Protein AF-A0A5B8XVF5-F1 (afdb_monomer_lite)

Organism: NCBI:txid2600177

Sequence (538 aa):
MNGKVHSLTLLSVFLFGLTVSCSNIEFEFGPYSIQEMDIVYSEQEDVTFLTWRLREDADLDRVRFEVKEGDVWENLDLKEAIFPSAPFKCGASWCFQYQWDGYRSWTGPPLRSVHEDEGYFASREARTREVGTTISIQPIALGKNDSIDPVLEDGVALLQPPTRRNFDWELRTGAFPCEGTALFGGELSPFAAVSDPTWVEVDACLVVWAKRRDERRLEVFSPVKPAAQTFWVEARYTPEVEEAPIAYNILFDLEIPSPERCREVQDTISDLFRESFGARGELAELGTYYPVDPSTGESFDGCAQSSTQDYPTSSMIRDADVFARRYDPSPIKVVWIYVNNIDVPPNSRLEAHFNAISEEEFNRSTFVWGLGANGLLQSGLDWGEAMGWRPIEDRTLSRDIRARARAILPFKTMLHDDSTRVKIDPPEVEVEKFKLCASNPRSIEKIGLGRQPPTIYRTDIIGWVPWTDEFEIFYFLEGLEEQRAVPNNEYIRHEIVTVYEFCTRFCANPFRTQGGLDVESWTDPQFEPGMQVCQWEG

Secondary structure (DSSP, 8-state):
---------------------------PPPTTS-EEEEEEEETTTTEEEEEEEEETT--GGGEEEEEEETTEEEEE-TTSSSS----EE-SSEEEEEEEEES----SS--EEEEETTTEEEEPPPPEEEEES-SEEE--EEETTTTEEE--EEEHHHHT-------EEEEEEESSTT--S-EEEEEE--SSEE---GGGGGS-EEEEEEE--TT-----EEEEEPPPPEEEEEEEEE----EEPPEEEEEEE----S-HHHHHHHHHHHHHHHHHHHTTSSSEEEEEEE--B-TTT-PBP-SSS--TT-B--HHHHHHHHHHHHTTTTTS--EEEEEEE--SSSPPPHHHHHHHHHHHHHTTTSEEEEEEEE-HHHHTSS---SEEEE---TT-HHHHHHHHHHHHHHPSPEEE---TT-EEEEPPPSS--SEEEEEEEESS---EEEESSSSPEEEETTT-S-EE--TT-S-EEEE--PPPEEEE-TTT---PPEEEEEEEEEE-TTS-EE-TTS-EES-TT---S-TT--------

Foldseek 3Di:
DDDDDDDDDDDDDDPPDDPPPPDPPDDDDDQQAWAAWAWEQEQLQQKIKTKTWGALPDDPVFKWKWFDDPNDTHTDDLCPAQARDDFDDDPRITMGMGMDGHDDDDDFFGMWMQGNPPGIHTYHDYHYYYDHDAWDFDWFQADQSQWIQRNIDGRVCVVVGPDDWWKKKFKAFDDPVRPHDTQDIDTDDSIGGDPDPCSQVTWIWMWMFIDTPVPDTDIDIDTYHGDFRKDKDKDKDFFDKDFAAEEEEEEQQEAAPDPVVVVVVVVLVVVLLCVLQVVDDHYHYLYYWYWAQPVPRHGDPSHRHDLRTATPLVSVLVSVVVVVVVPPPAEHEYEYEYEYEDLAADHVNVVVSVVVSCVVPVNYDYAYEYAEAPNPVVYPDPHNYYHHHDPSPPPVVSVVSSVVSVQFPRFMWGPAAQADWDWDDDDPAAFFKKFWDDKPPDDFQWKWWADPPTDIDGNLVFLMDTDDPRTPTITTGDGDDTRGRGGNNPDDTDMMMTMMMTGRDPQQAWHAAPVRDIDRGLRDSPDHRPPSRDNDDD

pLDDT: mean 83.37, std 13.86, range [31.52, 97.69]

Structure (mmCIF, N/CA/C/O backbone):
data_AF-A0A5B8XVF5-F1
#
_entry.id   AF-A0A5B8XVF5-F1
#
loop_
_atom_site.group_PDB
_atom_site.id
_atom_site.type_symbol
_atom_site.label_atom_id
_atom_site.label_alt_id
_atom_site.label_comp_id
_atom_site.label_asym_id
_atom_site.label_entity_id
_atom_site.label_seq_id
_atom_site.pdbx_PDB_ins_code
_atom_site.Cartn_x
_atom_site.Cartn_y
_atom_site.Cartn_z
_atom_site.occupancy
_atom_site.B_iso_or_equiv
_atom_site.auth_seq_id
_atom_site.auth_comp_id
_atom_site.auth_asym_id
_atom_site.auth_atom_id
_atom_site.pdbx_PDB_model_num
ATOM 1 N N . MET A 1 1 ? -52.951 43.798 -31.745 1.00 35.94 1 MET A N 1
ATOM 2 C CA . MET A 1 1 ? -52.886 45.233 -32.087 1.00 35.94 1 MET A CA 1
ATOM 3 C C . MET A 1 1 ? -51.864 45.409 -33.198 1.00 35.94 1 MET A C 1
ATOM 5 O O . MET A 1 1 ? -50.750 44.953 -33.015 1.00 35.94 1 MET A O 1
ATOM 9 N N . ASN A 1 2 ? -52.322 45.977 -34.321 1.00 33.22 2 ASN A N 1
ATOM 10 C CA . ASN A 1 2 ? -51.630 46.797 -35.337 1.00 33.22 2 ASN A CA 1
ATOM 11 C C . ASN A 1 2 ? -50.186 46.417 -35.737 1.00 33.22 2 ASN A C 1
ATOM 13 O O . ASN A 1 2 ? -49.296 46.463 -34.909 1.00 33.22 2 ASN A O 1
ATOM 17 N N . GLY A 1 3 ? -49.829 46.162 -36.996 1.00 31.52 3 GLY A N 1
ATOM 18 C CA . GLY A 1 3 ? -50.543 46.280 -38.264 1.00 31.52 3 GLY A CA 1
ATOM 19 C C . GLY A 1 3 ? -49.540 46.358 -39.433 1.00 31.52 3 GLY A C 1
ATOM 20 O O . GLY A 1 3 ? -48.481 46.947 -39.281 1.00 31.52 3 GLY A O 1
ATOM 21 N N . LYS A 1 4 ? -49.928 45.748 -40.565 1.00 36.09 4 LYS A N 1
ATOM 22 C CA . LYS A 1 4 ? -49.711 46.118 -41.988 1.00 36.09 4 LYS A CA 1
ATOM 23 C C . LYS A 1 4 ? -48.306 46.571 -42.448 1.00 36.09 4 LYS A C 1
ATOM 25 O O . LYS A 1 4 ? -47.814 47.608 -42.041 1.00 36.09 4 LYS A O 1
ATOM 30 N N . VAL A 1 5 ? -47.635 45.776 -43.293 1.00 40.72 5 VAL A N 1
ATOM 31 C CA . VAL A 1 5 ? -47.666 45.792 -44.784 1.00 40.72 5 VAL A CA 1
ATOM 32 C C . VAL A 1 5 ? -47.003 47.027 -45.404 1.00 40.72 5 VAL A C 1
ATOM 34 O O . VAL A 1 5 ? -47.587 48.100 -45.368 1.00 40.72 5 VAL A O 1
ATOM 37 N N . HIS A 1 6 ? -45.896 46.803 -46.125 1.00 38.62 6 HIS A N 1
ATOM 38 C CA . HIS A 1 6 ? -45.702 47.313 -47.487 1.00 38.62 6 HIS A CA 1
ATOM 39 C C . HIS A 1 6 ? -44.828 46.357 -48.313 1.00 38.62 6 HIS A C 1
ATOM 41 O O . HIS A 1 6 ? -43.661 46.126 -48.013 1.00 38.62 6 HIS A O 1
ATOM 47 N N . SER A 1 7 ? -45.433 45.807 -49.367 1.00 43.28 7 SER A N 1
ATOM 48 C CA . SER A 1 7 ? -44.749 45.302 -50.555 1.00 43.28 7 SER A CA 1
ATOM 49 C C . SER A 1 7 ? -44.174 46.469 -51.358 1.00 43.28 7 SER A C 1
ATOM 51 O O . SER A 1 7 ? -44.864 47.473 -51.515 1.00 43.28 7 SER A O 1
ATOM 53 N N . LEU A 1 8 ? -43.014 46.283 -51.990 1.00 36.78 8 LEU A N 1
ATOM 54 C CA . LEU A 1 8 ? -42.852 46.677 -53.389 1.00 36.78 8 LEU A CA 1
ATOM 55 C C . LEU A 1 8 ? -41.762 45.832 -54.059 1.00 36.78 8 LEU A C 1
ATOM 57 O O . LEU A 1 8 ? -40.595 45.856 -53.685 1.00 36.78 8 LEU A O 1
ATOM 61 N N . THR A 1 9 ? -42.196 45.071 -55.052 1.00 43.59 9 THR A N 1
ATOM 62 C CA . THR A 1 9 ? -41.394 44.344 -56.029 1.00 43.59 9 THR A CA 1
ATOM 63 C C . THR A 1 9 ? -40.672 45.338 -56.940 1.00 43.59 9 THR A C 1
ATOM 65 O O . THR A 1 9 ? -41.326 46.231 -57.479 1.00 43.59 9 THR A O 1
ATOM 68 N N . LEU A 1 10 ? -39.379 45.145 -57.215 1.00 38.00 10 LEU A N 1
ATOM 69 C CA . LEU A 1 10 ? -38.829 45.567 -58.502 1.00 38.00 10 LEU A CA 1
ATOM 70 C C . LEU A 1 10 ? -37.724 44.630 -58.997 1.00 38.00 10 LEU A C 1
ATOM 72 O O . LEU A 1 10 ? -36.857 44.170 -58.264 1.00 38.00 10 LEU A O 1
ATOM 76 N N . LEU A 1 11 ? -37.894 44.329 -60.275 1.00 40.59 11 LEU A N 1
ATOM 77 C CA . LEU A 1 11 ? -37.238 43.381 -61.155 1.00 40.59 11 LEU A CA 1
ATOM 78 C C . LEU A 1 11 ? -35.832 43.856 -61.572 1.00 40.59 11 LEU A C 1
ATOM 80 O O . LEU A 1 11 ? -35.593 45.063 -61.600 1.00 40.59 11 LEU A O 1
ATOM 84 N N . SER A 1 12 ? -35.035 42.923 -62.115 1.00 38.59 12 SER A N 1
ATOM 85 C CA . SER A 1 12 ? -33.806 43.107 -62.934 1.00 38.59 12 SER A CA 1
ATOM 86 C C . SER A 1 12 ? -32.507 42.961 -62.120 1.00 38.59 12 SER A C 1
ATOM 88 O O . SER A 1 12 ? -32.391 43.535 -61.052 1.00 38.59 12 SER A O 1
ATOM 90 N N . VAL A 1 13 ? -31.475 42.205 -62.501 1.00 42.66 13 VAL A N 1
ATOM 91 C CA . VAL A 1 13 ? -31.022 41.658 -63.789 1.00 42.66 13 VAL A CA 1
ATOM 92 C C . VAL A 1 13 ? -30.316 40.321 -63.509 1.00 42.66 13 VAL A C 1
ATOM 94 O O . VAL A 1 13 ? -29.568 40.201 -62.543 1.00 42.66 13 VAL A O 1
ATOM 97 N N . PHE A 1 14 ? -30.526 39.331 -64.378 1.00 45.72 14 PHE A N 1
ATOM 98 C CA . PHE A 1 14 ? -29.699 38.128 -64.494 1.00 45.72 14 PHE A CA 1
ATOM 99 C C . PHE A 1 14 ? -28.234 38.530 -64.771 1.00 45.72 14 PHE A C 1
ATOM 101 O O . PHE A 1 14 ? -27.888 38.851 -65.906 1.00 45.72 14 PHE A O 1
ATOM 108 N N . LEU A 1 15 ? -27.369 38.509 -63.753 1.00 43.50 15 LEU A N 1
ATOM 109 C CA . LEU A 1 15 ? -25.915 38.449 -63.930 1.00 43.50 15 LEU A CA 1
ATOM 110 C C . LEU A 1 15 ? -25.462 37.009 -63.657 1.00 43.50 15 LEU A C 1
ATOM 112 O O . LEU A 1 15 ? -25.006 36.661 -62.572 1.00 43.50 15 LEU A O 1
ATOM 116 N N . PHE A 1 16 ? -25.623 36.151 -64.663 1.00 48.88 16 PHE A N 1
ATOM 117 C CA . PHE A 1 16 ? -24.794 34.957 -64.791 1.00 48.88 16 PHE A CA 1
ATOM 118 C C . PHE A 1 16 ? -23.450 35.416 -65.362 1.00 48.88 16 PHE A C 1
ATOM 120 O O . PHE A 1 16 ? -23.389 35.881 -66.497 1.00 48.88 16 PHE A O 1
ATOM 127 N N . GLY A 1 17 ? -22.386 35.327 -64.566 1.00 45.66 17 GLY A N 1
ATOM 128 C CA . GLY A 1 17 ? -21.065 35.785 -64.982 1.00 45.66 17 GLY A CA 1
ATOM 129 C C . GLY A 1 17 ? -19.967 35.441 -63.985 1.00 45.66 17 GLY A C 1
ATOM 130 O O . GLY A 1 17 ? -19.418 36.333 -63.357 1.00 45.66 17 GLY A O 1
ATOM 131 N N . LEU A 1 18 ? -19.659 34.144 -63.886 1.00 46.78 18 LEU A N 1
ATOM 132 C CA . LEU A 1 18 ? -18.342 33.598 -63.530 1.00 46.78 18 LEU A CA 1
ATOM 133 C C . LEU A 1 18 ? -17.758 34.040 -62.175 1.00 46.78 18 LEU A C 1
ATOM 135 O O . LEU A 1 18 ? -16.778 34.779 -62.111 1.00 46.78 18 LEU A O 1
ATOM 139 N N . THR A 1 19 ? -18.255 33.457 -61.083 1.00 44.84 19 THR A N 1
ATOM 140 C CA . THR A 1 19 ? -17.356 33.156 -59.966 1.00 44.84 19 THR A CA 1
ATOM 141 C C . THR A 1 19 ? -16.438 32.028 -60.425 1.00 44.84 19 THR A C 1
ATOM 143 O O . THR A 1 19 ? -16.848 30.875 -60.556 1.00 44.84 19 THR A O 1
ATOM 146 N N . VAL A 1 20 ? -15.191 32.375 -60.740 1.00 48.88 20 VAL A N 1
ATOM 147 C CA . VAL A 1 20 ? -14.108 31.406 -60.906 1.00 48.88 20 VAL A CA 1
ATOM 148 C C . VAL A 1 20 ? -13.951 30.706 -59.558 1.00 48.88 20 VAL A C 1
ATOM 150 O O . VAL A 1 20 ? -13.325 31.223 -58.638 1.00 48.88 20 VAL A O 1
ATOM 153 N N . SER A 1 21 ? -14.600 29.553 -59.407 1.00 44.06 21 SER A N 1
ATOM 154 C CA . SER A 1 21 ? -14.235 28.586 -58.385 1.00 44.06 21 SER A CA 1
ATOM 155 C C . SER A 1 21 ? -12.854 28.081 -58.784 1.00 44.06 21 SER A C 1
ATOM 157 O O . SER A 1 21 ? -12.722 27.244 -59.673 1.00 44.06 21 SER A O 1
ATOM 159 N N . CYS A 1 22 ? -11.810 28.652 -58.185 1.00 57.84 22 CYS A N 1
ATOM 160 C CA . CYS A 1 22 ? -10.527 27.976 -58.117 1.00 57.84 22 CYS A CA 1
ATOM 161 C C . CYS A 1 22 ? -10.773 26.718 -57.281 1.00 57.84 22 CYS A C 1
ATOM 163 O O . CYS A 1 22 ? -10.771 26.774 -56.053 1.00 57.84 22 CYS A O 1
ATOM 165 N N . SER A 1 23 ? -11.083 25.601 -57.938 1.00 49.50 23 SER A N 1
ATOM 166 C CA . SER A 1 23 ? -10.980 24.293 -57.307 1.00 49.50 23 SER A CA 1
ATOM 167 C C . SER A 1 23 ? -9.548 24.178 -56.798 1.00 49.50 23 SER A C 1
ATOM 169 O O . SER A 1 23 ? -8.617 24.281 -57.601 1.00 49.50 23 SER A O 1
ATOM 171 N N . ASN A 1 24 ? -9.362 24.011 -55.489 1.00 45.94 24 ASN A N 1
ATOM 172 C CA . ASN A 1 24 ? -8.077 23.592 -54.947 1.00 45.94 24 ASN A CA 1
ATOM 173 C C . ASN A 1 24 ? -7.779 22.214 -55.544 1.00 45.94 24 ASN A C 1
ATOM 175 O O . ASN A 1 24 ? -8.303 21.204 -55.085 1.00 45.94 24 ASN A O 1
ATOM 179 N N . ILE A 1 25 ? -7.009 22.193 -56.631 1.00 49.97 25 ILE A N 1
ATOM 180 C CA . ILE A 1 25 ? -6.380 20.979 -57.134 1.00 49.97 25 ILE A CA 1
ATOM 181 C C . ILE A 1 25 ? -5.221 20.737 -56.179 1.00 49.97 25 ILE A C 1
ATOM 183 O O . ILE A 1 25 ? -4.154 21.338 -56.307 1.00 49.97 25 ILE A O 1
ATOM 187 N N . GLU A 1 26 ? -5.475 19.927 -55.162 1.00 51.62 26 GLU A N 1
ATOM 188 C CA . GLU A 1 26 ? -4.426 19.415 -54.301 1.00 51.62 26 GLU A CA 1
ATOM 189 C C . GLU A 1 26 ? -3.776 18.250 -55.046 1.00 51.62 26 GLU A C 1
ATOM 191 O O . GLU A 1 26 ? -4.399 17.221 -55.303 1.00 51.62 26 GLU A O 1
ATOM 196 N N . PHE A 1 27 ? -2.545 18.460 -55.509 1.00 65.88 27 PHE A N 1
ATOM 197 C CA . PHE A 1 27 ? -1.766 17.391 -56.116 1.00 65.88 27 PHE A CA 1
ATOM 198 C C . PHE A 1 27 ? -1.344 16.437 -55.001 1.00 65.88 27 PHE A C 1
ATOM 200 O O . PHE A 1 27 ? -0.483 16.770 -54.185 1.00 65.88 27 PHE A O 1
ATOM 207 N N . GLU A 1 28 ? -1.968 15.263 -54.954 1.00 65.44 28 GLU A N 1
ATOM 208 C CA . GLU A 1 28 ? -1.530 14.198 -54.063 1.00 65.44 28 GLU A CA 1
ATOM 209 C C . GLU A 1 28 ? -0.156 13.681 -54.490 1.00 65.44 28 GLU A C 1
ATOM 211 O O . GLU A 1 28 ? 0.143 13.521 -55.677 1.00 65.44 28 GLU A O 1
ATOM 216 N N . PHE A 1 29 ? 0.688 13.394 -53.502 1.00 74.19 29 PHE A N 1
ATOM 217 C CA . PHE A 1 29 ? 1.963 12.737 -53.745 1.00 74.19 29 PHE A CA 1
ATOM 218 C C . PHE A 1 29 ? 1.723 11.344 -54.318 1.00 74.19 29 PHE A C 1
ATOM 220 O O . PHE A 1 29 ? 0.959 10.553 -53.751 1.00 74.19 29 PHE A O 1
ATOM 227 N N . GLY A 1 30 ? 2.412 11.045 -55.420 1.00 84.31 30 GLY A N 1
ATOM 228 C CA . GLY A 1 30 ? 2.457 9.694 -55.963 1.00 84.31 30 GLY A CA 1
ATOM 229 C C . GLY A 1 30 ? 3.016 8.709 -54.925 1.00 84.31 30 GLY A C 1
ATOM 230 O O . GLY A 1 30 ? 3.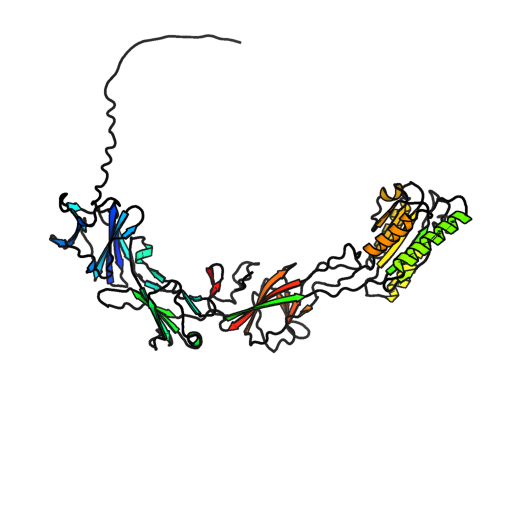781 9.124 -54.046 1.00 84.31 30 GLY A O 1
ATOM 231 N N . PRO A 1 31 ? 2.666 7.416 -55.012 1.00 90.19 31 PRO A N 1
ATOM 232 C CA . PRO A 1 31 ? 3.049 6.397 -54.028 1.00 90.19 31 PRO A CA 1
ATOM 233 C C . PRO A 1 31 ? 4.562 6.323 -53.766 1.00 90.19 31 PRO A C 1
ATOM 235 O O . PRO A 1 31 ? 4.988 6.133 -52.627 1.00 90.19 31 PRO A O 1
ATOM 238 N N . TYR A 1 32 ? 5.370 6.575 -54.798 1.00 94.56 32 TYR A N 1
ATOM 239 C CA . TYR A 1 32 ? 6.835 6.518 -54.763 1.00 94.56 32 TYR A CA 1
ATOM 240 C C . TYR A 1 32 ? 7.516 7.847 -54.415 1.00 94.56 32 TYR A C 1
ATOM 242 O O . TYR A 1 32 ? 8.744 7.908 -54.355 1.00 94.56 32 TYR A O 1
ATOM 250 N N . SER A 1 33 ? 6.755 8.923 -54.194 1.00 93.56 33 SER A N 1
ATOM 251 C CA . SER A 1 33 ? 7.331 10.205 -53.779 1.00 93.56 33 SER A CA 1
ATOM 252 C C . SER A 1 33 ? 7.871 10.103 -52.356 1.00 93.56 33 SER A C 1
ATOM 254 O O . SER A 1 33 ? 7.149 9.687 -51.453 1.00 93.56 33 SER A O 1
ATOM 256 N N . ILE A 1 34 ? 9.119 10.525 -52.145 1.00 94.56 34 ILE A N 1
ATOM 257 C CA . ILE A 1 34 ? 9.729 10.551 -50.813 1.00 94.56 34 ILE A CA 1
ATOM 258 C C . ILE A 1 34 ? 9.012 11.576 -49.929 1.00 94.56 34 ILE A C 1
ATOM 260 O O . ILE A 1 34 ? 8.967 12.773 -50.230 1.00 94.56 34 ILE A O 1
ATOM 264 N N . GLN A 1 35 ? 8.488 11.092 -48.811 1.00 91.88 35 GLN A N 1
ATOM 265 C CA . GLN A 1 35 ? 7.810 11.871 -47.786 1.00 91.88 35 GLN A CA 1
ATOM 266 C C . GLN A 1 35 ? 8.671 11.941 -46.526 1.00 91.88 35 GLN A C 1
ATOM 268 O O . GLN A 1 35 ? 9.390 10.994 -46.216 1.00 91.88 35 GLN A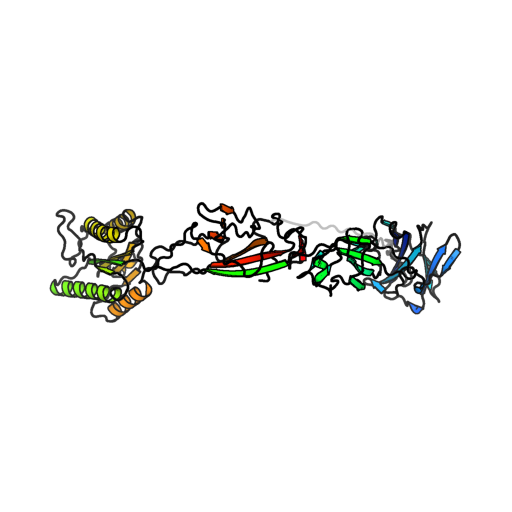 O 1
ATOM 273 N N . GLU A 1 36 ? 8.569 13.064 -45.807 1.00 91.19 36 GLU A N 1
ATOM 274 C CA . GLU A 1 36 ? 9.178 13.256 -44.481 1.00 91.19 36 GLU A CA 1
ATOM 275 C C . GLU A 1 36 ? 10.641 12.789 -44.405 1.00 91.19 36 GLU A C 1
ATOM 277 O O . GLU A 1 36 ? 10.980 11.870 -43.669 1.00 91.19 36 GLU A O 1
ATOM 282 N N . MET A 1 37 ? 11.496 13.414 -45.217 1.00 94.50 37 MET A N 1
ATOM 283 C CA . MET A 1 37 ? 12.933 13.158 -45.198 1.00 94.50 37 MET A CA 1
ATOM 284 C C . MET A 1 37 ? 13.560 13.803 -43.957 1.00 94.50 37 MET A C 1
ATOM 286 O O . MET A 1 37 ? 13.541 15.030 -43.823 1.00 94.50 37 MET A O 1
ATOM 290 N N . ASP A 1 38 ? 14.156 12.993 -43.091 1.00 95.75 38 ASP A N 1
ATOM 291 C CA . ASP A 1 38 ? 14.927 13.442 -41.933 1.00 95.75 38 ASP A CA 1
ATOM 292 C C . ASP A 1 38 ? 16.394 13.033 -42.090 1.00 95.75 38 ASP A C 1
ATOM 294 O O . ASP A 1 38 ? 16.704 11.899 -42.470 1.00 95.75 38 ASP A O 1
ATOM 298 N N . ILE A 1 39 ? 17.289 13.971 -41.781 1.00 96.38 39 ILE A N 1
ATOM 299 C CA . ILE A 1 39 ? 18.727 13.746 -41.663 1.00 96.38 39 ILE A CA 1
ATOM 300 C C . ILE A 1 39 ? 19.115 14.038 -40.220 1.00 96.38 39 ILE A C 1
ATOM 302 O O . ILE A 1 39 ? 18.938 15.161 -39.748 1.00 96.38 39 ILE A O 1
ATOM 306 N N . VAL A 1 40 ? 19.657 13.047 -39.523 1.00 97.25 40 VAL A N 1
ATOM 307 C CA . VAL A 1 40 ? 20.108 13.202 -38.139 1.00 97.25 40 VAL A CA 1
ATOM 308 C C . VAL A 1 40 ? 21.572 12.820 -38.048 1.00 97.25 40 VAL A C 1
ATOM 310 O O . VAL A 1 40 ? 21.922 11.680 -38.324 1.00 97.25 40 VAL A O 1
ATOM 313 N N . TYR A 1 41 ? 22.429 13.749 -37.647 1.00 97.69 41 TYR A N 1
ATOM 314 C CA . TYR A 1 41 ? 23.817 13.432 -37.331 1.00 97.69 41 TYR A CA 1
ATOM 315 C C . TYR A 1 41 ? 23.972 13.090 -35.847 1.00 97.69 41 TYR A C 1
ATOM 317 O O . TYR A 1 41 ? 23.552 13.856 -34.981 1.00 97.69 41 TYR A O 1
ATOM 325 N N . SER A 1 42 ? 24.567 11.933 -35.573 1.00 96.62 42 SER A N 1
ATOM 326 C CA . SER A 1 42 ? 24.997 11.482 -34.253 1.00 96.62 42 SER A CA 1
ATOM 327 C C . SER A 1 42 ? 26.469 11.828 -34.058 1.00 96.62 42 SER A C 1
ATOM 329 O O . SER A 1 42 ? 27.331 11.223 -34.697 1.00 96.62 42 SER A O 1
ATOM 331 N N . GLU A 1 43 ? 26.766 12.769 -33.160 1.00 96.62 43 GLU A N 1
ATOM 332 C CA . GLU A 1 43 ? 28.152 13.105 -32.809 1.00 96.62 43 GLU A CA 1
ATOM 333 C C . GLU A 1 43 ? 28.838 11.949 -32.070 1.00 96.62 43 GLU A C 1
ATOM 335 O O . GLU A 1 43 ? 29.995 11.638 -32.345 1.00 96.62 43 GLU A O 1
ATOM 340 N N . GLN A 1 44 ? 28.121 11.290 -31.152 1.00 95.31 44 GLN A N 1
ATOM 341 C CA . GLN A 1 44 ? 28.662 10.206 -30.327 1.00 95.31 44 GLN A CA 1
ATOM 342 C C . GLN A 1 44 ? 29.112 8.995 -31.156 1.00 95.31 44 GLN A C 1
ATOM 344 O O . GLN A 1 44 ? 30.162 8.414 -30.883 1.00 95.31 44 GLN A O 1
ATOM 349 N N . GLU A 1 45 ? 28.311 8.592 -32.146 1.00 94.38 45 GLU A N 1
ATOM 350 C CA . GLU A 1 45 ? 28.619 7.445 -33.007 1.00 94.38 45 GLU A CA 1
ATOM 351 C C . GLU A 1 45 ? 29.392 7.835 -34.267 1.00 94.38 45 GLU A C 1
ATOM 353 O O . GLU A 1 45 ? 29.895 6.938 -34.949 1.00 94.38 45 GLU A O 1
ATOM 358 N N . ASP A 1 46 ? 29.504 9.141 -34.542 1.00 95.88 46 ASP A N 1
ATOM 359 C CA . ASP A 1 46 ? 30.049 9.724 -35.770 1.00 95.88 46 ASP A CA 1
ATOM 360 C C . ASP A 1 46 ? 29.342 9.166 -37.016 1.00 95.88 46 ASP A C 1
ATOM 362 O O . ASP A 1 46 ? 29.963 8.618 -37.928 1.00 95.88 46 ASP A O 1
ATOM 366 N N . VAL A 1 47 ? 28.005 9.234 -37.015 1.00 96.06 47 VAL A N 1
ATOM 367 C CA . VAL A 1 47 ? 27.142 8.644 -38.051 1.00 96.06 47 VAL A CA 1
ATOM 368 C C . VAL A 1 47 ? 26.028 9.604 -38.454 1.00 96.06 47 VAL A C 1
ATOM 370 O O . VAL A 1 47 ? 25.317 10.141 -37.608 1.00 96.06 47 VAL A O 1
ATOM 373 N N . THR A 1 48 ? 25.808 9.768 -39.759 1.00 97.06 48 THR A N 1
ATOM 374 C CA . THR A 1 48 ? 24.647 10.489 -40.301 1.00 97.06 48 THR A CA 1
ATOM 375 C C . THR A 1 48 ? 23.547 9.514 -40.715 1.00 97.06 48 THR A C 1
ATOM 377 O O . THR A 1 48 ? 23.740 8.696 -41.613 1.00 97.06 48 THR A O 1
ATOM 380 N N . PHE A 1 49 ? 22.376 9.633 -40.093 1.00 96.69 49 PHE A N 1
ATOM 381 C CA . PHE A 1 49 ? 21.162 8.874 -40.373 1.00 96.69 49 PHE A CA 1
ATOM 382 C C . PHE A 1 49 ? 20.295 9.590 -41.401 1.00 96.69 49 PHE A C 1
ATOM 384 O O . PHE A 1 49 ? 19.970 10.762 -41.239 1.00 96.69 49 PHE A O 1
ATOM 391 N N . LEU A 1 50 ? 19.868 8.861 -42.425 1.00 96.50 50 LEU A N 1
ATOM 392 C CA . LEU A 1 50 ? 18.842 9.263 -43.377 1.00 96.50 50 LEU A CA 1
ATOM 393 C C . LEU A 1 50 ? 17.620 8.405 -43.128 1.00 96.50 50 LEU A C 1
ATOM 395 O O . LEU A 1 50 ? 17.723 7.181 -43.152 1.00 96.50 50 LEU A O 1
ATOM 399 N N . THR A 1 51 ? 16.464 9.029 -42.945 1.00 97.00 51 THR A N 1
ATOM 400 C CA . THR A 1 51 ? 15.193 8.310 -42.843 1.00 97.00 51 THR A CA 1
ATOM 401 C C . THR A 1 51 ? 14.140 8.978 -43.705 1.00 97.00 51 THR A C 1
ATOM 403 O O . THR A 1 51 ? 14.133 10.199 -43.860 1.00 97.00 51 THR A O 1
ATOM 406 N N . TRP A 1 52 ? 13.285 8.168 -44.319 1.00 96.50 52 TRP A N 1
ATOM 407 C CA . TRP A 1 52 ? 12.233 8.662 -45.197 1.00 96.50 52 TRP A CA 1
ATOM 408 C C . TRP A 1 52 ? 11.066 7.693 -45.276 1.00 96.50 52 TRP A C 1
ATOM 410 O O . TRP A 1 52 ? 11.156 6.537 -44.848 1.00 96.50 52 TRP A O 1
ATOM 420 N N . ARG A 1 53 ? 9.963 8.177 -45.850 1.00 96.31 53 ARG A N 1
ATOM 421 C CA . ARG A 1 53 ? 8.723 7.424 -46.010 1.00 96.31 53 ARG A CA 1
ATOM 422 C C . ARG A 1 53 ? 8.280 7.355 -47.464 1.00 96.31 53 ARG A C 1
ATOM 424 O O . ARG A 1 53 ? 8.457 8.309 -48.219 1.00 96.31 53 ARG A O 1
ATOM 431 N N . LEU A 1 54 ? 7.660 6.239 -47.824 1.00 96.25 54 LEU A N 1
ATOM 432 C CA . LEU A 1 54 ? 6.806 6.087 -48.999 1.00 96.25 54 LEU A CA 1
ATOM 433 C C . LEU A 1 54 ? 5.382 5.763 -48.546 1.00 96.25 54 LEU A C 1
ATOM 435 O O . LEU A 1 54 ? 5.172 5.260 -47.437 1.00 96.25 54 LEU A O 1
ATOM 439 N N . ARG A 1 55 ? 4.398 6.018 -49.410 1.00 94.62 55 ARG A N 1
ATOM 440 C CA . ARG A 1 55 ? 3.005 5.659 -49.115 1.00 94.62 55 ARG A CA 1
ATOM 441 C C . ARG A 1 55 ? 2.864 4.147 -48.955 1.00 94.62 55 ARG A C 1
ATOM 443 O O . ARG A 1 55 ? 3.621 3.370 -49.528 1.00 94.62 55 ARG A O 1
ATOM 450 N N . GLU A 1 56 ? 1.874 3.722 -48.179 1.00 95.44 56 GLU A N 1
ATOM 451 C CA . GLU A 1 56 ? 1.612 2.304 -47.916 1.00 95.44 56 GLU A CA 1
ATOM 452 C C . GLU A 1 56 ? 1.286 1.478 -49.174 1.00 95.44 56 GLU A C 1
ATOM 454 O O . GLU A 1 56 ? 1.587 0.283 -49.194 1.00 95.44 56 GLU A O 1
ATOM 459 N N . ASP A 1 57 ? 0.734 2.107 -50.214 1.00 93.88 57 ASP A N 1
ATOM 460 C CA . ASP A 1 57 ? 0.394 1.498 -51.504 1.00 93.88 57 ASP A CA 1
ATOM 461 C C . ASP A 1 57 ? 1.560 1.452 -52.510 1.00 93.88 57 ASP A C 1
ATOM 463 O O . ASP A 1 57 ? 1.370 1.007 -53.641 1.00 93.88 57 ASP A O 1
ATOM 467 N N . ALA A 1 58 ? 2.767 1.877 -52.117 1.00 94.62 58 ALA A N 1
ATOM 468 C CA . ALA A 1 58 ? 3.957 1.746 -52.950 1.00 94.62 58 ALA A CA 1
ATOM 469 C C . ALA A 1 58 ? 4.376 0.275 -53.115 1.00 94.62 58 ALA A C 1
ATOM 471 O O . ALA A 1 58 ? 4.582 -0.440 -52.132 1.00 94.62 58 ALA A O 1
ATOM 472 N N . ASP A 1 59 ? 4.562 -0.151 -54.366 1.00 95.75 59 ASP A N 1
ATOM 473 C CA . ASP A 1 59 ? 5.178 -1.439 -54.697 1.00 95.75 59 ASP A CA 1
ATOM 474 C C . ASP A 1 59 ? 6.697 -1.379 -54.458 1.00 95.75 59 ASP A C 1
ATOM 476 O O . ASP A 1 59 ? 7.438 -0.719 -55.193 1.00 95.75 59 ASP A O 1
ATOM 480 N N . LEU A 1 60 ? 7.151 -2.038 -53.391 1.00 95.81 60 LEU A N 1
ATOM 481 C CA . LEU A 1 60 ? 8.534 -1.958 -52.928 1.00 95.81 60 LEU A CA 1
ATOM 482 C C . LEU A 1 60 ? 9.528 -2.693 -53.829 1.00 95.81 60 LEU A C 1
ATOM 484 O O . LEU A 1 60 ? 10.709 -2.354 -53.814 1.00 95.81 60 LEU A O 1
ATOM 488 N N . ASP A 1 61 ? 9.065 -3.654 -54.629 1.00 95.62 61 ASP A N 1
ATOM 489 C CA . ASP A 1 61 ? 9.939 -4.437 -55.508 1.00 95.62 61 ASP A CA 1
ATOM 490 C C . ASP A 1 61 ? 10.364 -3.644 -56.753 1.00 95.62 61 ASP A C 1
ATOM 492 O O . ASP A 1 61 ? 11.307 -4.019 -57.448 1.00 95.62 61 ASP A O 1
ATOM 496 N N . ARG A 1 62 ? 9.690 -2.518 -57.017 1.00 95.94 62 ARG A N 1
ATOM 497 C CA . ARG A 1 62 ? 9.856 -1.697 -58.226 1.00 95.94 62 ARG A CA 1
ATOM 498 C C . ARG A 1 62 ? 10.521 -0.353 -57.972 1.00 95.94 62 ARG A C 1
ATOM 500 O O . ARG A 1 62 ? 10.632 0.468 -58.886 1.00 95.94 62 ARG A O 1
ATOM 507 N N . VAL A 1 63 ? 10.928 -0.094 -56.730 1.00 96.31 63 VAL A N 1
ATOM 508 C CA . VAL A 1 63 ? 11.539 1.169 -56.321 1.00 96.31 63 VAL A CA 1
ATOM 509 C C . VAL A 1 63 ? 12.934 0.932 -55.763 1.00 96.31 63 VAL A C 1
ATOM 511 O O . VAL A 1 63 ? 13.163 0.078 -54.912 1.00 96.31 63 VAL A O 1
ATOM 514 N N . ARG A 1 64 ? 13.881 1.740 -56.229 1.00 96.94 64 ARG A N 1
ATOM 515 C CA . ARG A 1 64 ? 15.225 1.851 -55.652 1.00 96.94 64 ARG A CA 1
ATOM 516 C C . ARG A 1 64 ? 15.499 3.297 -55.273 1.00 96.94 64 ARG A C 1
ATOM 518 O O . ARG A 1 64 ? 14.847 4.206 -55.785 1.00 96.94 64 ARG A O 1
ATOM 525 N N . PHE A 1 65 ? 16.455 3.517 -54.383 1.00 97.44 65 PHE A N 1
ATOM 526 C CA . PHE A 1 65 ? 16.785 4.855 -53.902 1.00 97.44 65 PHE A CA 1
ATOM 527 C C . PHE A 1 65 ? 18.177 5.251 -54.361 1.00 97.44 65 PHE A C 1
ATOM 529 O O . PHE A 1 65 ? 19.090 4.429 -54.375 1.00 97.44 65 PHE A O 1
ATOM 536 N N . GLU A 1 66 ? 18.324 6.513 -54.738 1.00 97.00 66 GLU A N 1
ATOM 537 C CA . GLU A 1 66 ? 19.603 7.110 -55.086 1.00 97.00 66 GLU A CA 1
ATOM 538 C C . GLU A 1 66 ? 19.847 8.334 -54.198 1.00 97.00 66 GLU A C 1
ATOM 540 O O . GLU A 1 66 ? 18.948 9.158 -54.012 1.00 97.00 66 GLU A O 1
ATOM 545 N N . VAL A 1 67 ? 21.056 8.466 -53.657 1.00 95.56 67 VAL A N 1
ATOM 546 C CA . VAL A 1 67 ? 21.508 9.650 -52.917 1.00 95.56 67 VAL A CA 1
ATOM 547 C C . VAL A 1 67 ? 22.340 10.544 -53.824 1.00 95.56 67 VAL A C 1
ATOM 549 O O . VAL A 1 67 ? 23.004 10.074 -54.746 1.00 95.56 67 VAL A O 1
ATOM 552 N N . LYS A 1 68 ? 22.321 11.843 -53.558 1.00 93.75 68 LYS A N 1
ATOM 553 C CA . LYS A 1 68 ? 23.196 12.808 -54.206 1.00 93.75 68 LYS A CA 1
ATOM 554 C C . LYS A 1 68 ? 24.550 12.893 -53.489 1.00 93.75 68 LYS A C 1
ATOM 556 O O . LYS A 1 68 ? 24.605 13.332 -52.342 1.00 93.75 68 LYS A O 1
ATOM 561 N N . GLU A 1 69 ? 25.636 12.566 -54.183 1.00 90.56 69 GLU A N 1
ATOM 562 C CA . GLU A 1 69 ? 27.017 12.822 -53.755 1.00 90.56 69 GLU A CA 1
ATOM 563 C C . GLU A 1 69 ? 27.683 13.815 -54.721 1.00 90.56 69 GLU A C 1
ATOM 565 O O . GLU A 1 69 ? 27.971 13.514 -55.881 1.00 90.56 69 GLU A O 1
ATOM 570 N N . GLY A 1 70 ? 27.879 15.057 -54.265 1.00 87.69 70 GLY A N 1
ATOM 571 C CA . GLY A 1 70 ? 28.293 16.151 -55.148 1.00 87.69 70 GLY A CA 1
ATOM 572 C C . GLY A 1 70 ? 27.258 16.391 -56.253 1.00 87.69 70 GLY A C 1
ATOM 573 O O . GLY A 1 70 ? 26.110 16.724 -55.962 1.00 87.69 70 GLY A O 1
ATOM 574 N N . ASP A 1 71 ? 27.658 16.206 -57.513 1.00 88.19 71 ASP A N 1
ATOM 575 C CA . ASP A 1 71 ? 26.781 16.321 -58.691 1.00 88.19 71 ASP A CA 1
ATOM 576 C C . ASP A 1 71 ? 26.347 14.958 -59.268 1.00 88.19 71 ASP A C 1
ATOM 578 O O . ASP A 1 71 ? 25.713 14.900 -60.325 1.00 88.19 71 ASP A O 1
ATOM 582 N N . VAL A 1 72 ? 26.673 13.855 -58.587 1.00 93.88 72 VAL A N 1
ATOM 583 C CA . VAL A 1 72 ? 26.382 12.485 -59.030 1.00 93.88 72 VAL A CA 1
ATOM 584 C C . VAL A 1 72 ? 25.296 11.864 -58.150 1.00 93.88 72 VAL A C 1
ATOM 586 O O . VAL A 1 72 ? 25.186 12.168 -56.965 1.00 93.88 72 VAL A O 1
ATOM 589 N N . TRP A 1 73 ? 24.460 11.015 -58.753 1.00 94.88 73 TRP A N 1
ATOM 590 C CA . TRP A 1 73 ? 23.474 10.206 -58.039 1.00 94.88 73 TRP A CA 1
ATOM 591 C C . TRP A 1 73 ? 23.977 8.772 -57.922 1.00 94.88 73 TRP A C 1
ATOM 593 O O . TRP A 1 73 ? 24.284 8.146 -58.938 1.00 94.88 73 TRP A O 1
ATOM 603 N N . GLU A 1 74 ? 24.032 8.260 -56.699 1.00 95.94 74 GLU A N 1
ATOM 604 C CA . GLU A 1 74 ? 24.534 6.926 -56.382 1.00 95.94 74 GLU A CA 1
ATOM 605 C C . GLU A 1 74 ? 23.435 6.057 -55.787 1.00 95.94 74 GLU A C 1
ATOM 607 O O . GLU A 1 74 ? 22.620 6.529 -54.998 1.00 95.94 74 GLU A O 1
ATOM 612 N N . ASN A 1 75 ? 23.406 4.778 -56.158 1.00 95.94 75 ASN A N 1
ATOM 613 C CA . ASN A 1 75 ? 22.414 3.840 -55.641 1.00 95.94 75 ASN A CA 1
ATOM 614 C C . ASN A 1 75 ? 22.661 3.540 -54.164 1.00 95.94 75 ASN A C 1
ATOM 616 O O . ASN A 1 75 ? 23.773 3.179 -53.786 1.00 95.94 75 ASN A O 1
ATOM 620 N N . LEU A 1 76 ? 21.600 3.589 -53.362 1.00 94.81 76 LEU A N 1
ATOM 621 C CA . LEU A 1 76 ? 21.619 3.098 -51.992 1.00 94.81 76 LEU A CA 1
ATOM 622 C C . LEU A 1 76 ? 21.299 1.611 -51.958 1.00 94.81 76 LEU A C 1
ATOM 624 O O . LEU A 1 76 ? 20.205 1.192 -52.344 1.00 94.81 76 LEU A O 1
ATOM 628 N N . ASP A 1 77 ? 22.230 0.826 -51.427 1.00 94.31 77 ASP A N 1
ATOM 629 C CA . ASP A 1 77 ? 21.951 -0.540 -51.004 1.00 94.31 77 ASP A CA 1
ATOM 630 C C . ASP A 1 77 ? 21.678 -0.557 -49.499 1.00 94.31 77 ASP A C 1
ATOM 632 O O . ASP A 1 77 ? 22.593 -0.512 -48.682 1.00 94.31 77 ASP A O 1
ATOM 636 N N . LEU A 1 78 ? 20.402 -0.647 -49.116 1.00 93.38 78 LEU A N 1
ATOM 637 C CA . LEU A 1 78 ? 19.983 -0.642 -47.708 1.00 93.38 78 LEU A CA 1
ATOM 638 C C . LEU A 1 78 ? 20.593 -1.795 -46.889 1.00 93.38 78 LEU A C 1
ATOM 640 O O . LEU A 1 78 ? 20.616 -1.728 -45.660 1.00 93.38 78 LEU A O 1
ATOM 644 N N . LYS A 1 79 ? 21.093 -2.850 -47.546 1.00 93.06 79 LYS A N 1
ATOM 645 C CA . LYS A 1 79 ? 21.793 -3.955 -46.878 1.00 93.06 79 LYS A CA 1
ATOM 646 C C . LYS A 1 79 ? 23.209 -3.568 -46.459 1.00 93.06 79 LYS A C 1
ATOM 648 O O . LYS A 1 79 ? 23.733 -4.155 -45.514 1.00 93.06 79 LYS A O 1
ATOM 653 N N . GLU A 1 80 ? 23.817 -2.606 -47.147 1.00 92.75 80 GLU A N 1
ATOM 654 C CA . GLU A 1 80 ? 25.172 -2.091 -46.912 1.00 92.75 80 GLU A CA 1
ATOM 655 C C . GLU A 1 80 ? 25.221 -0.962 -45.872 1.00 92.75 80 GLU A C 1
ATOM 657 O O . GLU A 1 80 ? 26.307 -0.528 -45.499 1.00 92.75 80 GLU A O 1
ATOM 662 N N . ALA A 1 81 ? 24.070 -0.520 -45.354 1.00 94.19 81 ALA A N 1
ATOM 663 C CA . ALA A 1 81 ? 24.004 0.488 -44.299 1.00 94.19 81 ALA A CA 1
ATOM 664 C C . ALA A 1 81 ? 24.687 0.025 -42.993 1.00 94.19 81 ALA A C 1
ATOM 666 O O . ALA A 1 81 ? 24.754 -1.170 -42.698 1.00 94.19 81 ALA A O 1
ATOM 667 N N . ILE A 1 82 ? 25.135 0.981 -42.168 1.00 95.25 82 ILE A N 1
ATOM 668 C CA . ILE A 1 82 ? 25.740 0.703 -40.847 1.00 95.25 82 ILE A CA 1
ATOM 669 C C . ILE A 1 82 ? 24.765 -0.062 -39.943 1.00 95.25 82 ILE A C 1
ATOM 671 O O . ILE A 1 82 ? 25.172 -1.009 -39.265 1.00 95.25 82 ILE A O 1
ATOM 675 N N . PHE A 1 83 ? 23.479 0.308 -39.979 1.00 94.12 83 PHE A N 1
ATOM 676 C CA . PHE A 1 83 ? 22.381 -0.403 -39.325 1.00 94.12 83 PHE A CA 1
ATOM 677 C C . PHE A 1 83 ? 21.415 -0.946 -40.390 1.00 94.12 83 PHE A C 1
ATOM 679 O O . PHE A 1 83 ? 20.406 -0.294 -40.697 1.00 94.12 83 PHE A O 1
ATOM 686 N N . PRO A 1 84 ? 21.705 -2.123 -40.983 1.00 92.75 84 PRO A N 1
ATOM 687 C CA . PRO A 1 84 ? 20.875 -2.690 -42.034 1.00 92.75 84 PRO A CA 1
ATOM 688 C C . PRO A 1 84 ? 19.443 -2.891 -41.552 1.00 92.75 84 PRO A C 1
ATOM 690 O O . PRO A 1 84 ? 19.198 -3.491 -40.505 1.00 92.75 84 PRO A O 1
ATOM 693 N N . SER A 1 85 ? 18.484 -2.422 -42.342 1.00 92.56 85 SER A N 1
ATOM 694 C CA . SER A 1 85 ? 17.066 -2.599 -42.053 1.00 92.56 85 SER A CA 1
ATOM 695 C C . SER A 1 85 ? 16.310 -2.849 -43.347 1.00 92.56 85 SER A C 1
ATOM 697 O O . SER A 1 85 ? 16.441 -2.102 -44.317 1.00 92.56 85 SER A O 1
ATOM 699 N N . ALA A 1 86 ? 15.508 -3.913 -43.364 1.00 93.44 86 ALA A N 1
ATOM 700 C CA . ALA A 1 86 ? 14.517 -4.098 -44.414 1.00 93.44 86 ALA A CA 1
ATOM 701 C C . ALA A 1 86 ? 13.442 -2.997 -44.311 1.00 93.44 86 ALA A C 1
ATOM 703 O O . ALA A 1 86 ? 13.207 -2.486 -43.211 1.00 93.44 86 ALA A O 1
ATOM 704 N N . PRO A 1 87 ? 12.749 -2.656 -45.413 1.00 95.56 87 PRO A N 1
ATOM 705 C CA . PRO A 1 87 ? 11.611 -1.744 -45.361 1.00 95.56 87 PRO A CA 1
ATOM 706 C C . PRO A 1 87 ? 10.610 -2.163 -44.281 1.00 95.56 87 PRO A C 1
ATOM 708 O O . PRO A 1 87 ? 10.315 -3.351 -44.118 1.00 95.56 87 PRO A O 1
ATOM 711 N N . PHE A 1 88 ? 10.083 -1.198 -43.529 1.00 95.94 88 PHE A N 1
ATOM 712 C CA . PHE A 1 88 ? 9.209 -1.491 -42.396 1.00 95.94 88 PHE A CA 1
ATOM 713 C C . PHE A 1 88 ? 8.022 -0.544 -42.295 1.00 95.94 88 PHE A C 1
ATOM 715 O O . PHE A 1 88 ? 8.074 0.592 -42.745 1.00 95.94 88 PHE A O 1
ATOM 722 N N . LYS A 1 89 ? 6.929 -1.011 -41.689 1.00 95.88 89 LYS A N 1
ATOM 723 C CA . LYS A 1 89 ? 5.733 -0.189 -41.484 1.00 95.88 89 LYS A CA 1
ATOM 724 C C . LYS A 1 89 ? 5.940 0.839 -40.373 1.00 95.88 89 LYS A C 1
ATOM 726 O O . LYS A 1 89 ? 6.475 0.510 -39.315 1.00 95.88 89 LYS A O 1
ATOM 731 N N . CYS A 1 90 ? 5.460 2.056 -40.608 1.00 93.62 90 CYS A N 1
ATOM 732 C CA . CYS A 1 90 ? 5.502 3.180 -39.674 1.00 93.62 90 CYS A CA 1
ATOM 733 C C . CYS A 1 90 ? 4.216 4.016 -39.805 1.00 93.62 90 CYS A C 1
ATOM 735 O O . CYS A 1 90 ? 4.145 5.002 -40.537 1.00 93.62 90 CYS A O 1
ATOM 737 N N . GLY A 1 91 ? 3.149 3.575 -39.136 1.00 92.19 91 GLY A N 1
ATOM 738 C CA . GLY A 1 91 ? 1.802 4.086 -39.405 1.00 92.19 91 GLY A CA 1
ATOM 739 C C . GLY A 1 91 ? 1.302 3.625 -40.781 1.00 92.19 91 GLY A C 1
ATOM 740 O O . GLY A 1 91 ? 1.522 2.476 -41.158 1.00 92.19 91 GLY A O 1
ATOM 741 N N . ALA A 1 92 ? 0.663 4.519 -41.541 1.00 92.75 92 ALA A N 1
ATOM 742 C CA . ALA A 1 92 ? 0.124 4.251 -42.885 1.00 92.75 92 ALA A CA 1
ATOM 743 C C . ALA A 1 92 ? 1.176 4.425 -44.006 1.00 92.75 92 ALA A C 1
ATOM 745 O O . ALA A 1 92 ? 0.894 4.930 -45.095 1.00 92.75 92 ALA A O 1
ATOM 746 N N . SER A 1 93 ? 2.437 4.100 -43.727 1.00 95.56 93 SER A N 1
ATOM 747 C CA . SER A 1 93 ? 3.565 4.325 -44.638 1.00 95.56 93 SER A CA 1
ATOM 748 C C . SER A 1 93 ? 4.612 3.224 -44.519 1.00 95.56 93 SER A C 1
ATOM 750 O O . SER A 1 93 ? 4.687 2.510 -43.513 1.00 95.56 93 SER A O 1
ATOM 752 N N . TRP A 1 94 ? 5.427 3.097 -45.563 1.00 97.25 94 TRP A N 1
ATOM 753 C CA . TRP A 1 94 ? 6.665 2.328 -45.545 1.00 97.25 94 TRP A CA 1
ATOM 754 C C . TRP A 1 94 ? 7.824 3.250 -45.193 1.00 97.25 94 TRP A C 1
ATOM 756 O O . TRP A 1 94 ? 8.011 4.276 -45.838 1.00 97.25 94 TRP A O 1
ATOM 766 N N . CYS A 1 95 ? 8.597 2.881 -44.182 1.00 97.12 95 CYS A N 1
ATOM 767 C CA . CYS A 1 95 ? 9.780 3.590 -43.738 1.00 97.12 95 CYS A CA 1
ATOM 768 C C . CYS A 1 95 ? 11.052 2.875 -44.156 1.00 97.12 95 CYS A C 1
ATOM 770 O O . CYS A 1 95 ? 11.122 1.644 -44.238 1.00 97.12 95 CYS A O 1
ATOM 772 N N . PHE A 1 96 ? 12.067 3.697 -44.365 1.00 97.50 96 PHE A N 1
ATOM 773 C CA . PHE A 1 96 ? 13.388 3.294 -44.791 1.00 97.50 96 PHE A CA 1
ATOM 774 C C . PHE A 1 96 ? 14.415 4.082 -43.996 1.00 97.50 96 PHE A C 1
ATOM 776 O O . PHE A 1 96 ? 14.153 5.206 -43.557 1.00 97.50 96 PHE A O 1
ATOM 783 N N . GLN A 1 97 ? 15.591 3.488 -43.847 1.00 96.50 97 GLN A N 1
ATOM 784 C CA . GLN A 1 97 ? 16.729 4.144 -43.236 1.00 96.50 97 GLN A CA 1
ATOM 785 C C . GLN A 1 97 ? 18.012 3.794 -43.980 1.00 96.50 97 GLN A C 1
ATOM 787 O O . GLN A 1 97 ? 18.141 2.696 -44.521 1.00 96.50 97 GLN A O 1
ATOM 792 N N . TYR A 1 98 ? 18.966 4.712 -43.955 1.00 96.69 98 TYR A N 1
ATOM 793 C CA . TYR A 1 98 ? 20.332 4.498 -44.407 1.00 96.69 98 TYR A CA 1
ATOM 794 C C . TYR A 1 98 ? 21.283 5.301 -43.520 1.00 96.69 98 TYR A C 1
ATOM 796 O O . TYR A 1 98 ? 20.876 6.312 -42.948 1.00 96.69 98 TYR A O 1
ATOM 804 N N . GLN A 1 99 ? 22.532 4.865 -43.374 1.00 95.75 99 GLN A N 1
ATOM 805 C CA . GLN A 1 99 ? 23.515 5.558 -42.544 1.00 95.75 99 GLN A CA 1
ATOM 806 C C . GLN A 1 99 ? 24.891 5.612 -43.204 1.00 95.75 99 GLN A C 1
ATOM 808 O O . GLN A 1 99 ? 25.311 4.634 -43.822 1.00 95.75 99 GLN A O 1
ATOM 813 N N . TRP A 1 100 ? 25.597 6.726 -43.004 1.00 93.38 100 TRP A N 1
ATOM 814 C CA . TRP A 1 100 ? 27.008 6.902 -43.368 1.00 93.38 100 TRP A CA 1
ATOM 815 C C . TRP A 1 100 ? 27.858 7.246 -42.161 1.00 93.38 100 TRP A C 1
ATOM 817 O O . TRP A 1 100 ? 27.391 7.932 -41.255 1.00 93.38 100 TRP A O 1
ATOM 827 N N . ASP A 1 101 ? 29.131 6.866 -42.223 1.00 93.88 101 ASP A N 1
ATOM 828 C CA . ASP A 1 101 ? 30.140 7.392 -41.314 1.00 93.88 101 ASP A CA 1
ATOM 829 C C . ASP A 1 101 ? 30.379 8.883 -41.572 1.00 93.88 101 ASP A C 1
ATOM 831 O O . ASP A 1 101 ? 30.401 9.360 -42.721 1.00 93.88 101 ASP A O 1
ATOM 835 N N . GLY A 1 102 ? 30.615 9.600 -40.480 1.00 95.19 102 GLY A N 1
ATOM 836 C CA . GLY A 1 102 ? 30.920 11.014 -40.482 1.00 95.19 102 GLY A CA 1
ATOM 837 C C . GLY A 1 102 ? 29.697 11.915 -40.599 1.00 95.19 102 GLY A C 1
ATOM 838 O O . GLY A 1 102 ? 28.578 11.505 -40.929 1.00 95.19 102 GLY A O 1
ATOM 839 N N . TYR A 1 103 ? 29.954 13.201 -40.392 1.00 96.19 103 TYR A N 1
ATOM 840 C CA . TYR A 1 103 ? 29.017 14.269 -40.706 1.00 96.19 103 TYR A CA 1
ATOM 841 C C . TYR A 1 103 ? 28.795 14.403 -42.217 1.00 96.19 103 TYR A C 1
ATOM 843 O O . TYR A 1 103 ? 29.750 14.532 -42.992 1.00 96.19 103 TYR A O 1
ATOM 851 N N . ARG A 1 104 ? 27.530 14.443 -42.645 1.00 94.38 104 ARG A N 1
ATOM 852 C CA . ARG A 1 104 ? 27.137 14.691 -44.038 1.00 94.38 104 ARG A CA 1
ATOM 853 C C . ARG A 1 104 ? 26.075 15.779 -44.121 1.00 94.38 104 ARG A C 1
ATOM 855 O O . ARG A 1 104 ? 25.139 15.823 -43.328 1.00 94.38 104 ARG A O 1
ATOM 862 N N . SER A 1 105 ? 26.203 16.635 -45.129 1.00 91.12 105 SER A N 1
ATOM 863 C CA . SER A 1 105 ? 25.235 17.685 -45.429 1.00 91.12 105 SER A CA 1
ATOM 864 C C . SER A 1 105 ? 25.040 17.827 -46.935 1.00 91.12 105 SER A C 1
ATOM 866 O O . SER A 1 105 ? 25.917 17.492 -47.734 1.00 91.12 105 SER A O 1
ATOM 868 N N . TRP A 1 106 ? 23.865 18.317 -47.325 1.00 90.56 106 TRP A N 1
ATOM 869 C CA . TRP A 1 106 ? 23.460 18.433 -48.722 1.00 90.56 106 TRP A CA 1
ATOM 870 C C . TRP A 1 106 ? 22.926 19.826 -49.016 1.00 90.56 106 TRP A C 1
ATOM 872 O O . TRP A 1 106 ? 22.257 20.449 -48.192 1.00 90.56 106 TRP A O 1
ATOM 882 N N . THR A 1 107 ? 23.185 20.296 -50.234 1.00 85.75 107 THR A N 1
ATOM 883 C CA . THR A 1 107 ? 22.544 21.480 -50.803 1.00 85.75 107 THR A CA 1
ATOM 884 C C . THR A 1 107 ? 21.425 21.031 -51.750 1.00 85.75 107 THR A C 1
ATOM 886 O O . THR A 1 107 ? 21.662 20.558 -52.866 1.00 85.75 107 THR A O 1
ATOM 889 N N . GLY A 1 108 ? 20.179 21.151 -51.283 1.00 87.00 108 GLY A N 1
ATOM 890 C CA . GLY A 1 108 ? 18.980 20.672 -51.982 1.00 87.00 108 GLY A CA 1
ATOM 891 C C . GLY A 1 108 ? 18.589 19.229 -51.622 1.00 87.00 108 GLY A C 1
ATOM 892 O O . GLY A 1 108 ? 19.078 18.699 -50.625 1.00 87.00 108 GLY A O 1
ATOM 893 N N . PRO A 1 109 ? 17.690 18.593 -52.402 1.00 90.69 109 PRO A N 1
ATOM 894 C CA . PRO A 1 109 ? 17.191 17.246 -52.127 1.00 90.69 109 PRO A CA 1
ATOM 895 C C . PRO A 1 109 ? 18.321 16.202 -52.057 1.00 90.69 109 PRO A C 1
ATOM 897 O O . PRO A 1 109 ? 18.986 15.976 -53.073 1.00 90.69 109 PRO A O 1
ATOM 900 N N . PRO A 1 110 ? 18.549 15.564 -50.893 1.00 93.31 110 PRO A N 1
ATOM 901 C CA . PRO A 1 110 ? 19.625 14.587 -50.721 1.00 93.31 110 PRO A CA 1
ATOM 902 C C . PRO A 1 110 ? 19.314 13.247 -51.389 1.00 93.31 110 PRO A C 1
ATOM 904 O O . PRO A 1 110 ? 20.229 12.511 -51.739 1.00 93.31 110 PRO A O 1
ATOM 907 N N . LEU A 1 111 ? 18.032 12.919 -51.557 1.00 96.12 111 LEU A N 1
ATOM 908 C CA . LEU A 1 111 ? 17.565 11.588 -51.921 1.00 96.12 111 LEU A CA 1
ATOM 909 C C . LEU A 1 111 ? 16.558 11.673 -53.071 1.00 96.12 111 LEU A C 1
ATOM 911 O O . LEU A 1 111 ? 15.769 12.616 -53.159 1.00 96.12 111 LEU A O 1
ATOM 915 N N . ARG A 1 112 ? 16.542 10.666 -53.941 1.00 95.75 112 ARG A N 1
ATOM 916 C CA . ARG A 1 112 ? 15.458 10.435 -54.898 1.00 95.75 112 ARG A CA 1
ATOM 917 C C . ARG A 1 112 ? 15.087 8.961 -54.938 1.00 95.75 112 ARG A C 1
ATOM 919 O O . ARG A 1 112 ? 15.944 8.097 -54.769 1.00 95.75 112 ARG A O 1
ATOM 926 N N . SER A 1 113 ? 13.820 8.671 -55.185 1.00 97.06 113 SER A N 1
ATOM 927 C CA . SER A 1 113 ? 13.384 7.331 -55.561 1.00 97.06 113 SER A CA 1
ATOM 928 C C . SER A 1 113 ? 13.406 7.200 -57.083 1.00 97.06 113 SER A C 1
ATOM 930 O O . SER A 1 113 ? 13.222 8.175 -57.821 1.00 97.06 113 SER A O 1
ATOM 932 N N . VAL A 1 114 ? 13.667 5.986 -57.550 1.00 96.88 114 VAL A N 1
ATOM 933 C CA . VAL A 1 114 ? 13.673 5.609 -58.960 1.00 96.88 114 VAL A CA 1
ATOM 934 C C . VAL A 1 114 ? 12.729 4.430 -59.113 1.00 96.88 114 VAL A C 1
ATOM 936 O O . VAL A 1 114 ? 13.032 3.332 -58.646 1.00 96.88 114 VAL A O 1
ATOM 939 N N . HIS A 1 115 ? 11.583 4.677 -59.737 1.00 96.56 115 HIS A N 1
ATOM 940 C CA . HIS A 1 115 ? 10.629 3.643 -60.105 1.00 96.56 115 HIS A CA 1
ATOM 941 C C . HIS A 1 115 ? 10.953 3.125 -61.509 1.00 96.56 115 HIS A C 1
ATOM 943 O O . HIS A 1 115 ? 11.284 3.917 -62.394 1.00 96.56 115 HIS A O 1
ATOM 949 N N . GLU A 1 116 ? 10.840 1.814 -61.721 1.00 94.25 116 GLU A N 1
ATOM 950 C CA . GLU A 1 116 ? 11.195 1.166 -62.994 1.00 94.25 116 GLU A CA 1
ATOM 951 C C . GLU A 1 116 ? 10.498 1.784 -64.218 1.00 94.25 116 GLU A C 1
ATOM 953 O O . GLU A 1 116 ? 11.151 2.012 -65.236 1.00 94.25 116 GLU A O 1
ATOM 958 N N . ASP A 1 117 ? 9.202 2.103 -64.100 1.00 93.31 117 ASP A N 1
ATOM 959 C CA . ASP A 1 117 ? 8.389 2.623 -65.214 1.00 93.31 117 ASP A CA 1
ATOM 960 C C . ASP A 1 117 ? 8.087 4.124 -65.117 1.00 93.31 117 ASP A C 1
ATOM 962 O O . ASP A 1 117 ? 7.854 4.785 -66.128 1.00 93.31 117 ASP A O 1
ATOM 966 N N . GLU A 1 118 ? 8.034 4.667 -63.898 1.00 88.25 118 GLU A N 1
ATOM 967 C CA . GLU A 1 118 ? 7.495 6.017 -63.640 1.00 88.25 118 GLU A CA 1
ATOM 968 C C . GLU A 1 118 ? 8.598 7.076 -63.511 1.00 88.25 118 GLU A C 1
ATOM 970 O O . GLU A 1 118 ? 8.319 8.273 -63.440 1.00 88.25 118 GLU A O 1
ATOM 975 N N . GLY A 1 119 ? 9.865 6.653 -63.537 1.00 92.75 119 GLY A N 1
ATOM 976 C CA . GLY A 1 119 ? 11.015 7.543 -63.501 1.00 92.75 119 GLY A CA 1
ATOM 977 C C . GLY A 1 119 ? 11.398 7.969 -62.086 1.00 92.75 119 GLY A C 1
ATOM 978 O O . GLY A 1 119 ? 11.446 7.154 -61.166 1.00 92.75 119 GLY A O 1
ATOM 979 N N . TYR A 1 120 ? 11.760 9.242 -61.930 1.00 93.31 120 TYR A N 1
ATOM 980 C CA . TYR A 1 120 ? 12.433 9.752 -60.734 1.00 93.31 120 TYR A CA 1
ATOM 981 C C . TYR A 1 120 ? 11.512 10.635 -59.897 1.00 93.31 120 TYR A C 1
ATOM 983 O O . TYR A 1 120 ? 10.924 11.583 -60.421 1.00 93.31 120 TYR A O 1
ATOM 991 N N . PHE A 1 121 ? 11.494 10.413 -58.584 1.00 93.00 121 PHE A N 1
ATOM 992 C CA . PHE A 1 121 ? 10.822 11.296 -57.634 1.00 93.00 121 PHE A CA 1
ATOM 993 C C . PHE A 1 121 ? 11.842 11.826 -56.626 1.00 93.00 121 PHE A C 1
ATOM 995 O O . PHE A 1 121 ? 12.385 11.083 -55.810 1.00 93.00 121 PHE A O 1
ATOM 1002 N N . ALA A 1 122 ? 12.133 13.124 -56.696 1.00 86.19 122 ALA A N 1
ATOM 1003 C CA . ALA A 1 122 ? 13.038 13.768 -55.750 1.00 86.19 122 ALA A CA 1
ATOM 1004 C C . ALA A 1 122 ? 12.392 13.880 -54.362 1.00 86.19 122 ALA A C 1
ATOM 1006 O O . ALA A 1 122 ? 11.177 14.063 -54.244 1.00 86.19 122 ALA A O 1
ATOM 1007 N N . SER A 1 123 ? 13.210 13.821 -53.311 1.00 86.75 123 SER A N 1
ATOM 1008 C CA . SER A 1 123 ? 12.764 14.188 -51.975 1.00 86.75 123 SER A CA 1
ATOM 1009 C C . SER A 1 123 ? 12.418 15.671 -51.900 1.00 86.75 123 SER A C 1
ATOM 1011 O O . SER A 1 123 ? 12.895 16.507 -52.673 1.00 86.75 123 SER A O 1
ATOM 1013 N N . ARG A 1 124 ? 11.612 16.016 -50.899 1.00 84.31 124 ARG A N 1
ATOM 1014 C CA . ARG A 1 124 ? 11.542 17.394 -50.409 1.00 84.31 124 ARG A CA 1
ATOM 1015 C C . ARG A 1 124 ? 12.855 17.776 -49.717 1.00 84.31 124 ARG A C 1
ATOM 1017 O O . ARG A 1 124 ? 13.737 16.932 -49.523 1.00 84.31 124 ARG A O 1
ATOM 1024 N N . GLU A 1 125 ? 12.974 19.050 -49.352 1.00 86.38 125 GLU A N 1
ATOM 1025 C CA . GLU A 1 125 ? 14.024 19.485 -48.433 1.00 86.38 125 GLU A CA 1
ATOM 1026 C C . GLU A 1 125 ? 13.954 18.656 -47.149 1.00 86.38 125 GLU A C 1
ATOM 1028 O O . GLU A 1 125 ? 12.874 18.433 -46.592 1.00 86.38 125 GLU A O 1
ATOM 1033 N N . ALA A 1 126 ? 15.110 18.151 -46.731 1.00 91.94 126 ALA A N 1
ATOM 1034 C CA . ALA A 1 126 ? 15.218 17.330 -45.544 1.00 91.94 126 ALA A CA 1
ATOM 1035 C C . ALA A 1 126 ? 15.185 18.195 -44.285 1.00 91.94 126 ALA A C 1
ATOM 1037 O O . ALA A 1 126 ? 15.710 19.310 -44.258 1.00 91.94 126 ALA A O 1
ATOM 1038 N N . ARG A 1 127 ? 14.608 17.654 -43.215 1.00 94.12 127 ARG A N 1
ATOM 1039 C CA . ARG A 1 127 ? 14.762 18.218 -41.876 1.00 94.12 127 ARG A CA 1
ATOM 1040 C C . ARG A 1 127 ? 16.089 17.720 -41.314 1.00 94.12 127 ARG A C 1
ATOM 1042 O O . ARG A 1 127 ? 16.221 16.537 -41.015 1.00 94.12 127 ARG A O 1
ATOM 1049 N N . THR A 1 128 ? 17.059 18.614 -41.183 1.00 94.50 128 THR A N 1
ATOM 1050 C CA . THR A 1 128 ? 18.382 18.277 -40.644 1.00 94.50 128 THR A CA 1
ATOM 1051 C C . THR A 1 128 ? 18.451 18.586 -39.154 1.00 94.50 128 THR A C 1
ATOM 1053 O O . THR A 1 128 ? 18.020 19.659 -38.724 1.00 94.50 128 THR A O 1
ATOM 1056 N N . ARG A 1 129 ? 18.979 17.650 -38.365 1.00 95.56 129 ARG A N 1
ATOM 1057 C CA . ARG A 1 129 ? 19.192 17.778 -36.918 1.00 95.56 129 ARG A CA 1
ATOM 1058 C C . ARG A 1 129 ? 20.514 17.128 -36.520 1.00 95.56 129 ARG A C 1
ATOM 1060 O O . ARG A 1 129 ? 21.034 16.277 -37.236 1.00 95.56 129 ARG A O 1
ATOM 1067 N N . GLU A 1 130 ? 21.021 17.509 -35.360 1.00 95.69 130 GLU A N 1
ATOM 1068 C CA . GLU A 1 130 ? 22.244 16.958 -34.774 1.00 95.69 130 GLU A CA 1
ATOM 1069 C C . GLU A 1 130 ? 21.947 16.564 -33.322 1.00 95.69 130 GLU A C 1
ATOM 1071 O O . GLU A 1 130 ? 21.166 17.241 -32.645 1.00 95.69 130 GLU A O 1
ATOM 1076 N N . VAL A 1 131 ? 22.525 15.454 -32.862 1.00 95.69 131 VAL A N 1
ATOM 1077 C CA . VAL A 1 131 ? 22.423 14.976 -31.478 1.00 95.69 131 VAL A CA 1
ATOM 1078 C C . VAL A 1 131 ? 23.812 14.680 -30.927 1.00 95.69 131 VAL A C 1
ATOM 1080 O O . VAL A 1 131 ? 24.575 13.911 -31.512 1.00 95.69 131 VAL A O 1
ATOM 1083 N N . GLY A 1 132 ? 24.125 15.289 -29.780 1.00 94.50 132 GLY A N 1
ATOM 1084 C CA . GLY A 1 132 ? 25.406 15.097 -29.096 1.00 94.50 132 GLY A CA 1
ATOM 1085 C C . GLY A 1 132 ? 25.551 13.677 -28.547 1.00 94.50 132 GLY A C 1
ATOM 1086 O O . GLY A 1 132 ? 26.475 12.956 -28.907 1.00 94.50 132 GLY A O 1
ATOM 1087 N N . THR A 1 133 ? 24.591 13.247 -27.723 1.00 93.62 133 THR A N 1
ATOM 1088 C CA . THR A 1 133 ? 24.527 11.892 -27.153 1.00 93.62 133 THR A CA 1
ATOM 1089 C C . THR A 1 133 ? 23.460 11.088 -27.875 1.00 93.62 133 THR A C 1
ATOM 1091 O O . THR A 1 133 ? 22.327 11.539 -28.017 1.00 93.62 133 THR A O 1
ATOM 1094 N N . THR A 1 134 ? 23.817 9.899 -28.352 1.00 92.38 134 THR A N 1
ATOM 1095 C CA . THR A 1 134 ? 22.899 9.020 -29.086 1.00 92.38 134 THR A CA 1
ATOM 1096 C C . THR A 1 134 ? 22.492 7.793 -28.296 1.00 92.38 134 THR A C 1
ATOM 1098 O O . THR A 1 134 ? 21.376 7.329 -28.461 1.00 92.38 134 THR A O 1
ATOM 1101 N N . ILE A 1 135 ? 23.365 7.280 -27.441 1.00 93.88 135 ILE A N 1
ATOM 1102 C CA . ILE A 1 135 ? 23.110 6.148 -26.564 1.00 93.88 135 ILE A CA 1
ATOM 1103 C C . ILE A 1 135 ? 23.463 6.601 -25.150 1.00 93.88 135 ILE A C 1
ATOM 1105 O O . ILE A 1 135 ? 24.614 6.958 -24.871 1.00 93.88 135 ILE A O 1
ATOM 1109 N N . SER A 1 136 ? 22.483 6.553 -24.256 1.00 94.44 136 SER A N 1
ATOM 1110 C CA . SER A 1 136 ? 22.684 6.660 -22.811 1.00 94.44 136 SER A CA 1
ATOM 1111 C C . SER A 1 136 ? 21.866 5.599 -22.091 1.00 94.44 136 SER A C 1
ATOM 1113 O O . SER A 1 136 ? 20.807 5.196 -22.560 1.00 94.44 136 SER A O 1
ATOM 1115 N N . ILE A 1 137 ? 22.379 5.123 -20.962 1.00 93.62 137 ILE A N 1
ATOM 1116 C CA . ILE A 1 137 ? 21.737 4.101 -20.134 1.00 93.62 137 ILE A CA 1
ATOM 1117 C C . ILE A 1 137 ? 21.764 4.558 -18.679 1.00 93.62 137 ILE A C 1
ATOM 1119 O O . ILE A 1 137 ? 22.743 5.164 -18.239 1.00 93.62 137 ILE A O 1
ATOM 1123 N N . GLN A 1 138 ? 20.708 4.245 -17.936 1.00 93.19 138 GLN A N 1
ATOM 1124 C CA . GLN A 1 138 ? 20.622 4.466 -16.494 1.00 93.19 138 GLN A CA 1
ATOM 1125 C C . GLN A 1 138 ? 20.055 3.199 -15.845 1.00 93.19 138 GLN A C 1
ATOM 1127 O O . GLN A 1 138 ? 18.884 3.151 -15.477 1.00 93.19 138 GLN A O 1
ATOM 1132 N N . PRO A 1 139 ? 20.864 2.136 -15.752 1.00 93.00 139 PRO A N 1
ATOM 1133 C CA . PRO A 1 139 ? 20.362 0.814 -15.459 1.00 93.00 139 PRO A CA 1
ATOM 1134 C C . PRO A 1 139 ? 19.844 0.698 -14.026 1.00 93.00 139 PRO A C 1
ATOM 1136 O O . PRO A 1 139 ? 20.464 1.189 -13.079 1.00 93.00 139 PRO A O 1
ATOM 1139 N N . ILE A 1 140 ? 18.730 -0.013 -13.870 1.00 91.62 140 ILE A N 1
ATOM 1140 C CA . ILE A 1 140 ? 18.064 -0.259 -12.591 1.00 91.62 140 ILE A CA 1
ATOM 1141 C C . ILE A 1 140 ? 17.861 -1.759 -12.436 1.00 91.62 140 ILE A C 1
ATOM 1143 O O . ILE A 1 140 ? 17.305 -2.425 -13.309 1.00 91.62 140 ILE A O 1
ATOM 1147 N N . ALA A 1 141 ? 18.324 -2.301 -11.314 1.00 91.25 141 ALA A N 1
ATOM 1148 C CA . ALA A 1 141 ? 18.059 -3.685 -10.965 1.00 91.25 141 ALA A CA 1
ATOM 1149 C C . ALA A 1 141 ? 16.587 -3.867 -10.586 1.00 91.25 141 ALA A C 1
ATOM 1151 O O . ALA A 1 141 ? 15.978 -3.021 -9.929 1.00 91.25 141 ALA A O 1
ATOM 1152 N N . LEU A 1 142 ? 16.019 -4.988 -11.002 1.00 87.75 142 LEU A N 1
ATOM 1153 C CA . LEU A 1 142 ? 14.614 -5.316 -10.840 1.00 87.75 142 LEU A CA 1
ATOM 1154 C C . LEU A 1 142 ? 14.447 -6.632 -10.082 1.00 87.75 142 LEU A C 1
ATOM 1156 O O . LEU A 1 142 ? 15.386 -7.422 -9.931 1.00 87.75 142 LEU A O 1
ATOM 1160 N N . GLY A 1 143 ? 13.226 -6.841 -9.582 1.00 82.25 143 GLY A N 1
ATOM 1161 C CA . GLY A 1 143 ? 12.875 -8.028 -8.812 1.00 82.25 143 GLY A CA 1
ATOM 1162 C C . GLY A 1 143 ? 13.805 -8.211 -7.614 1.00 82.25 143 GLY A C 1
ATOM 1163 O O . GLY A 1 143 ? 14.188 -7.256 -6.941 1.00 82.25 143 GLY A O 1
ATOM 1164 N N . LYS A 1 144 ? 14.224 -9.454 -7.372 1.00 82.75 144 LYS A N 1
ATOM 1165 C CA . LYS A 1 144 ? 15.225 -9.785 -6.346 1.00 82.75 144 LYS A CA 1
ATOM 1166 C C . LYS A 1 144 ? 16.644 -9.770 -6.914 1.00 82.75 144 LYS A C 1
ATOM 1168 O O . LYS A 1 144 ? 17.440 -10.635 -6.559 1.00 82.75 144 LYS A O 1
ATOM 1173 N N . ASN A 1 145 ? 16.959 -8.790 -7.766 1.00 89.25 145 ASN A N 1
ATOM 1174 C CA . ASN A 1 145 ? 18.220 -8.704 -8.513 1.00 89.25 145 ASN A CA 1
ATOM 1175 C C . ASN A 1 145 ? 18.395 -9.809 -9.568 1.00 89.25 145 ASN A C 1
ATOM 1177 O O . ASN A 1 145 ? 19.516 -10.198 -9.887 1.00 89.25 145 ASN A O 1
ATOM 1181 N N . ASP A 1 146 ? 17.296 -10.331 -10.105 1.00 88.69 146 ASP A N 1
ATOM 1182 C CA . ASP A 1 146 ? 17.291 -11.360 -11.154 1.00 88.69 146 ASP A CA 1
ATOM 1183 C C . ASP A 1 146 ? 17.223 -10.771 -12.569 1.00 88.69 146 ASP A C 1
ATOM 1185 O O . ASP A 1 146 ? 17.341 -11.489 -13.564 1.00 88.69 146 ASP A O 1
ATOM 1189 N N . SER A 1 147 ? 17.027 -9.461 -12.673 1.00 90.31 147 SER A N 1
ATOM 1190 C CA . SER A 1 147 ? 16.902 -8.743 -13.931 1.00 90.31 147 SER A CA 1
ATOM 1191 C C . SER A 1 147 ? 17.378 -7.300 -13.788 1.00 90.31 147 SER A C 1
ATOM 1193 O O . SER A 1 147 ? 17.420 -6.745 -12.690 1.00 90.31 147 SER A O 1
ATOM 1195 N N . ILE A 1 148 ? 17.775 -6.698 -14.906 1.00 91.12 148 ILE A N 1
ATOM 1196 C CA . ILE A 1 148 ? 18.191 -5.298 -15.000 1.00 91.12 148 ILE A CA 1
ATOM 1197 C C . ILE A 1 148 ? 17.400 -4.661 -16.141 1.00 91.12 148 ILE A C 1
ATOM 1199 O O . ILE A 1 148 ? 17.362 -5.201 -17.246 1.00 91.12 148 ILE A O 1
ATOM 1203 N N . ASP A 1 149 ? 16.772 -3.519 -15.891 1.00 91.94 149 ASP A N 1
ATOM 1204 C CA . ASP A 1 149 ? 16.332 -2.641 -16.972 1.00 91.94 149 ASP A CA 1
ATOM 1205 C C . ASP A 1 149 ? 17.494 -1.706 -17.318 1.00 91.94 149 ASP A C 1
ATOM 1207 O O . ASP A 1 149 ? 17.956 -0.990 -16.430 1.00 91.94 149 ASP A O 1
ATOM 1211 N N . PRO A 1 150 ? 18.004 -1.700 -18.561 1.00 90.88 150 PRO A N 1
ATOM 1212 C CA . PRO A 1 150 ? 19.039 -0.758 -18.985 1.00 90.88 150 PRO A CA 1
ATOM 1213 C C . PRO A 1 150 ? 18.622 0.715 -18.876 1.00 90.88 150 PRO A C 1
ATOM 1215 O O . PRO A 1 150 ? 19.500 1.575 -18.809 1.00 90.88 150 PRO A O 1
ATOM 1218 N N . VAL A 1 151 ? 17.316 1.003 -18.935 1.00 91.44 151 VAL A N 1
ATOM 1219 C CA . VAL A 1 151 ? 16.744 2.335 -19.170 1.00 91.44 151 VAL A CA 1
ATOM 1220 C C . VAL A 1 151 ? 17.494 3.013 -20.321 1.00 91.44 151 VAL A C 1
ATOM 1222 O O . VAL A 1 151 ? 18.169 4.030 -20.162 1.00 91.44 151 VAL A O 1
ATOM 1225 N N . LEU A 1 152 ? 17.464 2.350 -21.481 1.00 92.56 152 LEU A N 1
ATOM 1226 C CA . LEU A 1 152 ? 18.146 2.809 -22.686 1.00 92.56 152 LEU A CA 1
ATOM 1227 C C . LEU A 1 152 ? 17.403 4.001 -23.292 1.00 92.56 152 LEU A C 1
ATOM 1229 O O . LEU A 1 152 ? 16.243 3.891 -23.688 1.00 92.56 152 LEU A O 1
ATOM 1233 N N . GLU A 1 153 ? 18.122 5.102 -23.456 1.00 93.56 153 GLU A N 1
ATOM 1234 C CA . GLU A 1 153 ? 17.695 6.265 -24.218 1.00 93.56 153 GLU A CA 1
ATOM 1235 C C . GLU A 1 153 ? 18.471 6.327 -25.540 1.00 93.56 153 GLU A C 1
ATOM 1237 O O . GLU A 1 153 ? 19.706 6.360 -25.561 1.00 93.56 153 GLU A O 1
ATOM 1242 N N . ASP A 1 154 ? 17.727 6.335 -26.651 1.00 93.12 154 ASP A N 1
ATOM 1243 C CA . ASP A 1 154 ? 18.264 6.534 -27.997 1.00 93.12 154 ASP A CA 1
ATOM 1244 C C . ASP A 1 154 ? 17.948 7.958 -28.476 1.00 93.12 154 ASP A C 1
ATOM 1246 O O . ASP A 1 154 ? 16.828 8.260 -28.900 1.00 93.12 154 ASP A O 1
ATOM 1250 N N . GLY A 1 155 ? 18.951 8.834 -28.432 1.00 92.69 155 GLY A N 1
ATOM 1251 C CA . GLY A 1 155 ? 18.829 10.242 -28.810 1.00 92.69 155 GLY A CA 1
ATOM 1252 C C . GLY A 1 155 ? 18.403 10.454 -30.266 1.00 92.69 155 GLY A C 1
ATOM 1253 O O . GLY A 1 155 ? 17.698 11.420 -30.565 1.00 92.69 155 GLY A O 1
ATOM 1254 N N . VAL A 1 156 ? 18.752 9.536 -31.178 1.00 92.75 156 VAL A N 1
ATOM 1255 C CA . VAL A 1 156 ? 18.266 9.592 -32.565 1.00 92.75 156 VAL A CA 1
ATOM 1256 C C . VAL A 1 156 ? 16.781 9.250 -32.596 1.00 92.75 156 VAL A C 1
ATOM 1258 O O . VAL A 1 156 ? 16.019 9.975 -33.230 1.00 92.75 156 VAL A O 1
ATOM 1261 N N . ALA A 1 157 ? 16.345 8.206 -31.887 1.00 90.94 157 ALA A N 1
ATOM 1262 C CA . ALA A 1 157 ? 14.933 7.821 -31.826 1.00 90.94 157 ALA A CA 1
ATOM 1263 C C . ALA A 1 157 ? 14.048 8.883 -31.137 1.00 90.94 157 ALA A C 1
ATOM 1265 O O . ALA A 1 157 ? 12.903 9.084 -31.548 1.00 90.94 157 ALA A O 1
ATOM 1266 N N . LEU A 1 158 ? 14.573 9.616 -30.146 1.00 91.94 158 LEU A N 1
ATOM 1267 C CA . LEU A 1 158 ? 13.856 10.699 -29.452 1.00 91.94 158 LEU A CA 1
ATOM 1268 C C . LEU A 1 158 ? 13.461 11.866 -30.363 1.00 91.94 158 LEU A C 1
ATOM 1270 O O . LEU A 1 158 ? 12.441 12.516 -30.133 1.00 91.94 158 LEU A O 1
ATOM 1274 N N . LEU A 1 159 ? 14.220 12.116 -31.432 1.00 90.44 159 LEU A N 1
ATOM 1275 C CA . LEU A 1 159 ? 13.855 13.100 -32.454 1.00 90.44 159 LEU A CA 1
ATOM 1276 C C . LEU A 1 159 ? 12.659 12.655 -33.319 1.00 90.44 159 LEU A C 1
ATOM 1278 O O . LEU A 1 159 ? 12.206 13.419 -34.178 1.00 90.44 159 LEU A O 1
ATOM 1282 N N . GLN A 1 160 ? 12.161 11.438 -33.093 1.00 88.25 160 GLN A N 1
ATOM 1283 C CA . GLN A 1 160 ? 11.096 10.759 -33.825 1.00 88.25 160 GLN A CA 1
ATOM 1284 C C . GLN A 1 160 ? 11.332 10.506 -35.335 1.00 88.25 160 GLN A C 1
ATOM 1286 O O . GLN A 1 160 ? 10.342 10.388 -36.068 1.00 88.25 160 GLN A O 1
ATOM 1291 N N . PRO A 1 161 ? 12.573 10.375 -35.860 1.00 87.69 161 PRO A N 1
ATOM 1292 C CA . PRO A 1 161 ? 12.764 9.749 -37.158 1.00 87.69 161 PRO A CA 1
ATOM 1293 C C . PRO A 1 161 ? 12.396 8.259 -37.048 1.00 87.69 161 PRO A C 1
ATOM 1295 O O . PRO A 1 161 ? 12.640 7.626 -36.018 1.00 87.69 161 PRO A O 1
ATOM 1298 N N . PRO A 1 162 ? 11.812 7.655 -38.089 1.00 89.69 162 PRO A N 1
ATOM 1299 C CA . PRO A 1 162 ? 11.550 6.226 -38.091 1.00 89.69 162 PRO A CA 1
ATOM 1300 C C . PRO A 1 162 ? 12.873 5.462 -38.235 1.00 89.69 162 PRO A C 1
ATOM 1302 O O . PRO A 1 162 ? 13.352 5.246 -39.347 1.00 89.69 162 PRO A O 1
ATOM 1305 N N . THR A 1 163 ? 13.459 5.045 -37.115 1.00 92.62 163 THR A N 1
ATOM 1306 C CA . THR A 1 163 ? 14.688 4.244 -37.068 1.00 92.62 163 THR A CA 1
ATOM 1307 C C . THR A 1 163 ? 14.442 2.856 -36.476 1.00 92.62 163 THR A C 1
ATOM 1309 O O . THR A 1 163 ? 13.522 2.625 -35.692 1.00 92.62 163 THR A O 1
ATOM 1312 N N . ARG A 1 164 ? 15.273 1.897 -36.883 1.00 91.69 164 ARG A N 1
ATOM 1313 C CA . ARG A 1 164 ? 15.375 0.537 -36.360 1.00 91.69 164 ARG A CA 1
ATOM 1314 C C . ARG A 1 164 ? 16.828 0.249 -36.050 1.00 91.69 164 ARG A C 1
ATOM 1316 O O . ARG A 1 164 ? 17.671 0.210 -36.947 1.00 91.69 164 ARG A O 1
ATOM 1323 N N . ARG A 1 165 ? 17.104 0.053 -34.770 1.00 90.88 165 ARG A N 1
ATOM 1324 C CA . ARG A 1 165 ? 18.422 -0.277 -34.244 1.00 90.88 165 ARG A CA 1
ATOM 1325 C C . ARG A 1 165 ? 18.251 -1.390 -33.229 1.00 90.88 165 ARG A C 1
ATOM 1327 O O . ARG A 1 165 ? 17.287 -1.387 -32.470 1.00 90.88 165 ARG A O 1
ATOM 1334 N N . ASN A 1 166 ? 19.189 -2.323 -33.247 1.00 91.75 166 ASN A N 1
ATOM 1335 C CA . ASN A 1 166 ? 19.272 -3.380 -32.253 1.00 91.75 166 ASN A CA 1
ATOM 1336 C C . ASN A 1 166 ? 20.487 -3.105 -31.379 1.00 91.75 166 ASN A C 1
ATOM 1338 O O . ASN A 1 166 ? 21.490 -2.573 -31.859 1.00 91.75 166 ASN A O 1
ATOM 1342 N N . PHE A 1 167 ? 20.403 -3.499 -30.119 1.00 93.62 167 PHE A N 1
ATOM 1343 C CA . PHE A 1 167 ? 21.459 -3.291 -29.142 1.00 93.62 167 PHE A CA 1
ATOM 1344 C C . PHE A 1 167 ? 21.833 -4.633 -28.528 1.00 93.62 167 PHE A C 1
ATOM 1346 O O . PHE A 1 167 ? 20.974 -5.492 -28.325 1.00 93.62 167 PHE A O 1
ATOM 1353 N N . ASP A 1 168 ? 23.119 -4.809 -28.265 1.00 93.12 168 ASP A N 1
ATOM 1354 C CA . ASP A 1 168 ? 23.621 -5.866 -27.396 1.00 93.12 168 ASP A CA 1
ATOM 1355 C C . ASP A 1 168 ? 24.088 -5.249 -26.086 1.00 93.12 168 ASP A C 1
ATOM 1357 O O . ASP A 1 168 ? 24.338 -4.041 -25.990 1.00 93.12 168 ASP A O 1
ATOM 1361 N N . TRP A 1 169 ? 24.208 -6.103 -25.080 1.00 92.75 169 TRP A N 1
ATOM 1362 C CA . TRP A 1 169 ? 24.686 -5.707 -23.773 1.00 92.75 169 TRP A CA 1
ATOM 1363 C C . TRP A 1 169 ? 25.455 -6.814 -23.071 1.00 92.75 169 TRP A C 1
ATOM 1365 O O . TRP A 1 169 ? 25.292 -8.000 -23.362 1.00 92.75 169 TRP A O 1
ATOM 1375 N N . GLU A 1 170 ? 26.253 -6.401 -22.096 1.00 92.50 170 GLU A N 1
ATOM 1376 C CA . GLU A 1 170 ? 26.982 -7.258 -21.171 1.00 92.50 170 GLU A CA 1
ATOM 1377 C C . GLU A 1 170 ? 26.933 -6.659 -19.763 1.00 92.50 170 GLU A C 1
ATOM 1379 O O . GLU A 1 170 ? 27.051 -5.444 -19.598 1.00 92.50 170 GLU A O 1
ATOM 1384 N N . LEU A 1 171 ? 26.817 -7.506 -18.738 1.00 92.19 171 LEU A N 1
ATOM 1385 C CA . LEU A 1 171 ? 27.164 -7.117 -17.373 1.00 92.19 171 LEU A CA 1
ATOM 1386 C C . LEU A 1 171 ? 28.627 -7.481 -17.112 1.00 92.19 171 LEU A C 1
ATOM 1388 O O . LEU A 1 171 ? 29.003 -8.653 -17.196 1.00 92.19 171 LEU A O 1
ATOM 1392 N N . ARG A 1 172 ? 29.453 -6.489 -16.772 1.00 92.38 172 ARG A N 1
ATOM 1393 C CA . ARG A 1 172 ? 30.873 -6.675 -16.433 1.00 92.38 172 ARG A CA 1
ATOM 1394 C C . ARG A 1 172 ? 31.122 -6.346 -14.969 1.00 92.38 172 ARG A C 1
ATOM 1396 O O . ARG A 1 172 ? 30.529 -5.411 -14.439 1.00 92.38 172 ARG A O 1
ATOM 1403 N N . THR A 1 173 ? 32.014 -7.097 -14.330 1.00 88.94 173 THR A N 1
ATOM 1404 C CA . THR A 1 173 ? 32.482 -6.793 -12.967 1.00 88.94 173 THR A CA 1
ATOM 1405 C C . THR A 1 173 ? 33.592 -5.744 -12.960 1.00 88.94 173 THR A C 1
ATOM 1407 O O . THR A 1 173 ? 34.266 -5.524 -13.966 1.00 88.94 173 THR A O 1
ATOM 1410 N N . GLY A 1 174 ? 33.822 -5.129 -11.803 1.00 84.75 174 GLY A N 1
ATOM 1411 C CA . GLY A 1 174 ? 34.915 -4.195 -11.542 1.00 84.75 174 GLY A CA 1
ATOM 1412 C C . GLY A 1 174 ? 34.421 -2.802 -11.168 1.00 84.75 174 GLY A C 1
ATOM 1413 O O . GLY A 1 174 ? 33.279 -2.443 -11.423 1.00 84.75 174 GLY A O 1
ATOM 1414 N N . ALA A 1 175 ? 35.295 -1.995 -10.566 1.00 81.81 175 ALA A N 1
ATOM 1415 C CA . ALA A 1 175 ? 34.994 -0.587 -10.338 1.00 81.81 175 ALA A CA 1
ATOM 1416 C C . ALA A 1 175 ? 34.863 0.141 -11.685 1.00 81.81 175 ALA A C 1
ATOM 1418 O O . ALA A 1 175 ? 35.586 -0.174 -12.635 1.00 81.81 175 ALA A O 1
ATOM 1419 N N . PHE A 1 176 ? 33.964 1.125 -11.762 1.00 80.31 176 PHE A N 1
ATOM 1420 C CA . PHE A 1 176 ? 33.764 1.941 -12.963 1.00 80.31 176 PHE A CA 1
ATOM 1421 C C . PHE A 1 176 ? 35.114 2.467 -13.503 1.00 80.31 176 PHE A C 1
ATOM 1423 O O . PHE A 1 176 ? 35.877 3.046 -12.721 1.00 80.31 176 PHE A O 1
ATOM 1430 N N . PRO A 1 177 ? 35.442 2.270 -14.800 1.00 80.50 177 PRO A N 1
ATOM 1431 C CA . PRO A 1 177 ? 34.559 1.939 -15.933 1.00 80.50 177 PRO A CA 1
ATOM 1432 C C . PRO A 1 177 ? 34.339 0.434 -16.219 1.00 80.50 177 PRO A C 1
ATOM 1434 O O . PRO A 1 177 ? 33.922 0.081 -17.316 1.00 80.50 177 PRO A O 1
ATOM 1437 N N . CYS A 1 178 ? 34.565 -0.453 -15.244 1.00 76.44 178 CYS A N 1
ATOM 1438 C CA . CYS A 1 178 ? 34.225 -1.881 -15.311 1.00 76.44 178 CYS A CA 1
ATOM 1439 C C . CYS A 1 178 ? 34.934 -2.656 -16.438 1.00 76.44 178 CYS A C 1
ATOM 1441 O O . CYS A 1 178 ? 34.315 -3.378 -17.219 1.00 76.44 178 CYS A O 1
ATOM 1443 N N . GLU A 1 179 ? 36.265 -2.552 -16.479 1.00 81.25 179 GLU A N 1
ATOM 1444 C CA . GLU A 1 179 ? 37.147 -3.315 -17.385 1.00 81.25 179 GLU A CA 1
ATOM 1445 C C . GLU A 1 179 ? 37.330 -4.796 -16.975 1.00 81.25 179 GLU A C 1
ATOM 1447 O O . GLU A 1 179 ? 38.258 -5.466 -17.430 1.00 81.25 179 GLU A O 1
ATOM 1452 N N . GLY A 1 180 ? 36.502 -5.314 -16.062 1.00 81.38 180 GLY A N 1
ATOM 1453 C CA . GLY A 1 180 ? 36.611 -6.681 -15.566 1.00 81.38 180 GLY A CA 1
ATOM 1454 C C . GLY A 1 180 ? 35.945 -7.719 -16.468 1.00 81.38 180 GLY A C 1
ATOM 1455 O O . GLY A 1 180 ? 35.759 -7.540 -17.670 1.00 81.38 180 GLY A O 1
ATOM 1456 N N . THR A 1 181 ? 35.624 -8.870 -15.879 1.00 85.19 181 THR A N 1
ATOM 1457 C CA . THR A 1 181 ? 35.124 -10.027 -16.636 1.00 85.19 181 THR A CA 1
ATOM 1458 C C . THR A 1 181 ? 33.633 -9.875 -16.920 1.00 85.19 181 THR A C 1
ATOM 1460 O O . THR A 1 181 ? 32.867 -9.526 -16.018 1.00 85.19 181 THR A O 1
ATOM 1463 N N . ALA A 1 182 ? 33.221 -10.167 -18.156 1.00 87.31 182 ALA A N 1
ATOM 1464 C CA . ALA A 1 182 ? 31.812 -10.286 -18.513 1.00 87.31 182 ALA A CA 1
ATOM 1465 C C . ALA A 1 182 ? 31.191 -11.483 -17.780 1.00 87.31 182 ALA A C 1
ATOM 1467 O O . ALA A 1 182 ? 31.674 -12.609 -17.902 1.00 87.31 182 ALA A O 1
ATOM 1468 N N . LEU A 1 183 ? 30.133 -11.231 -17.013 1.00 82.56 183 LEU A N 1
ATOM 1469 C CA . LEU A 1 183 ? 29.383 -12.268 -16.304 1.00 82.56 183 LEU A CA 1
ATOM 1470 C C . LEU A 1 183 ? 28.347 -12.917 -17.222 1.00 82.56 183 LEU A C 1
ATOM 1472 O O . LEU A 1 183 ? 28.177 -14.132 -17.216 1.00 82.56 183 LEU A O 1
ATOM 1476 N N . PHE A 1 184 ? 27.652 -12.101 -18.011 1.00 83.06 184 PHE A N 1
ATOM 1477 C CA . PHE A 1 184 ? 26.624 -12.520 -18.958 1.00 83.06 184 PHE A CA 1
ATOM 1478 C C . PHE A 1 184 ? 26.315 -11.368 -19.918 1.00 83.06 184 PHE A C 1
ATOM 1480 O O . PHE A 1 184 ? 26.686 -10.220 -19.671 1.00 83.06 184 PHE A O 1
ATOM 1487 N N . GLY A 1 185 ? 25.644 -11.680 -21.020 1.00 83.38 185 GLY A N 1
ATOM 1488 C CA . GLY A 1 185 ? 25.264 -10.706 -22.031 1.00 83.38 185 GLY A CA 1
ATOM 1489 C C . GLY A 1 185 ? 24.438 -11.342 -23.138 1.00 83.38 185 GLY A C 1
ATOM 1490 O O . GLY A 1 185 ? 24.289 -12.566 -23.203 1.00 83.38 185 GLY A O 1
ATOM 1491 N N . GLY A 1 186 ? 23.889 -10.506 -24.007 1.00 86.25 186 GLY A N 1
ATOM 1492 C CA . GLY A 1 186 ? 23.068 -10.945 -25.125 1.00 86.25 186 GLY A CA 1
ATOM 1493 C C . GLY A 1 186 ? 22.395 -9.783 -25.839 1.00 86.25 186 GLY A C 1
ATOM 1494 O O . GLY A 1 186 ? 22.806 -8.632 -25.710 1.00 86.25 186 GLY A O 1
ATOM 1495 N N . GLU A 1 187 ? 21.332 -10.098 -26.575 1.00 86.69 187 GLU A N 1
ATOM 1496 C CA . GLU A 1 187 ? 20.489 -9.080 -27.194 1.00 86.69 187 GLU A CA 1
ATOM 1497 C C . GLU A 1 187 ? 19.701 -8.323 -26.121 1.00 86.69 187 GLU A C 1
ATOM 1499 O O . GLU A 1 187 ? 19.199 -8.915 -25.158 1.00 86.69 187 GLU A O 1
ATOM 1504 N N . LEU A 1 188 ? 19.628 -6.999 -26.264 1.00 83.62 188 LEU A N 1
ATOM 1505 C CA . LEU A 1 188 ? 19.000 -6.141 -25.272 1.00 83.62 188 LEU A CA 1
ATOM 1506 C C . LEU A 1 188 ? 17.485 -6.323 -25.279 1.00 83.62 188 LEU A C 1
ATOM 1508 O O . LEU A 1 188 ? 16.788 -5.945 -26.218 1.00 83.62 188 LEU A O 1
ATOM 1512 N N . SER A 1 189 ? 16.993 -6.889 -24.183 1.00 79.69 189 SER A N 1
ATOM 1513 C CA . SER A 1 189 ? 15.593 -6.858 -23.779 1.00 79.69 189 SER A CA 1
ATOM 1514 C C . SER A 1 189 ? 15.408 -5.698 -22.793 1.00 79.69 189 SER A C 1
ATOM 1516 O O . SER A 1 189 ? 16.329 -5.439 -22.015 1.00 79.69 189 SER A O 1
ATOM 1518 N N . PRO A 1 190 ? 14.234 -5.036 -22.751 1.00 70.00 190 PRO A N 1
ATOM 1519 C CA . PRO A 1 190 ? 13.909 -4.075 -21.688 1.00 70.00 190 PRO A CA 1
ATOM 1520 C C . PRO A 1 190 ? 14.022 -4.686 -20.278 1.00 70.00 190 PRO A C 1
ATOM 1522 O O . PRO A 1 190 ? 14.131 -3.963 -19.298 1.00 70.00 190 PRO A O 1
ATOM 1525 N N . PHE A 1 191 ? 14.040 -6.019 -20.182 1.00 80.62 191 PHE A N 1
ATOM 1526 C CA . PHE A 1 191 ? 14.349 -6.766 -18.969 1.00 80.62 191 PHE A CA 1
ATOM 1527 C C . PHE A 1 191 ? 15.462 -7.766 -19.277 1.00 80.62 191 PHE A C 1
ATOM 1529 O O . PHE A 1 191 ? 15.218 -8.858 -19.804 1.00 80.62 191 PHE A O 1
ATOM 1536 N N . ALA A 1 192 ? 16.696 -7.362 -19.007 1.00 77.25 192 ALA A N 1
ATOM 1537 C CA . ALA A 1 192 ? 17.881 -8.182 -19.168 1.00 77.25 192 ALA A CA 1
ATOM 1538 C C . ALA A 1 192 ? 17.994 -9.143 -17.976 1.00 77.25 192 ALA A C 1
ATOM 1540 O O . ALA A 1 192 ? 18.334 -8.730 -16.869 1.00 77.25 192 ALA A O 1
ATOM 1541 N N . ALA A 1 193 ? 17.666 -10.420 -18.185 1.00 79.94 193 ALA A N 1
ATOM 1542 C CA . ALA A 1 193 ? 17.760 -11.434 -17.138 1.00 79.94 193 ALA A CA 1
ATOM 1543 C C . ALA A 1 193 ? 19.218 -11.664 -16.712 1.00 79.94 193 ALA A C 1
ATOM 1545 O O . ALA A 1 193 ? 20.118 -11.761 -17.549 1.00 79.94 193 ALA A O 1
ATOM 1546 N N . VAL A 1 194 ? 19.423 -11.801 -15.405 1.00 82.62 194 VAL A N 1
ATOM 1547 C CA . VAL A 1 194 ? 20.714 -12.057 -14.775 1.00 82.62 194 VAL A CA 1
ATOM 1548 C C . VAL A 1 194 ? 20.741 -13.492 -14.264 1.00 82.62 194 VAL A C 1
ATOM 1550 O O . VAL A 1 194 ? 20.009 -13.855 -13.348 1.00 82.62 194 VAL A O 1
ATOM 1553 N N . SER A 1 195 ? 21.585 -14.335 -14.858 1.00 77.31 195 SER A N 1
ATOM 1554 C CA . SER A 1 195 ? 21.648 -15.759 -14.500 1.00 77.31 195 SER A CA 1
ATOM 1555 C C . SER A 1 195 ? 22.523 -16.065 -13.284 1.00 77.31 195 SER A C 1
ATOM 1557 O O . SER A 1 195 ? 22.373 -17.130 -12.687 1.00 77.31 195 SER A O 1
ATOM 1559 N N . ASP A 1 196 ? 23.460 -15.179 -12.941 1.00 83.94 196 ASP A N 1
ATOM 1560 C CA . ASP A 1 196 ? 24.393 -15.371 -11.829 1.00 83.94 196 ASP A CA 1
ATOM 1561 C C . ASP A 1 196 ? 24.045 -14.424 -10.674 1.00 83.94 196 ASP A C 1
ATOM 1563 O O . ASP A 1 196 ? 24.339 -13.236 -10.777 1.00 83.94 196 ASP A O 1
ATOM 1567 N N . PRO A 1 197 ? 23.459 -14.912 -9.565 1.00 80.81 197 PRO A N 1
ATOM 1568 C CA . PRO A 1 197 ? 23.037 -14.069 -8.449 1.00 80.81 197 PRO A CA 1
ATOM 1569 C C . PRO A 1 197 ? 24.207 -13.428 -7.692 1.00 80.81 197 PRO A C 1
ATOM 1571 O O . PRO A 1 197 ? 23.980 -12.532 -6.887 1.00 80.81 197 PRO A O 1
ATOM 1574 N N . THR A 1 198 ? 25.452 -13.858 -7.924 1.00 86.31 198 THR A N 1
ATOM 1575 C CA . THR A 1 198 ? 26.627 -13.316 -7.225 1.00 86.31 198 THR A CA 1
ATOM 1576 C C . THR A 1 198 ? 27.044 -11.934 -7.721 1.00 86.31 198 THR A C 1
ATOM 1578 O O . THR A 1 198 ? 27.871 -11.286 -7.081 1.00 86.31 198 THR A O 1
ATOM 1581 N N . TRP A 1 199 ? 26.441 -11.435 -8.808 1.00 90.69 199 TRP A N 1
ATOM 1582 C CA . TRP A 1 199 ? 26.722 -10.098 -9.335 1.00 90.69 199 TRP A CA 1
ATOM 1583 C C . TRP A 1 199 ? 26.493 -8.987 -8.301 1.00 90.69 199 TRP A C 1
ATOM 1585 O O . TRP A 1 199 ? 27.157 -7.960 -8.360 1.00 90.69 199 TRP A O 1
ATOM 1595 N N . VAL A 1 200 ? 25.598 -9.209 -7.332 1.00 92.75 200 VAL A N 1
ATOM 1596 C CA . VAL A 1 200 ? 25.300 -8.246 -6.262 1.00 92.75 200 VAL A CA 1
ATOM 1597 C C . VAL A 1 200 ? 26.416 -8.113 -5.222 1.00 92.75 200 VAL A C 1
ATOM 1599 O O . VAL A 1 200 ? 26.380 -7.197 -4.405 1.00 92.75 200 VAL A O 1
ATOM 1602 N N . GLU A 1 201 ? 27.389 -9.028 -5.221 1.00 92.00 201 GLU A N 1
ATOM 1603 C CA . GLU A 1 201 ? 28.497 -9.059 -4.256 1.00 92.00 201 GLU A CA 1
ATOM 1604 C C . GLU A 1 201 ? 29.724 -8.259 -4.714 1.00 92.00 201 GLU A C 1
ATOM 1606 O O . GLU A 1 201 ? 30.706 -8.143 -3.979 1.00 92.00 201 GLU A O 1
ATOM 1611 N N . VAL A 1 202 ? 29.700 -7.734 -5.938 1.00 90.00 202 VAL A N 1
ATOM 1612 C CA . VAL A 1 202 ? 30.823 -7.034 -6.564 1.00 90.00 202 VAL A CA 1
ATOM 1613 C C . VAL A 1 202 ? 30.338 -5.774 -7.267 1.00 90.00 202 VAL A C 1
ATOM 1615 O O . VAL A 1 202 ? 29.180 -5.677 -7.664 1.00 90.00 202 VAL A O 1
ATOM 1618 N N . ASP A 1 203 ? 31.238 -4.812 -7.468 1.00 90.44 203 ASP A N 1
ATOM 1619 C CA . ASP A 1 203 ? 30.942 -3.687 -8.353 1.00 90.44 203 ASP A CA 1
ATOM 1620 C C . ASP A 1 203 ? 30.698 -4.212 -9.773 1.00 90.44 203 ASP A C 1
ATOM 1622 O O . ASP A 1 203 ? 31.467 -5.037 -10.284 1.00 90.44 203 ASP A O 1
ATOM 1626 N N . ALA A 1 204 ? 29.622 -3.740 -10.401 1.00 91.81 204 ALA A N 1
ATOM 1627 C CA . ALA A 1 204 ? 29.229 -4.142 -11.740 1.00 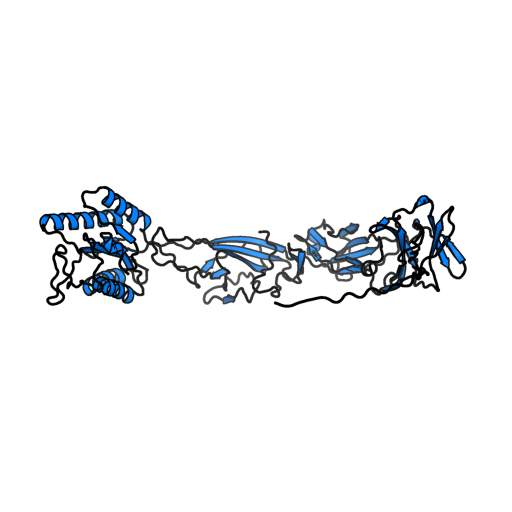91.81 204 ALA A CA 1
ATOM 1628 C C . ALA A 1 204 ? 28.779 -2.940 -12.578 1.00 91.81 204 ALA A C 1
ATOM 1630 O O . ALA A 1 204 ? 28.216 -1.969 -12.064 1.00 91.81 204 ALA A O 1
ATOM 1631 N N . CYS A 1 205 ? 28.986 -3.028 -13.889 1.00 93.31 205 CYS A N 1
ATOM 1632 C CA . CYS A 1 205 ? 28.428 -2.095 -14.860 1.00 93.31 205 CYS A CA 1
ATOM 1633 C C . CYS A 1 205 ? 27.680 -2.837 -15.950 1.00 93.31 205 CYS A C 1
ATOM 1635 O O . CYS A 1 205 ? 28.105 -3.904 -16.402 1.00 93.31 205 CYS A O 1
ATOM 1637 N N . LEU A 1 206 ? 26.623 -2.195 -16.433 1.00 93.38 206 LEU A N 1
ATOM 1638 C CA . LEU A 1 206 ? 25.993 -2.550 -17.683 1.00 93.38 206 LEU A CA 1
ATOM 1639 C C . LEU A 1 206 ? 26.752 -1.858 -18.810 1.00 93.38 206 LEU A C 1
ATOM 1641 O O . LEU A 1 206 ? 27.007 -0.652 -18.753 1.00 93.38 206 LEU A O 1
ATOM 1645 N N . VAL A 1 207 ? 27.108 -2.636 -19.821 1.00 93.94 207 VAL A N 1
ATOM 1646 C CA . VAL A 1 207 ? 27.734 -2.170 -21.052 1.00 93.94 207 VAL A CA 1
ATOM 1647 C C . VAL A 1 207 ? 26.743 -2.396 -22.174 1.00 93.94 207 VAL A C 1
ATOM 1649 O O . VAL A 1 207 ? 26.266 -3.514 -22.332 1.00 93.94 207 VAL A O 1
ATOM 1652 N N . VAL A 1 208 ? 26.425 -1.357 -22.940 1.00 93.75 208 VAL A N 1
ATOM 1653 C CA . VAL A 1 208 ? 25.491 -1.426 -24.071 1.00 93.75 208 VAL A CA 1
ATOM 1654 C C . VAL A 1 208 ? 26.151 -0.846 -25.312 1.00 93.75 208 VAL A C 1
ATOM 1656 O O . VAL A 1 208 ? 26.858 0.159 -25.240 1.00 93.75 208 VAL A O 1
ATOM 1659 N N . TRP A 1 209 ? 25.914 -1.467 -26.464 1.00 94.12 209 TRP A N 1
ATOM 1660 C CA . TRP A 1 209 ? 26.331 -0.942 -27.763 1.00 94.12 209 TRP A CA 1
ATOM 1661 C C . TRP A 1 209 ? 25.305 -1.294 -28.839 1.00 94.12 209 TRP A C 1
ATOM 1663 O O . TRP A 1 209 ? 24.587 -2.292 -28.754 1.00 94.12 209 TRP A O 1
ATOM 1673 N N . ALA A 1 210 ? 25.238 -0.475 -29.885 1.00 94.06 210 ALA A N 1
ATOM 1674 C CA . ALA A 1 210 ? 24.385 -0.762 -31.030 1.00 94.06 210 ALA A CA 1
ATOM 1675 C C . ALA A 1 210 ? 25.027 -1.832 -31.933 1.00 94.06 210 ALA A C 1
ATOM 1677 O O . ALA A 1 210 ? 26.225 -1.785 -32.222 1.00 94.06 210 ALA A O 1
ATOM 1678 N N . LYS A 1 211 ? 24.228 -2.787 -32.419 1.00 93.00 211 LYS A N 1
ATOM 1679 C CA . LYS A 1 211 ? 24.655 -3.788 -33.405 1.00 93.00 211 LYS A CA 1
ATOM 1680 C C . LYS A 1 211 ? 24.872 -3.117 -34.756 1.00 93.00 211 LYS A C 1
ATOM 1682 O O . LYS A 1 211 ? 23.907 -2.795 -35.449 1.00 93.00 211 LYS A O 1
ATOM 1687 N N . ARG A 1 212 ? 26.135 -2.938 -35.134 1.00 92.88 212 ARG A N 1
ATOM 1688 C CA . ARG A 1 212 ? 26.544 -2.380 -36.427 1.00 92.88 212 ARG A CA 1
ATOM 1689 C C . ARG A 1 212 ? 27.058 -3.475 -37.354 1.00 92.88 212 ARG A C 1
ATOM 1691 O O . ARG A 1 212 ? 27.654 -4.450 -36.901 1.00 92.88 212 ARG A O 1
ATOM 1698 N N . ARG A 1 213 ? 26.862 -3.295 -38.661 1.00 93.38 213 ARG A N 1
ATOM 1699 C CA . ARG A 1 213 ? 27.404 -4.195 -39.691 1.00 93.38 213 ARG A CA 1
ATOM 1700 C C . ARG A 1 213 ? 28.934 -4.146 -39.771 1.00 93.38 213 ARG A C 1
ATOM 1702 O O . ARG A 1 213 ? 29.556 -5.161 -40.057 1.00 93.38 213 ARG A O 1
ATOM 1709 N N . ASP A 1 214 ? 29.522 -2.975 -39.552 1.00 89.88 214 ASP A N 1
ATOM 1710 C CA . ASP A 1 214 ? 30.970 -2.729 -39.632 1.00 89.88 214 ASP A CA 1
ATOM 1711 C C . ASP A 1 214 ? 31.759 -3.248 -38.414 1.00 89.88 214 ASP A C 1
ATOM 1713 O O . ASP A 1 214 ? 32.969 -3.049 -38.339 1.00 89.88 214 ASP A O 1
ATOM 1717 N N . GLU A 1 215 ? 31.074 -3.886 -37.458 1.00 85.56 215 GLU A N 1
ATOM 1718 C CA . GLU A 1 215 ? 31.618 -4.413 -36.201 1.00 85.56 215 GLU A CA 1
ATOM 1719 C C . GLU A 1 215 ? 32.283 -3.361 -35.289 1.00 85.56 215 GLU A C 1
ATOM 1721 O O . GLU A 1 215 ? 32.839 -3.714 -34.244 1.00 85.56 215 GLU A O 1
ATOM 1726 N N . ARG A 1 216 ? 32.194 -2.061 -35.611 1.00 89.25 216 ARG A N 1
ATOM 1727 C CA . ARG A 1 216 ? 32.705 -0.997 -34.741 1.00 89.25 216 ARG A CA 1
ATOM 1728 C C . ARG A 1 216 ? 31.838 -0.936 -33.486 1.00 89.25 216 ARG A C 1
ATOM 1730 O O . ARG A 1 216 ? 30.630 -0.746 -33.564 1.00 89.25 216 ARG A O 1
ATOM 1737 N N . ARG A 1 217 ? 32.455 -1.066 -32.310 1.00 87.12 217 ARG A N 1
ATOM 1738 C CA . ARG A 1 217 ? 31.750 -0.994 -31.023 1.00 87.12 217 ARG A CA 1
ATOM 1739 C C . ARG A 1 217 ? 31.987 0.354 -30.365 1.00 87.12 217 ARG A C 1
ATOM 1741 O O . ARG A 1 217 ? 33.107 0.669 -29.973 1.00 87.12 217 ARG A O 1
ATOM 1748 N N . LEU A 1 218 ? 30.920 1.136 -30.247 1.00 92.19 218 LEU A N 1
ATOM 1749 C CA . LEU A 1 218 ? 30.863 2.234 -29.295 1.00 92.19 218 LEU A CA 1
ATOM 1750 C C . LEU A 1 218 ? 30.191 1.700 -28.029 1.00 92.19 218 LEU A C 1
ATOM 1752 O O . LEU A 1 218 ? 28.972 1.551 -27.993 1.00 92.19 218 LEU A O 1
ATOM 1756 N N . GLU A 1 219 ? 30.999 1.365 -27.028 1.00 93.19 219 GLU A N 1
ATOM 1757 C CA . GLU A 1 219 ? 30.506 0.873 -25.744 1.00 93.19 219 GLU A CA 1
ATOM 1758 C C . GLU A 1 219 ? 30.106 2.048 -24.844 1.00 93.19 219 GLU A C 1
ATOM 1760 O O . GLU A 1 219 ? 30.882 2.983 -24.629 1.00 93.19 219 GLU A O 1
ATOM 1765 N N . VAL A 1 220 ? 28.886 1.990 -24.312 1.00 93.38 220 VAL A N 1
ATOM 1766 C CA . VAL A 1 220 ? 28.391 2.893 -23.272 1.00 93.38 220 VAL A CA 1
ATOM 1767 C C . VAL A 1 220 ? 28.302 2.115 -21.971 1.00 93.38 220 VAL A C 1
ATOM 1769 O O . VAL A 1 220 ? 27.724 1.032 -21.931 1.00 93.38 220 VAL A O 1
ATOM 1772 N N . PHE A 1 221 ? 28.873 2.678 -20.909 1.00 93.69 221 PHE A N 1
ATOM 1773 C CA . PHE A 1 221 ? 28.988 2.040 -19.604 1.00 93.69 221 PHE A CA 1
ATOM 1774 C C . PHE A 1 221 ? 28.190 2.825 -18.575 1.00 93.69 221 PHE A C 1
ATOM 1776 O O . PHE A 1 221 ? 28.301 4.050 -18.512 1.00 93.69 221 PHE A O 1
ATOM 1783 N N . SER A 1 222 ? 27.466 2.122 -17.712 1.00 94.00 222 SER A N 1
ATOM 1784 C CA . SER A 1 222 ? 26.916 2.712 -16.496 1.00 94.00 222 SER A CA 1
ATOM 1785 C C . SER A 1 222 ? 27.011 1.730 -15.335 1.00 94.00 222 SER A C 1
ATOM 1787 O O . SER A 1 222 ? 26.708 0.548 -15.525 1.00 94.00 222 SER A O 1
ATOM 1789 N N . PRO A 1 223 ? 27.408 2.185 -14.132 1.00 93.38 223 PRO A N 1
ATOM 1790 C CA . PRO A 1 223 ? 27.366 1.341 -12.947 1.00 93.38 223 PRO A CA 1
ATOM 1791 C C . PRO A 1 223 ? 25.933 0.864 -12.692 1.00 93.38 223 PRO A C 1
ATOM 1793 O O . PRO A 1 223 ? 24.979 1.620 -12.881 1.00 93.38 223 PRO A O 1
ATOM 1796 N N . VAL A 1 224 ? 25.799 -0.383 -12.245 1.00 92.00 224 VAL A N 1
ATOM 1797 C CA . VAL A 1 224 ? 24.529 -0.980 -11.822 1.00 92.00 224 VAL A CA 1
ATOM 1798 C C . VAL A 1 224 ? 24.606 -1.212 -10.328 1.00 92.00 224 VAL A C 1
ATOM 1800 O O . VAL A 1 224 ? 25.558 -1.809 -9.830 1.00 92.00 224 VAL A O 1
ATOM 1803 N N . LYS A 1 225 ? 23.587 -0.753 -9.609 1.00 93.38 225 LYS A N 1
ATOM 1804 C CA . LYS A 1 225 ? 23.437 -1.050 -8.189 1.00 93.38 225 LYS A CA 1
ATOM 1805 C C . LYS A 1 225 ? 22.399 -2.154 -8.003 1.00 93.38 225 LYS A C 1
ATOM 1807 O O . LYS A 1 225 ? 21.363 -2.097 -8.665 1.00 93.38 225 LYS A O 1
ATOM 1812 N N . PRO A 1 226 ? 22.632 -3.114 -7.094 1.00 93.62 226 PRO A N 1
ATOM 1813 C CA . PRO A 1 226 ? 21.596 -4.046 -6.679 1.00 93.62 226 PRO A CA 1
ATOM 1814 C C . PRO A 1 226 ? 20.391 -3.309 -6.099 1.00 93.62 226 PRO A C 1
ATOM 1816 O O . PRO A 1 226 ? 20.569 -2.384 -5.308 1.00 93.62 226 PRO A O 1
ATOM 1819 N N . ALA A 1 227 ? 19.188 -3.742 -6.448 1.00 91.69 227 ALA A N 1
ATOM 1820 C CA . ALA A 1 227 ? 17.946 -3.339 -5.818 1.00 91.69 227 ALA A CA 1
ATOM 1821 C C . ALA A 1 227 ? 17.909 -3.805 -4.360 1.00 91.69 227 ALA A C 1
ATOM 1823 O O . ALA A 1 227 ? 18.480 -4.847 -4.003 1.00 91.69 227 ALA A O 1
ATOM 1824 N N . ALA A 1 228 ? 17.187 -3.043 -3.535 1.00 90.06 228 ALA A N 1
ATOM 1825 C CA . ALA A 1 228 ? 16.924 -3.392 -2.147 1.00 90.06 228 ALA A CA 1
ATOM 1826 C C . ALA A 1 228 ? 16.352 -4.814 -2.050 1.00 90.06 228 ALA A C 1
ATOM 1828 O O . ALA A 1 228 ? 15.361 -5.143 -2.705 1.00 90.06 228 ALA A O 1
ATOM 1829 N N . GLN A 1 229 ? 16.983 -5.655 -1.229 1.00 89.56 229 GLN A N 1
ATOM 1830 C CA . GLN A 1 229 ? 16.468 -6.985 -0.929 1.00 89.56 229 GLN A CA 1
ATOM 1831 C C . GLN A 1 229 ? 15.502 -6.873 0.237 1.00 89.56 229 GLN A C 1
ATOM 1833 O O . GLN A 1 229 ? 15.900 -6.542 1.355 1.00 89.56 229 GLN A O 1
ATOM 1838 N N . THR A 1 230 ? 14.230 -7.139 -0.043 1.00 87.81 230 THR A N 1
ATOM 1839 C CA . THR A 1 230 ? 13.163 -6.991 0.938 1.00 87.81 230 THR A CA 1
ATOM 1840 C C . THR A 1 230 ? 12.337 -8.263 1.085 1.00 87.81 230 THR A C 1
ATOM 1842 O O . THR A 1 230 ? 12.312 -9.143 0.215 1.00 87.81 230 THR A O 1
ATOM 1845 N N . PHE A 1 231 ? 11.660 -8.363 2.220 1.00 88.00 231 PHE A N 1
ATOM 1846 C CA . PHE A 1 231 ? 10.558 -9.285 2.443 1.00 88.00 231 PHE A CA 1
ATOM 1847 C C . PHE A 1 231 ? 9.531 -8.602 3.337 1.00 88.00 231 PHE A C 1
ATOM 1849 O O . PHE A 1 231 ? 9.863 -7.695 4.100 1.00 88.00 231 PHE A O 1
ATOM 1856 N N . TRP A 1 232 ? 8.286 -9.048 3.262 1.00 86.94 232 TRP A N 1
ATOM 1857 C CA . TRP A 1 232 ? 7.213 -8.486 4.065 1.00 86.94 232 TRP A CA 1
ATOM 1858 C C . TRP A 1 232 ? 6.709 -9.483 5.101 1.00 86.94 232 TRP A C 1
ATOM 1860 O O . TRP A 1 232 ? 6.842 -10.698 4.944 1.00 86.94 232 TRP A O 1
ATOM 1870 N N . VAL A 1 233 ? 6.141 -8.946 6.175 1.00 86.00 233 VAL A N 1
ATOM 1871 C CA . VAL A 1 233 ? 5.512 -9.706 7.254 1.00 86.00 233 VAL A CA 1
ATOM 1872 C C . VAL A 1 233 ? 4.199 -9.030 7.606 1.00 86.00 233 VAL A C 1
ATOM 1874 O O . VAL A 1 233 ? 4.146 -7.813 7.769 1.00 86.00 233 VAL A O 1
ATOM 1877 N N . GLU A 1 234 ? 3.149 -9.828 7.751 1.00 85.81 234 GLU A N 1
ATOM 1878 C CA . GLU A 1 234 ? 1.878 -9.385 8.309 1.00 85.81 234 GLU A CA 1
ATOM 1879 C C . GLU A 1 234 ? 1.818 -9.779 9.787 1.00 85.81 234 GLU A C 1
ATOM 1881 O O . GLU A 1 234 ? 1.950 -10.956 10.128 1.00 85.81 234 GLU A O 1
ATOM 1886 N N . ALA A 1 235 ? 1.613 -8.800 10.663 1.00 82.75 235 ALA A N 1
ATOM 1887 C CA . ALA A 1 235 ? 1.296 -9.034 12.060 1.00 82.75 235 ALA A CA 1
ATOM 1888 C C . ALA A 1 235 ? -0.181 -8.763 12.314 1.00 82.75 235 ALA A C 1
ATOM 1890 O O . ALA A 1 235 ? -0.761 -7.794 11.819 1.00 82.75 235 ALA A O 1
ATOM 1891 N N . ARG A 1 236 ? -0.774 -9.629 13.131 1.00 86.56 236 ARG A N 1
ATOM 1892 C CA . ARG A 1 236 ? -2.149 -9.503 13.594 1.00 86.56 236 ARG A CA 1
ATOM 1893 C C . ARG A 1 236 ? -2.139 -9.358 15.095 1.00 86.56 236 ARG A C 1
ATOM 1895 O O . ARG A 1 236 ? -1.561 -10.187 15.798 1.00 86.56 236 ARG A O 1
ATOM 1902 N N . TYR A 1 237 ? -2.802 -8.325 15.580 1.00 83.50 237 TYR A N 1
ATOM 1903 C CA . TYR A 1 237 ? -3.007 -8.120 16.997 1.00 83.50 237 TYR A CA 1
ATOM 1904 C C . TYR A 1 237 ? -4.488 -7.975 17.276 1.00 83.50 237 TYR A C 1
ATOM 1906 O O . TYR A 1 237 ? -5.206 -7.214 16.631 1.00 83.50 237 TYR A O 1
ATOM 1914 N N . THR A 1 238 ? -4.953 -8.731 18.260 1.00 85.00 238 THR A N 1
ATOM 1915 C CA . THR A 1 238 ? -6.302 -8.574 18.768 1.00 85.00 238 THR A CA 1
ATOM 1916 C C . THR A 1 238 ? -6.207 -8.129 20.217 1.00 85.00 238 THR A C 1
ATOM 1918 O O . THR A 1 238 ? -5.666 -8.890 21.024 1.00 85.00 238 THR A O 1
ATOM 1921 N N . PRO A 1 239 ? -6.729 -6.940 20.557 1.00 82.75 239 PRO A N 1
ATOM 1922 C CA . PRO A 1 239 ? -6.733 -6.462 21.927 1.00 82.75 239 PRO A CA 1
ATOM 1923 C C . PRO A 1 239 ? -7.394 -7.465 22.873 1.00 82.75 239 PRO A C 1
ATOM 1925 O O . PRO A 1 239 ? -8.317 -8.207 22.496 1.00 82.75 239 PRO A O 1
ATOM 1928 N N . GLU A 1 240 ? -6.914 -7.480 24.113 1.00 84.94 240 GLU A N 1
ATOM 1929 C CA . GLU A 1 240 ? -7.548 -8.246 25.177 1.00 84.94 240 GLU A CA 1
ATOM 1930 C C . GLU A 1 240 ? -8.929 -7.665 25.495 1.00 84.94 240 GLU A C 1
ATOM 1932 O O . GLU A 1 240 ? -9.182 -6.466 25.355 1.00 84.94 240 GLU A O 1
ATOM 1937 N N . VAL A 1 241 ? -9.846 -8.552 25.880 1.00 87.75 241 VAL A N 1
ATOM 1938 C CA . VAL A 1 241 ? -11.230 -8.197 26.190 1.00 87.75 241 VAL A CA 1
ATOM 1939 C C . VAL A 1 241 ? -11.504 -8.587 27.625 1.00 87.75 241 VAL A C 1
ATOM 1941 O O . VAL A 1 241 ? -11.424 -9.765 27.976 1.00 87.75 241 VAL A O 1
ATOM 1944 N N . GLU A 1 242 ? -11.873 -7.605 28.430 1.00 87.06 242 GLU A N 1
ATOM 1945 C CA . GLU A 1 242 ? -12.271 -7.794 29.816 1.00 87.06 242 GLU A CA 1
ATOM 1946 C C . GLU A 1 242 ? -13.797 -7.748 29.938 1.00 87.06 242 GLU A C 1
ATOM 1948 O O . GLU A 1 242 ? -14.494 -7.083 29.166 1.00 87.06 242 GLU A O 1
ATOM 1953 N N . GLU A 1 243 ? -14.338 -8.473 30.913 1.00 89.00 243 GLU A N 1
ATOM 1954 C CA . GLU A 1 243 ? -15.745 -8.361 31.297 1.00 89.00 243 GLU A CA 1
ATOM 1955 C C . GLU A 1 243 ? -15.842 -7.415 32.490 1.00 89.00 243 GLU A C 1
ATOM 1957 O O . GLU A 1 243 ? -15.231 -7.664 33.529 1.00 89.00 243 GLU A O 1
ATOM 1962 N N . ALA A 1 244 ? -16.596 -6.326 32.341 1.00 86.69 244 ALA A N 1
ATOM 1963 C CA . ALA A 1 244 ? -16.771 -5.368 33.424 1.00 86.69 244 ALA A CA 1
ATOM 1964 C C . ALA A 1 244 ? -17.611 -5.998 34.552 1.00 86.69 244 ALA A C 1
ATOM 1966 O O . ALA A 1 244 ? -18.656 -6.590 34.256 1.00 86.69 244 ALA A O 1
ATOM 1967 N N . PRO A 1 245 ? -17.222 -5.849 35.834 1.00 88.88 245 PRO A N 1
ATOM 1968 C CA . PRO A 1 245 ? -18.089 -6.186 36.957 1.00 88.88 245 PRO A CA 1
ATOM 1969 C C . PRO A 1 245 ? -19.410 -5.420 36.867 1.00 88.88 245 PRO A C 1
ATOM 1971 O O . PRO A 1 245 ? -19.429 -4.226 36.546 1.00 88.88 245 PRO A O 1
ATOM 1974 N N . ILE A 1 246 ? -20.514 -6.108 37.159 1.00 89.31 246 ILE A N 1
ATOM 1975 C CA . ILE A 1 246 ? -21.861 -5.555 37.014 1.00 89.31 246 ILE A CA 1
ATOM 1976 C C . ILE A 1 246 ? -22.476 -5.372 38.393 1.00 89.31 246 ILE A C 1
ATOM 1978 O O . ILE A 1 246 ? -22.584 -6.314 39.178 1.00 89.31 246 ILE A O 1
ATOM 1982 N N . ALA A 1 247 ? -22.961 -4.169 38.657 1.00 9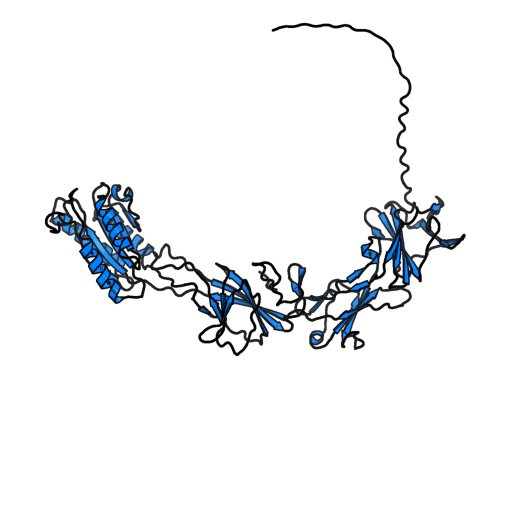0.75 247 ALA A N 1
ATOM 1983 C CA . ALA A 1 247 ? -23.905 -3.916 39.726 1.00 90.75 247 ALA A CA 1
ATOM 1984 C C . ALA A 1 247 ? -25.261 -3.549 39.133 1.00 90.75 247 ALA A C 1
ATOM 1986 O O . ALA A 1 247 ? -25.332 -2.930 38.074 1.00 90.75 247 ALA A O 1
ATOM 1987 N N . TYR A 1 248 ? -26.343 -3.919 39.804 1.00 92.94 248 TYR A N 1
ATOM 1988 C CA . TYR A 1 248 ? -27.675 -3.510 39.384 1.00 92.94 248 TYR A CA 1
ATOM 1989 C C . TYR A 1 248 ? -28.572 -3.199 40.567 1.00 92.94 248 TYR A C 1
ATOM 1991 O O . TYR A 1 248 ? -28.362 -3.668 41.686 1.00 92.94 248 TYR A O 1
ATOM 1999 N N . ASN A 1 249 ? -29.592 -2.406 40.299 1.00 93.38 249 ASN A N 1
ATOM 2000 C CA . ASN A 1 249 ? -30.649 -2.086 41.237 1.00 93.38 249 ASN A CA 1
ATOM 2001 C C . ASN A 1 249 ? -31.971 -1.952 40.490 1.00 93.38 249 ASN A C 1
ATOM 2003 O O . ASN A 1 249 ? -32.000 -1.806 39.267 1.00 93.38 249 ASN A O 1
ATOM 2007 N N . ILE A 1 250 ? -33.060 -2.033 41.246 1.00 95.69 250 ILE A N 1
ATOM 2008 C CA . ILE A 1 250 ? -34.413 -1.981 40.702 1.00 95.69 250 ILE A CA 1
ATOM 2009 C C . ILE A 1 250 ? -35.181 -0.883 41.421 1.00 95.69 250 ILE A C 1
ATOM 2011 O O . ILE A 1 250 ? -35.235 -0.874 42.646 1.00 95.69 250 ILE A O 1
ATOM 2015 N N . LEU A 1 251 ? -35.778 0.031 40.665 1.00 94.38 251 LEU A N 1
ATOM 2016 C CA . LEU A 1 251 ? -36.686 1.061 41.142 1.00 94.38 251 LEU A CA 1
ATOM 2017 C C . LEU A 1 251 ? -38.110 0.699 40.707 1.00 94.38 251 LEU A C 1
ATOM 2019 O O . LEU A 1 251 ? -38.436 0.772 39.519 1.00 94.38 251 LEU A O 1
ATOM 2023 N N . PHE A 1 252 ? -38.951 0.309 41.667 1.00 94.94 252 PHE A N 1
ATOM 2024 C CA . PHE A 1 252 ? -40.362 0.016 41.414 1.00 94.94 252 PHE A CA 1
ATOM 2025 C C . PHE A 1 252 ? -41.216 1.262 41.594 1.00 94.94 252 PHE A C 1
ATOM 2027 O O . PHE A 1 252 ? -41.339 1.787 42.697 1.00 94.94 252 PHE A O 1
ATOM 2034 N N . ASP A 1 253 ? -41.848 1.684 40.508 1.00 92.50 253 ASP A N 1
ATOM 2035 C CA . ASP A 1 253 ? -42.782 2.798 40.452 1.00 92.50 253 ASP A CA 1
ATOM 2036 C C . ASP A 1 253 ? -44.072 2.300 39.793 1.00 92.50 253 ASP A C 1
ATOM 2038 O O . ASP A 1 253 ? -44.321 2.524 38.610 1.00 92.50 253 ASP A O 1
ATOM 2042 N N . LEU A 1 254 ? -44.849 1.506 40.529 1.00 93.06 254 LEU A N 1
ATOM 2043 C CA . LEU A 1 254 ? -46.036 0.818 40.028 1.00 93.06 254 LEU A CA 1
ATOM 2044 C C . LEU A 1 254 ? -47.318 1.473 40.554 1.00 93.06 254 LEU A C 1
ATOM 2046 O O . LEU A 1 254 ? -47.332 2.106 41.602 1.00 93.06 254 LEU A O 1
ATOM 2050 N N . GLU A 1 255 ? -48.418 1.227 39.850 1.00 92.50 255 GLU A N 1
ATOM 2051 C CA . GLU A 1 255 ? -49.791 1.513 40.262 1.00 92.50 255 GLU A CA 1
ATOM 2052 C C . GLU A 1 255 ? -50.562 0.183 40.321 1.00 92.50 255 GLU A C 1
ATOM 2054 O O . GLU A 1 255 ? -51.097 -0.309 39.319 1.00 92.50 255 GLU A O 1
ATOM 2059 N N . ILE A 1 256 ? -50.562 -0.461 41.490 1.00 93.38 256 ILE A N 1
ATOM 2060 C CA . ILE A 1 256 ? -51.236 -1.741 41.740 1.00 93.38 256 ILE A CA 1
ATOM 2061 C C . ILE A 1 256 ? -52.027 -1.632 43.052 1.00 93.38 256 ILE A C 1
ATOM 2063 O O . ILE A 1 256 ? -51.447 -1.751 44.129 1.00 93.38 256 ILE A O 1
ATOM 2067 N N . PRO A 1 257 ? -53.369 -1.504 42.994 1.00 91.25 257 PRO A N 1
ATOM 2068 C CA . PRO A 1 257 ? -54.191 -1.262 44.184 1.00 91.25 257 PRO A CA 1
ATOM 2069 C C . PRO A 1 257 ? -54.173 -2.371 45.247 1.00 91.25 257 PRO A C 1
ATOM 2071 O O . PRO A 1 257 ? -54.561 -2.129 46.386 1.00 91.25 257 PRO A O 1
ATOM 2074 N N . SER A 1 258 ? -53.802 -3.604 44.881 1.00 95.12 258 SER A N 1
ATOM 2075 C CA . SER A 1 258 ? -53.720 -4.734 45.816 1.00 95.12 258 SER A CA 1
ATOM 2076 C C . SER A 1 258 ? -52.288 -4.883 46.347 1.00 95.12 258 SER A C 1
ATOM 2078 O O . SER A 1 258 ? -51.394 -5.207 45.561 1.00 95.12 258 SER A O 1
ATOM 2080 N N . PRO A 1 259 ? -52.064 -4.744 47.669 1.00 92.94 259 PRO A N 1
ATOM 2081 C CA . PRO A 1 259 ? -50.736 -4.887 48.269 1.00 92.94 259 PRO A CA 1
ATOM 2082 C C . PRO A 1 259 ? -50.130 -6.286 48.112 1.00 92.94 259 PRO A C 1
ATOM 2084 O O . PRO A 1 259 ? -48.914 -6.436 48.014 1.00 92.94 259 PRO A O 1
ATOM 2087 N N . GLU A 1 260 ? -50.950 -7.339 48.125 1.00 94.69 260 GLU A N 1
ATOM 2088 C CA . GLU A 1 260 ? -50.493 -8.713 47.879 1.00 94.69 260 GLU A CA 1
ATOM 2089 C C . GLU A 1 260 ? -50.020 -8.874 46.439 1.00 94.69 260 GLU A C 1
ATOM 2091 O O . GLU A 1 260 ? -48.936 -9.399 46.198 1.00 94.69 260 GLU A O 1
ATOM 2096 N N . ARG A 1 261 ? -50.817 -8.378 45.488 1.00 94.56 261 ARG A N 1
ATOM 2097 C CA . ARG A 1 261 ? -50.488 -8.464 44.070 1.00 94.56 261 ARG A CA 1
ATOM 2098 C C . ARG A 1 261 ? -49.259 -7.634 43.719 1.00 94.56 261 ARG A C 1
ATOM 2100 O O . ARG A 1 261 ? -48.456 -8.056 42.894 1.00 94.56 261 ARG A O 1
ATOM 2107 N N . CYS A 1 262 ? -49.112 -6.460 44.323 1.00 95.00 262 CYS A N 1
ATOM 2108 C CA . CYS A 1 262 ? -47.950 -5.622 44.080 1.00 95.00 262 CYS A CA 1
ATOM 2109 C C . CYS A 1 262 ? -46.659 -6.308 44.543 1.00 95.00 262 CYS A C 1
ATOM 2111 O O . CYS A 1 262 ? -45.711 -6.391 43.768 1.00 95.00 262 CYS A O 1
ATOM 2113 N N . ARG A 1 263 ? -46.658 -6.897 45.747 1.00 95.12 263 ARG A N 1
ATOM 2114 C CA . ARG A 1 263 ? -45.521 -7.689 46.240 1.00 95.12 263 ARG A CA 1
ATOM 2115 C C . ARG A 1 263 ? -45.198 -8.871 45.331 1.00 95.12 263 ARG A C 1
ATOM 2117 O O . ARG A 1 263 ? -44.045 -9.055 44.978 1.00 95.12 263 ARG A O 1
ATOM 2124 N N . GLU A 1 264 ? -46.212 -9.614 44.879 1.00 95.56 264 GLU A N 1
ATOM 2125 C CA . GLU A 1 264 ? -46.020 -10.715 43.920 1.00 95.56 264 GLU A CA 1
ATOM 2126 C C . GLU A 1 264 ? -45.329 -10.240 42.630 1.00 95.56 264 GLU A C 1
ATOM 2128 O O . GLU A 1 264 ? -44.428 -10.906 42.118 1.00 95.56 264 GLU A O 1
ATOM 2133 N N . VAL A 1 265 ? -45.725 -9.074 42.111 1.00 94.94 265 VAL A N 1
ATOM 2134 C CA . VAL A 1 265 ? -45.113 -8.459 40.927 1.00 94.94 265 VAL A CA 1
ATOM 2135 C C . VAL A 1 265 ? -43.672 -8.029 41.188 1.00 94.94 265 VAL A C 1
ATOM 2137 O O . VAL A 1 265 ? -42.805 -8.335 40.369 1.00 94.94 265 VAL A O 1
ATOM 2140 N N . GLN A 1 266 ? -43.413 -7.356 42.309 1.00 95.81 266 GLN A N 1
ATOM 2141 C CA . GLN A 1 266 ? -42.074 -6.918 42.701 1.00 95.81 266 GLN A CA 1
ATOM 2142 C C . GLN A 1 266 ? -41.127 -8.115 42.846 1.00 95.81 266 GLN A C 1
ATOM 2144 O O . GLN A 1 266 ? -40.085 -8.149 42.193 1.00 95.81 266 GLN A O 1
ATOM 2149 N N . ASP A 1 267 ? -41.528 -9.134 43.610 1.00 95.56 267 ASP A N 1
ATOM 2150 C CA . ASP A 1 267 ? -40.742 -10.351 43.829 1.00 95.56 267 ASP A CA 1
ATOM 2151 C C . ASP A 1 267 ? -40.463 -11.073 42.504 1.00 95.56 267 ASP A C 1
ATOM 2153 O O . ASP A 1 267 ? -39.318 -11.407 42.203 1.00 95.56 267 ASP A O 1
ATOM 2157 N N . THR A 1 268 ? -41.487 -11.238 41.657 1.00 95.25 268 THR A N 1
ATOM 2158 C CA . THR A 1 268 ? -41.339 -11.919 40.362 1.00 95.25 268 THR A CA 1
ATOM 2159 C C . THR A 1 268 ? -40.368 -11.185 39.440 1.00 95.25 268 THR A C 1
ATOM 2161 O O . THR A 1 268 ? -39.543 -11.819 38.785 1.00 95.25 268 THR A O 1
ATOM 2164 N N . ILE A 1 269 ? -40.452 -9.856 39.351 1.00 94.69 269 ILE A N 1
ATOM 2165 C CA . ILE A 1 269 ? -39.566 -9.071 38.483 1.00 94.69 269 ILE A CA 1
ATOM 2166 C C . ILE A 1 269 ? -38.134 -9.080 39.022 1.00 94.69 269 ILE A C 1
ATOM 2168 O O . ILE A 1 269 ? -37.203 -9.306 38.245 1.00 94.69 269 ILE A O 1
ATOM 2172 N N . SER A 1 270 ? -37.957 -8.901 40.332 1.00 94.38 270 SER A N 1
ATOM 2173 C CA . SER A 1 270 ? -36.648 -8.985 40.983 1.00 94.38 270 SER A CA 1
ATOM 2174 C C . SER A 1 270 ? -35.993 -10.344 40.756 1.00 94.38 270 SER A C 1
ATOM 2176 O O . SER A 1 270 ? -34.841 -10.409 40.323 1.00 94.38 270 SER A O 1
ATOM 2178 N N . ASP A 1 271 ? -36.740 -11.433 40.946 1.00 92.75 271 ASP A N 1
ATOM 2179 C CA . ASP A 1 271 ? -36.257 -12.790 40.695 1.00 92.75 271 ASP A CA 1
ATOM 2180 C C . ASP A 1 271 ? -35.923 -13.009 39.215 1.00 92.75 271 ASP A C 1
ATOM 2182 O O . ASP A 1 271 ? -34.888 -13.595 38.899 1.00 92.75 271 ASP A O 1
ATOM 2186 N N . LEU A 1 272 ? -36.733 -12.487 38.286 1.00 92.81 272 LEU A N 1
ATOM 2187 C CA . LEU A 1 272 ? -36.459 -12.591 36.851 1.00 92.81 272 LEU A CA 1
ATOM 2188 C C . LEU A 1 272 ? -35.162 -11.887 36.448 1.00 92.81 272 LEU A C 1
ATOM 2190 O O . LEU A 1 272 ? -34.398 -12.453 35.659 1.00 92.81 272 LEU A O 1
ATOM 2194 N N . PHE A 1 273 ? -34.891 -10.683 36.956 1.00 92.44 273 PHE A N 1
ATOM 2195 C CA . PHE A 1 273 ? -33.628 -9.992 36.689 1.00 92.44 273 PHE A CA 1
ATOM 2196 C C . PHE A 1 273 ? -32.452 -10.703 37.356 1.00 92.44 273 PHE A C 1
ATOM 2198 O O . PHE A 1 273 ? -31.451 -10.964 36.683 1.00 92.44 273 PHE A O 1
ATOM 2205 N N . ARG A 1 274 ? -32.605 -11.131 38.615 1.00 91.31 274 ARG A N 1
ATOM 2206 C CA . ARG A 1 274 ? -31.591 -11.908 39.336 1.00 91.31 274 ARG A CA 1
ATOM 2207 C C . ARG A 1 274 ? -31.224 -13.192 38.593 1.00 91.31 274 ARG A C 1
ATOM 2209 O O . ARG A 1 274 ? -30.044 -13.464 38.395 1.00 91.31 274 ARG A O 1
ATOM 2216 N N . GLU A 1 275 ? -32.206 -13.957 38.119 1.00 90.56 275 GLU A N 1
ATOM 2217 C CA . GLU A 1 275 ? -31.984 -15.157 37.302 1.00 90.56 275 GLU A CA 1
ATOM 2218 C C . GLU A 1 275 ? -31.350 -14.834 35.944 1.00 90.56 275 GLU A C 1
ATOM 2220 O O . GLU A 1 275 ? -30.490 -15.572 35.458 1.00 90.56 275 GLU A O 1
ATOM 2225 N N . SER A 1 276 ? -31.794 -13.752 35.301 1.00 90.06 276 SER A N 1
ATOM 2226 C CA . SER A 1 276 ? -31.327 -13.377 33.963 1.00 90.06 276 SER A CA 1
ATOM 2227 C C . SER A 1 276 ? -29.884 -12.876 33.974 1.00 90.06 276 SER A C 1
ATOM 2229 O O . SER A 1 276 ? -29.172 -13.070 32.985 1.00 90.06 276 SER A O 1
ATOM 2231 N N . PHE A 1 277 ? -29.455 -12.256 35.076 1.00 87.88 277 PHE A N 1
ATOM 2232 C CA . PHE A 1 277 ? -28.112 -11.704 35.250 1.00 87.88 277 PHE A CA 1
ATOM 2233 C C . PHE A 1 277 ? -27.174 -12.725 35.921 1.00 87.88 277 PHE A C 1
ATOM 2235 O O . PHE A 1 277 ? -26.014 -12.842 35.536 1.00 87.88 277 PHE A O 1
ATOM 2242 N N . GLY A 1 278 ? -27.681 -13.522 36.871 1.00 68.88 278 GLY A N 1
ATOM 2243 C CA . GLY A 1 278 ? -26.919 -14.353 37.818 1.00 68.88 278 GLY A CA 1
ATOM 2244 C C . GLY A 1 278 ? -26.123 -15.535 37.257 1.00 68.88 278 GLY A C 1
ATOM 2245 O O . GLY A 1 278 ? -25.530 -16.284 38.026 1.00 68.88 278 GLY A O 1
ATOM 2246 N N . ALA A 1 279 ? -26.075 -15.718 35.937 1.00 61.06 279 ALA A N 1
ATOM 2247 C CA . ALA A 1 279 ? -25.262 -16.754 35.297 1.00 61.06 279 ALA A CA 1
ATOM 2248 C C . ALA A 1 279 ? -23.922 -16.235 34.737 1.00 61.06 279 ALA A C 1
ATOM 2250 O O . ALA A 1 279 ? -23.245 -16.986 34.032 1.00 61.06 279 ALA A O 1
ATOM 2251 N N . ARG A 1 280 ? -23.562 -14.959 34.956 1.00 64.44 280 ARG A N 1
ATOM 2252 C CA . ARG A 1 280 ? -22.459 -14.304 34.231 1.00 64.44 280 ARG A CA 1
ATOM 2253 C C . ARG A 1 280 ? -21.622 -13.391 35.124 1.00 64.44 280 ARG A C 1
ATOM 2255 O O . ARG A 1 280 ? -22.137 -12.402 35.629 1.00 64.44 280 ARG A O 1
ATOM 2262 N N . GLY A 1 281 ? -20.331 -13.702 35.232 1.00 66.88 281 GLY A N 1
ATOM 2263 C CA . GLY A 1 281 ? -19.321 -12.823 35.825 1.00 66.88 281 GLY A CA 1
ATOM 2264 C C . GLY A 1 281 ? -19.531 -12.482 37.304 1.00 66.88 281 GLY A C 1
ATOM 2265 O O . GLY A 1 281 ? -20.258 -13.163 38.031 1.00 66.88 281 GLY A O 1
ATOM 2266 N N . GLU A 1 282 ? -18.852 -11.422 37.746 1.00 78.56 282 GLU A N 1
ATOM 2267 C CA . GLU A 1 282 ? -19.048 -10.830 39.069 1.00 78.56 282 GLU A CA 1
ATOM 2268 C C . GLU A 1 282 ? -20.245 -9.871 39.041 1.00 78.56 282 GLU A C 1
ATOM 2270 O O . GLU A 1 282 ? -20.214 -8.829 38.383 1.00 78.56 282 GLU A O 1
ATOM 2275 N N . LEU A 1 283 ? -21.307 -10.254 39.755 1.00 86.75 283 LEU A N 1
ATOM 2276 C CA . LEU A 1 283 ? -22.589 -9.556 39.807 1.00 86.75 283 LEU A CA 1
ATOM 2277 C C . LEU A 1 283 ? -22.934 -9.156 41.246 1.00 86.75 283 LEU A C 1
ATOM 2279 O O . LEU A 1 283 ? -22.883 -9.996 42.148 1.00 86.75 283 LEU A O 1
ATOM 2283 N N . ALA A 1 284 ? -23.371 -7.913 41.448 1.00 88.62 284 ALA A N 1
ATOM 2284 C CA . ALA A 1 284 ? -23.926 -7.440 42.715 1.00 88.62 284 ALA A CA 1
ATOM 2285 C C . ALA A 1 284 ? -25.320 -6.821 42.543 1.00 88.62 284 ALA A C 1
ATOM 2287 O O . ALA A 1 284 ? -25.520 -5.901 41.755 1.00 88.62 284 ALA A O 1
ATOM 2288 N N . GLU A 1 285 ? -26.282 -7.299 43.328 1.00 91.38 285 GLU A N 1
ATOM 2289 C CA . GLU A 1 285 ? -27.567 -6.625 43.528 1.00 91.38 285 GLU A CA 1
ATOM 2290 C C . GLU A 1 285 ? -27.372 -5.569 44.625 1.00 91.38 285 GLU A C 1
ATOM 2292 O O . GLU A 1 285 ? -27.108 -5.917 45.776 1.00 91.38 285 GLU A O 1
ATOM 2297 N N . LEU A 1 286 ? -27.435 -4.285 44.264 1.00 90.25 286 LEU A N 1
ATOM 2298 C CA . LEU A 1 286 ? -27.236 -3.173 45.202 1.00 90.25 286 LEU A CA 1
ATOM 2299 C C . LEU A 1 286 ? -28.463 -2.962 46.090 1.00 90.25 286 LEU A C 1
ATOM 2301 O O . LEU A 1 286 ? -28.329 -2.615 47.261 1.00 90.25 286 LEU A O 1
ATOM 2305 N N . GLY A 1 287 ? -29.654 -3.202 45.541 1.00 90.31 287 GLY A N 1
ATOM 2306 C CA . GLY A 1 287 ? -30.900 -3.097 46.281 1.00 90.31 287 GLY A CA 1
ATOM 2307 C C . GLY A 1 287 ? -32.123 -2.887 45.399 1.00 90.31 287 GLY A C 1
ATOM 2308 O O . GLY A 1 287 ? -32.036 -2.694 44.183 1.00 90.31 287 GLY A O 1
ATOM 2309 N N . THR A 1 288 ? -33.275 -2.915 46.062 1.00 94.56 288 THR A N 1
ATOM 2310 C CA . THR A 1 288 ? -34.566 -2.506 45.509 1.00 94.56 288 THR A CA 1
ATOM 2311 C C . THR A 1 288 ? -34.969 -1.183 46.151 1.00 94.56 288 THR A C 1
ATOM 2313 O O . THR A 1 288 ? -34.929 -1.047 47.374 1.00 94.56 288 THR A O 1
ATOM 2316 N N . TYR A 1 289 ? -35.347 -0.218 45.323 1.00 94.50 289 TYR A N 1
ATOM 2317 C CA . TYR A 1 289 ? -35.690 1.143 45.701 1.00 94.50 289 TYR A CA 1
ATOM 2318 C C . TYR A 1 289 ? -37.124 1.461 45.288 1.00 94.50 289 TYR A C 1
ATOM 2320 O O . TYR A 1 289 ? -37.683 0.861 44.366 1.00 94.50 289 TYR A O 1
ATOM 2328 N N . TYR A 1 290 ? -37.697 2.450 45.963 1.00 93.69 290 TYR A N 1
ATOM 2329 C CA . TYR A 1 290 ? -39.059 2.915 45.741 1.00 93.69 290 TYR A CA 1
ATOM 2330 C C . TYR A 1 290 ? -39.080 4.447 45.749 1.00 93.69 290 TYR A C 1
ATOM 2332 O O . TYR A 1 290 ? -38.199 5.055 46.369 1.00 93.69 290 TYR A O 1
ATOM 2340 N N . PRO A 1 291 ? -40.062 5.085 45.092 1.00 92.06 291 PRO A N 1
ATOM 2341 C CA . PRO A 1 291 ? -40.287 6.516 45.213 1.00 92.06 291 PRO A CA 1
ATOM 2342 C C . PRO A 1 291 ? -40.427 6.942 46.681 1.00 92.06 291 PRO A C 1
ATOM 2344 O O . PRO A 1 291 ? -40.865 6.165 47.528 1.00 92.06 291 PRO A O 1
ATOM 2347 N N . VAL A 1 292 ? -40.074 8.186 46.985 1.00 92.19 292 VAL A N 1
ATOM 2348 C CA . VAL A 1 292 ? -40.132 8.762 48.336 1.00 92.19 292 VAL A CA 1
ATOM 2349 C C . VAL A 1 292 ? -41.031 9.993 48.367 1.00 92.19 292 VAL A C 1
ATOM 2351 O O . VAL A 1 292 ? -41.190 10.697 47.363 1.00 92.19 292 VAL A O 1
ATOM 2354 N N . ASP A 1 293 ? -41.618 10.280 49.525 1.00 89.06 293 ASP A N 1
ATOM 2355 C CA . ASP A 1 293 ? -42.337 11.532 49.741 1.00 89.06 293 ASP A CA 1
ATOM 2356 C C . ASP A 1 293 ? -41.318 12.688 49.815 1.00 89.06 293 ASP A C 1
ATOM 2358 O O . ASP A 1 293 ? -40.431 12.666 50.672 1.00 89.06 293 ASP A O 1
ATOM 2362 N N . PRO A 1 294 ? -41.420 13.725 48.963 1.00 86.00 294 PRO A N 1
ATOM 2363 C CA . PRO A 1 294 ? -40.461 14.835 48.953 1.00 86.00 294 PRO A CA 1
ATOM 2364 C C . PRO A 1 294 ? -40.451 15.661 50.248 1.00 86.00 294 PRO A C 1
ATOM 2366 O O . PRO A 1 294 ? -39.502 16.399 50.500 1.00 86.00 294 PRO A O 1
ATOM 2369 N N . SER A 1 295 ? -41.524 15.613 51.041 1.00 87.19 295 SER A N 1
ATOM 2370 C CA . SER A 1 295 ? -41.688 16.412 52.256 1.00 87.19 295 SER A CA 1
ATOM 2371 C C . SER A 1 295 ? -41.200 15.694 53.511 1.00 87.19 295 SER A C 1
ATOM 2373 O O . SER A 1 295 ? -40.642 16.344 54.397 1.00 87.19 295 SER A O 1
ATOM 2375 N N . THR A 1 296 ? -41.381 14.372 53.589 1.00 87.62 296 THR A N 1
ATOM 2376 C CA . THR A 1 296 ? -40.979 13.567 54.755 1.00 87.62 296 THR A CA 1
ATOM 2377 C C . THR A 1 296 ? -39.711 12.750 54.511 1.00 87.62 296 THR A C 1
ATOM 2379 O O . THR A 1 296 ? -39.030 12.393 55.470 1.00 87.62 296 THR A O 1
ATOM 2382 N N . GLY A 1 297 ? -39.373 12.467 53.249 1.00 85.19 297 GLY A N 1
ATOM 2383 C CA . GLY A 1 297 ? -38.295 11.558 52.861 1.00 85.19 297 GLY A CA 1
ATOM 2384 C C . GLY A 1 297 ? -38.612 10.079 53.110 1.00 85.19 297 GLY A C 1
ATOM 2385 O O . GLY A 1 297 ? -37.728 9.237 52.955 1.00 85.19 297 GLY A O 1
ATOM 2386 N N . GLU A 1 298 ? -39.841 9.748 53.518 1.00 87.81 298 GLU A N 1
ATOM 2387 C CA . GLU A 1 298 ? -40.259 8.365 53.742 1.00 87.81 298 GLU A CA 1
ATOM 2388 C C . GLU A 1 298 ? -40.488 7.644 52.409 1.00 87.81 298 GLU A C 1
ATOM 2390 O O . GLU A 1 298 ? -41.038 8.206 51.462 1.00 87.81 298 GLU A O 1
ATOM 2395 N N . SER A 1 299 ? -40.054 6.384 52.340 1.00 87.44 299 SER A N 1
ATOM 2396 C CA . SER A 1 299 ? -40.249 5.526 51.170 1.00 87.44 299 SER A CA 1
ATOM 2397 C C . SER A 1 299 ? -41.714 5.141 51.020 1.00 87.44 299 SER A C 1
ATOM 2399 O O . SER A 1 299 ? -42.331 4.657 51.971 1.00 87.44 299 SER A O 1
ATOM 2401 N N . PHE A 1 300 ? -42.242 5.277 49.808 1.00 87.75 300 PHE A N 1
ATOM 2402 C CA . PHE A 1 300 ? -43.473 4.609 49.407 1.00 87.75 300 PHE A CA 1
ATOM 2403 C C . PHE A 1 300 ? -43.231 3.099 49.251 1.00 87.75 300 PHE A C 1
ATOM 2405 O O . PHE A 1 300 ? -42.092 2.625 49.275 1.00 87.75 300 PHE A O 1
ATOM 2412 N N . ASP A 1 301 ? -44.315 2.340 49.099 1.00 86.19 301 ASP A N 1
ATOM 2413 C CA . ASP A 1 301 ? -44.296 0.892 48.853 1.00 86.19 301 ASP A CA 1
ATOM 2414 C C . ASP A 1 301 ? -44.007 0.526 47.384 1.00 86.19 301 ASP A C 1
ATOM 2416 O O . ASP A 1 301 ? -43.881 -0.652 47.048 1.00 86.19 301 ASP A O 1
ATOM 2420 N N . GLY A 1 302 ? -43.908 1.536 46.510 1.00 87.00 302 GLY A N 1
ATOM 2421 C CA . GLY A 1 302 ? -43.723 1.377 45.069 1.00 87.00 302 GLY A CA 1
ATOM 2422 C C . GLY A 1 302 ? -44.962 0.879 44.329 1.00 87.00 302 GLY A C 1
ATOM 2423 O O . GLY A 1 302 ? -44.814 0.416 43.201 1.00 87.00 302 GLY A O 1
ATOM 2424 N N . CYS A 1 303 ? -46.144 0.924 44.953 1.00 91.25 303 CYS A N 1
ATOM 2425 C CA . CYS A 1 303 ? -47.402 0.377 44.430 1.00 91.25 303 CYS A CA 1
ATOM 2426 C C . CYS A 1 303 ? -48.490 1.432 44.193 1.00 91.25 303 CYS A C 1
ATOM 2428 O O . CYS A 1 303 ? -49.534 1.105 43.621 1.00 91.25 303 CYS A O 1
ATOM 2430 N N . ALA A 1 304 ? -48.269 2.663 44.653 1.00 87.50 304 ALA A N 1
ATOM 2431 C CA . ALA A 1 304 ? -49.145 3.801 44.424 1.00 87.50 304 ALA A CA 1
ATOM 2432 C C . ALA A 1 304 ? -48.321 4.975 43.890 1.00 87.50 304 ALA A C 1
ATOM 2434 O O . ALA A 1 304 ? -47.517 5.560 44.622 1.00 87.50 304 ALA A O 1
ATOM 2435 N N . GLN A 1 305 ? -48.534 5.331 42.625 1.00 84.19 305 GLN A N 1
ATOM 2436 C CA . GLN A 1 305 ? -47.834 6.448 42.013 1.00 84.19 305 GLN A CA 1
ATOM 2437 C C . GLN A 1 305 ? -48.414 7.781 42.481 1.00 84.19 305 GLN A C 1
ATOM 2439 O O . GLN A 1 305 ? -49.627 7.989 42.557 1.00 84.19 305 GLN A O 1
ATOM 2444 N N . SER A 1 306 ? -47.528 8.743 42.724 1.00 81.75 306 SER A N 1
ATOM 2445 C CA . SER A 1 306 ? -47.898 10.126 42.996 1.00 81.75 306 SER A CA 1
ATOM 2446 C C . SER A 1 306 ? -47.227 11.070 42.009 1.00 81.75 306 SER A C 1
ATOM 2448 O O . SER A 1 306 ? -46.018 11.036 41.791 1.00 81.75 306 SER A O 1
ATOM 2450 N N . SER A 1 307 ? -47.993 12.025 41.476 1.00 78.44 307 SER A N 1
ATOM 2451 C CA . SER A 1 307 ? -47.450 13.080 40.612 1.00 78.44 307 SER A CA 1
ATOM 2452 C C . SER A 1 307 ? -46.421 13.971 41.320 1.00 78.44 307 SER A C 1
ATOM 2454 O O . SER A 1 307 ? -45.673 14.691 40.661 1.00 78.44 307 SER A O 1
ATOM 2456 N N . THR A 1 308 ? -46.396 13.965 42.658 1.00 82.81 308 THR A N 1
ATOM 2457 C CA . THR A 1 308 ? -45.469 14.765 43.468 1.00 82.81 308 THR A CA 1
ATOM 2458 C C . THR A 1 308 ? -44.337 13.951 44.082 1.00 82.81 308 THR A C 1
ATOM 2460 O O . THR A 1 308 ? -43.565 14.533 44.840 1.00 82.81 308 THR A O 1
ATOM 2463 N N . GLN A 1 309 ? -44.224 12.651 43.794 1.00 88.06 309 GLN A N 1
ATOM 2464 C CA . GLN A 1 309 ? -43.169 11.815 44.365 1.00 88.06 309 GLN A CA 1
ATOM 2465 C C . GLN A 1 309 ? -41.766 12.291 43.970 1.00 88.06 309 GLN A C 1
ATOM 2467 O O . GLN A 1 309 ? -41.574 13.036 42.998 1.00 88.06 309 GLN A O 1
ATOM 2472 N N . ASP A 1 310 ? -40.792 11.878 44.765 1.00 89.56 310 ASP A N 1
ATOM 2473 C CA . ASP A 1 310 ? -39.373 12.021 44.481 1.00 89.56 310 ASP A CA 1
ATOM 2474 C C . ASP A 1 310 ? -38.699 10.643 44.467 1.00 89.56 310 ASP A C 1
ATOM 2476 O O . ASP A 1 310 ? -39.365 9.629 44.682 1.00 89.56 310 ASP A O 1
ATOM 2480 N N . TYR A 1 311 ? -37.396 10.582 44.200 1.00 89.81 311 TYR A N 1
ATOM 2481 C CA . TYR A 1 311 ? -36.669 9.316 44.080 1.00 89.81 311 TYR A CA 1
ATOM 2482 C C . TYR A 1 311 ? -35.438 9.283 44.999 1.00 89.81 311 TYR A C 1
ATOM 2484 O O . TYR A 1 311 ? -34.818 10.322 45.233 1.00 89.81 311 TYR A O 1
ATOM 2492 N N . PRO A 1 312 ? -35.056 8.109 45.540 1.00 90.25 312 PRO A N 1
ATOM 2493 C CA . PRO A 1 312 ? -33.992 7.977 46.539 1.00 90.25 312 PRO A CA 1
ATOM 2494 C C . PRO A 1 312 ? -32.582 8.003 45.916 1.00 90.25 312 PRO A C 1
ATOM 2496 O O . PRO A 1 312 ? -31.716 7.192 46.258 1.00 90.25 312 PRO A O 1
ATOM 2499 N N . THR A 1 313 ? -32.331 8.963 45.027 1.00 86.75 313 THR A N 1
ATOM 2500 C CA . THR A 1 313 ? -31.130 9.085 44.190 1.00 86.75 313 THR A CA 1
ATOM 2501 C C . THR A 1 313 ? -29.837 9.083 44.997 1.00 86.75 313 THR A C 1
ATOM 2503 O O . THR A 1 313 ? -28.910 8.350 44.674 1.00 86.75 313 THR A O 1
ATOM 2506 N N . SER A 1 314 ? -29.775 9.807 46.119 1.00 86.06 314 SER A N 1
ATOM 2507 C CA . SER A 1 314 ? -28.567 9.832 46.957 1.00 86.06 314 SER A CA 1
ATOM 2508 C C . SER A 1 314 ? -28.239 8.476 47.590 1.00 86.06 314 SER A C 1
ATOM 2510 O O . SER A 1 314 ? -27.071 8.178 47.829 1.00 86.06 314 SER A O 1
ATOM 2512 N N . SER A 1 315 ? -29.246 7.648 47.890 1.00 89.25 315 SER A N 1
ATOM 2513 C CA . SER A 1 315 ? -29.010 6.292 48.402 1.00 89.25 315 SER A CA 1
ATOM 2514 C C . SER A 1 315 ? -28.539 5.364 47.293 1.00 89.25 315 SER A C 1
ATOM 2516 O O . SER A 1 315 ? -27.559 4.653 47.475 1.00 89.25 315 SER A O 1
ATOM 2518 N N . MET A 1 316 ? -29.193 5.449 46.139 1.00 88.25 316 MET A N 1
ATOM 2519 C CA . MET A 1 316 ? -28.833 4.738 44.919 1.00 88.25 316 MET A CA 1
ATOM 2520 C C . MET A 1 316 ? -27.372 5.001 44.515 1.00 88.25 316 MET A C 1
ATOM 2522 O O . MET A 1 316 ? -26.588 4.057 44.413 1.00 88.25 316 MET A O 1
ATOM 2526 N N . ILE A 1 317 ? -26.975 6.272 44.381 1.00 87.00 317 ILE A N 1
ATOM 2527 C CA . ILE A 1 317 ? -25.599 6.670 44.044 1.00 87.00 317 ILE A CA 1
ATOM 2528 C C . ILE A 1 317 ? -24.615 6.172 45.099 1.00 87.00 317 ILE A C 1
ATOM 2530 O O . ILE A 1 317 ? -23.591 5.595 44.752 1.00 87.00 317 ILE A O 1
ATOM 2534 N N . ARG A 1 318 ? -24.921 6.335 46.394 1.00 88.69 318 ARG A N 1
ATOM 2535 C CA . ARG A 1 318 ? -24.039 5.883 47.482 1.00 88.69 318 ARG A CA 1
ATOM 2536 C C . ARG A 1 318 ? -23.759 4.381 47.411 1.00 88.69 318 ARG A C 1
ATOM 2538 O O . ARG A 1 318 ? -22.620 3.971 47.631 1.00 88.69 318 ARG A O 1
ATOM 2545 N N . ASP A 1 319 ? -24.770 3.566 47.133 1.00 89.06 319 ASP A N 1
ATOM 2546 C CA . ASP A 1 319 ? -24.613 2.112 47.097 1.00 89.06 319 ASP A CA 1
ATOM 2547 C C . ASP A 1 319 ? -23.813 1.678 45.849 1.00 89.06 319 ASP A C 1
ATOM 2549 O O . ASP A 1 319 ? -22.938 0.811 45.946 1.00 89.06 319 ASP A O 1
ATOM 2553 N N . ALA A 1 320 ? -24.006 2.362 44.712 1.00 87.06 320 ALA A N 1
ATOM 2554 C CA . ALA A 1 320 ? -23.153 2.225 43.527 1.00 87.06 320 ALA A CA 1
ATOM 2555 C C . ALA A 1 320 ? -21.694 2.641 43.810 1.00 87.06 320 ALA A C 1
ATOM 2557 O O . ALA A 1 320 ? -20.756 1.939 43.431 1.00 87.06 320 ALA A O 1
ATOM 2558 N N . ASP A 1 321 ? -21.496 3.719 44.570 1.00 86.06 321 ASP A N 1
ATOM 2559 C CA . ASP A 1 321 ? -20.198 4.222 45.027 1.00 86.06 321 ASP A CA 1
ATOM 2560 C C . ASP A 1 321 ? -19.426 3.201 45.866 1.00 86.06 321 ASP A C 1
ATOM 2562 O O . ASP A 1 321 ? -18.219 3.012 45.691 1.00 86.06 321 ASP A O 1
ATOM 2566 N N . VAL A 1 322 ? -20.119 2.538 46.793 1.00 87.50 322 VAL A N 1
ATOM 2567 C CA . VAL A 1 322 ? -19.533 1.497 47.643 1.00 87.50 322 VAL A CA 1
ATOM 2568 C C . VAL A 1 322 ? -19.070 0.313 46.798 1.00 87.50 322 VAL A C 1
ATOM 2570 O O . VAL A 1 322 ? -17.974 -0.202 47.029 1.00 87.50 322 VAL A O 1
ATOM 2573 N N . PHE A 1 323 ? -19.865 -0.094 45.806 1.00 86.62 323 PHE A N 1
ATOM 2574 C CA . PHE A 1 323 ? -19.478 -1.150 44.875 1.00 86.62 323 PHE A CA 1
ATOM 2575 C C . PHE A 1 323 ? -18.276 -0.735 44.019 1.00 86.62 323 PHE A C 1
ATOM 2577 O O . PHE A 1 323 ? -17.291 -1.467 43.950 1.00 86.62 323 PHE A O 1
ATOM 2584 N N . ALA A 1 324 ? -18.300 0.465 43.439 1.00 83.62 324 ALA A N 1
ATOM 2585 C CA . ALA A 1 324 ? -17.242 0.960 42.566 1.00 83.62 324 ALA A CA 1
ATOM 2586 C C . ALA A 1 324 ? -15.874 1.056 43.249 1.00 83.62 324 ALA A C 1
ATOM 2588 O O . ALA A 1 324 ? -14.865 0.661 42.667 1.00 83.62 324 ALA A O 1
ATOM 2589 N N . ARG A 1 325 ? -15.824 1.505 44.510 1.00 86.06 325 ARG A N 1
ATOM 2590 C CA . ARG A 1 325 ? -14.573 1.588 45.292 1.00 86.06 325 ARG A CA 1
ATOM 2591 C C . ARG A 1 325 ? -13.867 0.242 45.461 1.00 86.06 325 ARG A C 1
ATOM 2593 O O . ARG A 1 325 ? -12.683 0.224 45.777 1.00 86.06 325 ARG A O 1
ATOM 2600 N N . ARG A 1 326 ? -14.571 -0.881 45.281 1.00 85.56 326 ARG A N 1
ATOM 2601 C CA . ARG A 1 326 ? -13.978 -2.224 45.327 1.00 85.56 326 ARG A CA 1
ATOM 2602 C C . ARG A 1 326 ? -13.141 -2.546 44.087 1.00 85.56 326 ARG A C 1
ATOM 2604 O O . ARG A 1 326 ? -12.248 -3.382 44.184 1.00 85.56 326 ARG A O 1
ATOM 2611 N N . TYR A 1 327 ? -13.448 -1.904 42.963 1.00 81.31 327 TYR A N 1
ATOM 2612 C CA . TYR A 1 327 ? -12.893 -2.216 41.647 1.00 81.31 327 TYR A CA 1
ATOM 2613 C C . TYR A 1 327 ? -12.041 -1.091 41.057 1.00 81.31 327 TYR A C 1
ATOM 2615 O O . TYR A 1 327 ? -11.416 -1.311 40.032 1.00 81.31 327 TYR A O 1
ATOM 2623 N N . ASP A 1 328 ? -11.973 0.079 41.694 1.00 79.12 328 ASP A N 1
ATOM 2624 C CA . ASP A 1 328 ? -11.110 1.195 41.284 1.00 79.12 328 ASP A CA 1
ATOM 2625 C C . ASP A 1 328 ? -9.643 0.733 41.093 1.00 79.12 328 ASP A C 1
ATOM 2627 O O . ASP A 1 328 ? -9.077 0.145 42.025 1.00 79.12 328 ASP A O 1
ATOM 2631 N N . PRO A 1 329 ? -9.004 0.948 39.918 1.00 74.31 329 PRO A N 1
ATOM 2632 C CA . PRO A 1 329 ? -9.413 1.791 38.780 1.00 74.31 329 PRO A CA 1
ATOM 2633 C C . PRO A 1 329 ? -10.092 1.070 37.598 1.00 74.31 329 PRO A C 1
ATOM 2635 O O . PRO A 1 329 ? -10.275 1.676 36.541 1.00 74.31 329 PRO A O 1
ATOM 2638 N N . SER A 1 330 ? -10.437 -0.211 37.722 1.00 77.88 330 SER A N 1
ATOM 2639 C CA . SER A 1 330 ? -11.089 -0.975 36.654 1.00 77.88 330 SER A CA 1
ATOM 2640 C C . SER A 1 330 ? -12.489 -0.431 36.332 1.00 77.88 330 SER A C 1
ATOM 2642 O O . SER A 1 330 ? -13.242 -0.063 37.241 1.00 77.88 330 SER A O 1
ATOM 2644 N N . PRO A 1 331 ? -12.884 -0.406 35.046 1.00 80.44 331 PRO A N 1
ATOM 2645 C CA . PRO A 1 331 ? -14.218 0.026 34.661 1.00 80.44 331 PRO A CA 1
ATOM 2646 C C . PRO A 1 331 ? -15.270 -0.974 35.148 1.00 80.44 331 PRO A C 1
ATOM 2648 O O . PRO A 1 331 ? -15.143 -2.184 34.958 1.00 80.44 331 PRO A O 1
ATOM 2651 N N . ILE A 1 332 ? -16.341 -0.447 35.735 1.00 85.75 332 ILE A N 1
ATOM 2652 C CA . ILE A 1 332 ? -17.527 -1.203 36.148 1.00 85.75 332 ILE A CA 1
ATOM 2653 C C . ILE A 1 332 ? -18.755 -0.737 35.365 1.00 85.75 332 ILE A C 1
ATOM 2655 O O . ILE A 1 332 ? -18.747 0.352 34.783 1.00 85.75 332 ILE A O 1
ATOM 2659 N N . LYS A 1 333 ? -19.833 -1.526 35.404 1.00 89.06 333 LYS A N 1
ATOM 2660 C CA . LYS A 1 333 ? -21.146 -1.111 34.902 1.00 89.06 333 LYS A CA 1
ATOM 2661 C C . LYS A 1 333 ? -22.196 -1.124 36.006 1.00 89.06 333 LYS A C 1
ATOM 2663 O O . LYS A 1 333 ? -22.349 -2.135 36.692 1.00 89.06 333 LYS A O 1
ATOM 2668 N N . VAL A 1 334 ? -22.961 -0.039 36.121 1.00 89.69 334 VAL A N 1
ATOM 2669 C CA . VAL A 1 334 ? -24.150 0.024 36.984 1.00 89.69 334 VAL A CA 1
ATOM 2670 C C . VAL A 1 334 ? -25.406 0.031 36.117 1.00 89.69 334 VAL A C 1
ATOM 2672 O O . VAL A 1 334 ? -25.590 0.913 35.276 1.00 89.69 334 VAL A O 1
ATOM 2675 N N . VAL A 1 335 ? -26.259 -0.976 36.304 1.00 91.88 335 VAL A N 1
ATOM 2676 C CA . VAL A 1 335 ? -27.519 -1.156 35.578 1.00 91.88 335 VAL A CA 1
ATOM 2677 C C . VAL A 1 335 ? -28.683 -0.676 36.443 1.00 91.88 335 VAL A C 1
ATOM 2679 O O . VAL A 1 335 ? -29.011 -1.287 37.461 1.00 91.88 335 VAL A O 1
ATOM 2682 N N . TRP A 1 336 ? -29.321 0.407 36.015 1.00 91.56 336 TRP A N 1
ATOM 2683 C CA . TRP A 1 336 ? -30.465 1.020 36.678 1.00 91.56 336 TRP A CA 1
ATOM 2684 C C . TRP A 1 336 ? -31.756 0.511 36.050 1.00 91.56 336 TRP A C 1
ATOM 2686 O O . TRP A 1 336 ? -32.074 0.872 34.918 1.00 91.56 336 TRP A O 1
ATOM 2696 N N . ILE A 1 337 ? -32.503 -0.335 36.755 1.00 94.12 337 ILE A N 1
ATOM 2697 C CA . ILE A 1 337 ? -33.742 -0.911 36.227 1.00 94.12 337 ILE A CA 1
ATOM 2698 C C . ILE A 1 337 ? -34.925 -0.102 36.755 1.00 94.12 337 ILE A C 1
ATOM 2700 O O . ILE A 1 337 ? -35.191 -0.110 37.952 1.00 94.12 337 ILE A O 1
ATOM 2704 N N . TYR A 1 338 ? -35.660 0.571 35.874 1.00 93.75 338 TYR A N 1
ATOM 2705 C CA . TYR A 1 338 ? -36.888 1.285 36.225 1.00 93.75 338 TYR A CA 1
ATOM 2706 C C . TYR A 1 338 ? -38.111 0.504 35.758 1.00 93.75 338 TYR A C 1
ATOM 2708 O O . TYR A 1 338 ? -38.206 0.133 34.586 1.00 93.75 338 TYR A O 1
ATOM 2716 N N . VAL A 1 339 ? -39.055 0.271 36.668 1.00 94.06 339 VAL A N 1
ATOM 2717 C CA . VAL A 1 339 ? -40.249 -0.534 36.402 1.00 94.06 339 VAL A CA 1
ATOM 2718 C C . VAL A 1 339 ? -41.506 0.292 36.633 1.00 94.06 339 VAL A C 1
ATOM 2720 O O . VAL A 1 339 ? -41.717 0.802 37.730 1.00 94.06 339 VAL A O 1
ATOM 2723 N N . ASN A 1 340 ? -42.361 0.363 35.615 1.00 91.88 340 ASN A N 1
ATOM 2724 C CA . ASN A 1 340 ? -43.629 1.083 35.630 1.00 91.88 340 ASN A CA 1
ATOM 2725 C C . ASN A 1 340 ? -44.701 0.292 34.848 1.00 91.88 340 ASN A C 1
ATOM 2727 O O . ASN A 1 340 ? -44.429 -0.286 33.800 1.00 91.88 340 ASN A O 1
ATOM 2731 N N . ASN A 1 341 ? -45.935 0.232 35.344 1.00 91.56 341 ASN A N 1
ATOM 2732 C CA . ASN A 1 341 ? -47.036 -0.494 34.701 1.00 91.56 341 ASN A CA 1
ATOM 2733 C C . ASN A 1 341 ? -48.135 0.402 34.106 1.00 91.56 341 ASN A C 1
ATOM 2735 O O . ASN A 1 341 ? -49.093 -0.135 33.541 1.00 91.56 341 ASN A O 1
ATOM 2739 N N . ILE A 1 342 ? -48.027 1.729 34.214 1.00 87.50 342 ILE A N 1
ATOM 2740 C CA . ILE A 1 342 ? -49.017 2.665 33.677 1.00 87.50 342 ILE A CA 1
ATOM 2741 C C . ILE A 1 342 ? -48.547 3.334 32.390 1.00 87.50 342 ILE A C 1
ATOM 2743 O O . ILE A 1 342 ? -47.365 3.598 32.186 1.00 87.50 342 ILE A O 1
ATOM 2747 N N . ASP A 1 343 ? -49.504 3.632 31.513 1.00 84.31 343 ASP A N 1
ATOM 2748 C CA . ASP A 1 343 ? -49.265 4.245 30.202 1.00 84.31 343 ASP A CA 1
ATOM 2749 C C . ASP A 1 343 ? -49.169 5.773 30.289 1.00 84.31 343 ASP A C 1
ATOM 2751 O O . ASP A 1 343 ? -49.895 6.510 29.624 1.00 84.31 343 ASP A O 1
ATOM 2755 N N . VAL A 1 344 ? -48.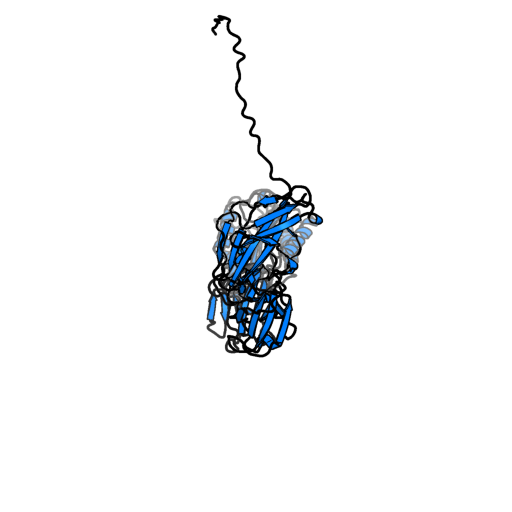295 6.249 31.176 1.00 79.56 344 VAL A N 1
ATOM 2756 C CA . VAL A 1 344 ? -48.010 7.670 31.383 1.00 79.56 344 VAL A CA 1
ATOM 2757 C C . VAL A 1 344 ? -46.496 7.862 31.319 1.00 79.56 344 VAL A C 1
ATOM 2759 O O . VAL A 1 344 ? -45.765 7.045 31.884 1.00 79.56 344 VAL A O 1
ATOM 2762 N N . PRO A 1 345 ? -45.999 8.908 30.633 1.00 75.94 345 PRO A N 1
ATOM 2763 C CA . PRO A 1 345 ? -44.581 9.223 30.647 1.00 75.94 345 PRO A CA 1
ATOM 2764 C C . PRO A 1 345 ? -44.065 9.393 32.082 1.00 75.94 345 PRO A C 1
ATOM 2766 O O . PRO A 1 345 ? -44.780 9.959 32.917 1.00 75.94 345 PRO A O 1
ATOM 2769 N N . PRO A 1 346 ? -42.833 8.950 32.380 1.00 76.62 346 PRO A N 1
ATOM 2770 C CA . PRO A 1 346 ? -42.226 9.193 33.675 1.00 76.62 346 PRO A CA 1
ATOM 2771 C C . PRO A 1 346 ? -42.198 10.690 33.992 1.00 76.62 346 PRO A C 1
ATOM 2773 O O . PRO A 1 346 ? -42.036 11.531 33.105 1.00 76.62 346 PRO A O 1
ATOM 2776 N N . ASN A 1 347 ? -42.343 11.030 35.271 1.00 78.44 347 ASN A N 1
ATOM 2777 C CA . ASN A 1 347 ? -42.220 12.412 35.730 1.00 78.44 347 ASN A CA 1
ATOM 2778 C C . ASN A 1 347 ? -40.839 12.971 35.334 1.00 78.44 347 ASN A C 1
ATOM 2780 O O . ASN A 1 347 ? -39.833 12.290 35.523 1.00 78.44 347 ASN A O 1
ATOM 2784 N N . SER A 1 348 ? -40.767 14.226 34.875 1.00 81.00 348 SER A N 1
ATOM 2785 C CA . SER A 1 348 ? -39.508 14.920 34.548 1.00 81.00 348 SER A CA 1
ATOM 2786 C C . SER A 1 348 ? -38.501 14.946 35.707 1.00 81.00 348 SER A C 1
ATOM 2788 O O . SER A 1 348 ? -37.312 15.160 35.499 1.00 81.00 348 SER A O 1
ATOM 2790 N N . ARG A 1 349 ? -38.952 14.719 36.948 1.00 82.81 349 ARG A N 1
ATOM 2791 C CA . ARG A 1 349 ? -38.058 14.479 38.089 1.00 82.81 349 ARG A CA 1
ATOM 2792 C C . ARG A 1 349 ? -37.203 13.228 37.914 1.00 82.81 349 ARG A C 1
ATOM 2794 O O . ARG A 1 349 ? -36.020 13.290 38.204 1.00 82.81 349 ARG A O 1
ATOM 2801 N N . LEU A 1 350 ? -37.771 12.123 37.428 1.00 83.56 350 LEU A N 1
ATOM 2802 C CA . LEU A 1 350 ? -37.015 10.894 37.170 1.00 83.56 350 LEU A CA 1
ATOM 2803 C C . LEU A 1 350 ? -35.908 11.142 36.139 1.00 83.56 350 LEU A C 1
ATOM 2805 O O . LEU A 1 350 ? -34.794 10.664 36.306 1.00 83.56 350 LEU A O 1
ATOM 2809 N N . GLU A 1 351 ? -36.206 11.943 35.115 1.00 80.31 351 GLU A N 1
ATOM 2810 C CA . GLU A 1 351 ? -35.222 12.389 34.128 1.00 80.31 351 GLU A CA 1
ATOM 2811 C C . GLU A 1 351 ? -34.101 13.215 34.760 1.00 80.31 351 GLU A C 1
ATOM 2813 O O . GLU A 1 351 ? -32.930 12.897 34.569 1.00 80.31 351 GLU A O 1
ATOM 2818 N N . ALA A 1 352 ? -34.438 14.199 35.598 1.00 82.50 352 ALA A N 1
ATOM 2819 C CA . ALA A 1 352 ? -33.436 14.954 36.347 1.00 82.50 352 ALA A CA 1
ATOM 2820 C C . ALA A 1 352 ? -32.565 14.051 37.244 1.00 82.50 352 ALA A C 1
ATOM 2822 O O . ALA A 1 352 ? -31.370 14.300 37.378 1.00 82.50 352 ALA A O 1
ATOM 2823 N N . HIS A 1 353 ? -33.136 12.990 37.820 1.00 82.88 353 HIS A N 1
ATOM 2824 C CA . HIS A 1 353 ? -32.395 12.041 38.653 1.00 82.88 353 HIS A CA 1
ATOM 2825 C C . HIS A 1 353 ? -31.473 11.133 37.857 1.00 82.88 353 HIS A C 1
ATOM 2827 O O . HIS A 1 353 ? -30.322 10.980 38.247 1.00 82.88 353 HIS A O 1
ATOM 2833 N N . PHE A 1 354 ? -31.928 10.557 36.743 1.00 81.94 354 PHE A N 1
ATOM 2834 C CA . PHE A 1 354 ? -31.042 9.756 35.896 1.00 81.94 354 PHE A CA 1
ATOM 2835 C C . PHE A 1 354 ? -29.911 10.596 35.305 1.00 81.94 354 PHE A C 1
ATOM 2837 O O . PHE A 1 354 ? -28.775 10.126 35.267 1.00 81.94 354 PHE A O 1
ATOM 2844 N N . ASN A 1 355 ? -30.184 11.855 34.955 1.00 80.38 355 ASN A N 1
ATOM 2845 C CA . ASN A 1 355 ? -29.144 12.795 34.548 1.00 80.38 355 ASN A CA 1
ATOM 2846 C C . ASN A 1 355 ? -28.159 13.070 35.694 1.00 80.38 355 ASN A C 1
ATOM 2848 O O . ASN A 1 355 ? -26.956 12.976 35.481 1.00 80.38 355 ASN A O 1
ATOM 2852 N N . ALA A 1 356 ? -28.639 13.315 36.919 1.00 78.62 356 ALA A N 1
ATOM 2853 C CA . ALA A 1 356 ? -27.772 13.518 38.084 1.00 78.62 356 ALA A CA 1
ATOM 2854 C C . ALA A 1 356 ? -26.892 12.291 38.387 1.00 78.62 356 ALA A C 1
ATOM 2856 O O . ALA A 1 356 ? -25.703 12.436 38.661 1.00 78.62 356 ALA A O 1
ATOM 2857 N N . ILE A 1 357 ? -27.453 11.081 38.283 1.00 75.75 357 ILE A N 1
ATOM 2858 C CA . ILE A 1 357 ? -26.702 9.826 38.417 1.00 75.75 357 ILE A CA 1
ATOM 2859 C C . ILE A 1 357 ? -25.632 9.738 37.320 1.00 75.75 357 ILE A C 1
ATOM 2861 O O . ILE A 1 357 ? -24.483 9.420 37.608 1.00 75.75 357 ILE A O 1
ATOM 2865 N N . SER A 1 358 ? -25.981 10.050 36.071 1.00 72.62 358 SER A N 1
ATOM 2866 C CA . SER A 1 358 ? -25.033 10.007 34.955 1.00 72.62 358 SER A CA 1
ATOM 2867 C C . SER A 1 358 ? -23.916 11.055 35.064 1.00 72.62 358 SER A C 1
ATOM 2869 O O . SER A 1 358 ? -22.804 10.792 34.613 1.00 72.62 358 SER A O 1
ATOM 2871 N N . GLU A 1 359 ? -24.191 12.233 35.631 1.00 71.06 359 GLU A N 1
ATOM 2872 C CA . GLU A 1 359 ? -23.212 13.314 35.809 1.00 71.06 359 GLU A CA 1
ATOM 2873 C C . GLU A 1 359 ? -22.230 13.042 36.961 1.00 71.06 359 GLU A C 1
ATOM 2875 O O . GLU A 1 359 ? -21.028 13.276 36.807 1.00 71.06 359 GLU A O 1
ATOM 2880 N N . GLU A 1 360 ? -22.704 12.532 38.106 1.00 64.25 360 GLU A N 1
ATOM 2881 C CA . GLU A 1 360 ? -21.839 12.217 39.258 1.00 64.25 360 GLU A CA 1
ATOM 2882 C C . GLU A 1 360 ? -20.948 10.987 39.014 1.00 64.25 360 GLU A C 1
ATOM 2884 O O . GLU A 1 360 ? -19.874 10.857 39.608 1.00 64.25 360 GLU A O 1
ATOM 2889 N N . GLU A 1 361 ? -21.343 10.106 38.096 1.00 62.53 361 GLU A N 1
ATOM 2890 C CA . GLU A 1 361 ? -20.633 8.872 37.770 1.00 62.53 361 GLU A CA 1
ATOM 2891 C C . GLU A 1 361 ? -19.669 9.005 36.575 1.00 62.53 361 GLU A C 1
ATOM 2893 O O . GLU A 1 361 ? -19.431 8.034 35.880 1.00 62.53 361 GLU A O 1
ATOM 2898 N N . PHE A 1 362 ? -19.032 10.155 36.335 1.00 48.62 362 PHE A N 1
ATOM 2899 C CA . PHE A 1 362 ? -18.241 10.431 35.110 1.00 48.62 362 PHE A CA 1
ATOM 2900 C C . PHE A 1 362 ? -17.134 9.401 34.733 1.00 48.62 362 PHE A C 1
ATOM 2902 O O . PHE A 1 362 ? -16.708 9.353 33.582 1.00 48.62 362 PHE A O 1
ATOM 2909 N N . ASN A 1 363 ? -16.676 8.549 35.665 1.00 49.31 363 ASN A N 1
ATOM 2910 C CA . ASN A 1 363 ? -15.746 7.429 35.401 1.00 49.31 363 ASN A CA 1
ATOM 2911 C C . ASN A 1 363 ? -16.426 6.044 35.257 1.00 49.31 363 ASN A C 1
ATOM 2913 O O . ASN A 1 363 ? -15.740 5.038 35.072 1.00 49.31 363 ASN A O 1
ATOM 2917 N N . ARG A 1 364 ? -17.754 5.962 35.373 1.00 61.09 364 ARG A N 1
ATOM 2918 C CA . ARG A 1 364 ? -18.568 4.739 35.379 1.00 61.09 364 ARG A CA 1
ATOM 2919 C C . ARG A 1 364 ? -19.702 4.923 34.378 1.00 61.09 364 ARG A C 1
ATOM 2921 O O . ARG A 1 364 ? -20.496 5.847 34.479 1.00 61.09 364 ARG A O 1
ATOM 2928 N N . SER A 1 365 ? -19.795 4.049 33.387 1.00 69.44 365 SER A N 1
ATOM 2929 C CA . SER A 1 365 ? -20.884 4.163 32.422 1.00 69.44 365 SER A CA 1
ATOM 2930 C C . SER A 1 365 ? -22.157 3.549 33.012 1.00 69.44 365 SER A C 1
ATOM 2932 O O . SER A 1 365 ? -22.209 2.360 33.336 1.00 69.44 365 SER A O 1
ATOM 2934 N N . THR A 1 366 ? -23.198 4.358 33.168 1.00 80.88 366 THR A N 1
ATOM 2935 C CA . THR A 1 366 ? -24.522 3.908 33.605 1.00 80.88 366 THR A CA 1
ATOM 2936 C C . THR A 1 366 ? -25.270 3.253 32.449 1.00 80.88 366 THR A C 1
ATOM 2938 O O . THR A 1 366 ? -25.054 3.569 31.280 1.00 80.88 366 THR A O 1
ATOM 2941 N N . PHE A 1 367 ? -26.118 2.273 32.755 1.00 88.38 367 PHE A N 1
ATOM 2942 C CA . PHE A 1 367 ? -27.024 1.667 31.780 1.00 88.38 367 PHE A CA 1
ATOM 2943 C C . PHE A 1 367 ? -28.436 1.669 32.343 1.00 88.38 367 PHE A C 1
ATOM 2945 O O . PHE A 1 367 ? -28.707 0.983 33.327 1.00 88.38 367 PHE A O 1
ATOM 2952 N N . VAL A 1 368 ? -29.335 2.438 31.736 1.00 90.06 368 VAL A N 1
ATOM 2953 C CA . VAL A 1 368 ? -30.722 2.530 32.198 1.00 90.06 368 VAL A CA 1
ATOM 2954 C C . VAL A 1 368 ? -31.581 1.534 31.423 1.00 90.06 368 VAL A C 1
ATOM 2956 O O . VAL A 1 368 ? -31.673 1.603 30.197 1.00 90.06 368 VAL A O 1
ATOM 2959 N N . TRP A 1 369 ? -32.216 0.610 32.142 1.00 93.19 369 TRP A N 1
ATOM 2960 C CA . TRP A 1 369 ? -33.145 -0.373 31.595 1.00 93.19 369 TRP A CA 1
ATOM 2961 C C . TRP A 1 369 ? -34.575 -0.041 32.028 1.00 93.19 369 TRP A C 1
ATOM 2963 O O . TRP A 1 369 ? -34.930 -0.159 33.199 1.00 93.19 369 TRP A O 1
ATOM 2973 N N . GLY A 1 370 ? -35.426 0.333 31.076 1.00 92.69 370 GLY A N 1
ATOM 2974 C CA . GLY A 1 370 ? -36.846 0.586 31.311 1.00 92.69 370 GLY A CA 1
ATOM 2975 C C . GLY A 1 370 ? -37.722 -0.646 31.082 1.00 92.69 370 GLY A C 1
ATOM 2976 O O . GLY A 1 370 ? -37.645 -1.295 30.040 1.00 92.69 370 GLY A O 1
ATOM 2977 N N . LEU A 1 371 ? -38.611 -0.945 32.022 1.00 92.81 371 LEU A N 1
ATOM 2978 C CA . LEU A 1 371 ? -39.728 -1.872 31.850 1.00 92.81 371 LEU A CA 1
ATOM 2979 C C . LEU A 1 371 ? -41.024 -1.102 32.111 1.00 92.81 371 LEU A C 1
ATOM 2981 O O . LEU A 1 371 ? -41.410 -0.910 33.259 1.00 92.81 371 LEU A O 1
ATOM 2985 N N . GLY A 1 372 ? -41.670 -0.626 31.047 1.00 89.38 372 GLY A N 1
ATOM 2986 C CA . GLY A 1 372 ? -42.746 0.366 31.118 1.00 89.38 372 GLY A CA 1
ATOM 2987 C C . GLY A 1 372 ? -43.822 0.178 30.066 1.00 89.38 372 GLY A C 1
ATOM 2988 O O . GLY A 1 372 ? -43.561 -0.401 29.018 1.00 89.38 372 GLY A O 1
ATOM 2989 N N . ALA A 1 373 ? -45.036 0.683 30.285 1.00 83.00 373 ALA A N 1
ATOM 2990 C CA . ALA A 1 373 ? -46.024 0.780 29.204 1.00 83.00 373 ALA A CA 1
ATOM 2991 C C . ALA A 1 373 ? -45.564 1.775 28.106 1.00 83.00 373 ALA A C 1
ATOM 2993 O O . ALA A 1 373 ? -44.483 2.355 28.196 1.00 83.00 373 ALA A O 1
ATOM 2994 N N . ASN A 1 374 ? -46.352 1.972 27.042 1.00 77.00 374 ASN A N 1
ATOM 2995 C CA . ASN A 1 374 ? -45.919 2.741 25.861 1.00 77.00 374 ASN A CA 1
ATOM 2996 C C . ASN A 1 374 ? -45.474 4.178 26.191 1.00 77.00 374 ASN A C 1
ATOM 2998 O O . ASN A 1 374 ? -44.583 4.699 25.522 1.00 77.00 374 ASN A O 1
ATOM 3002 N N . GLY A 1 375 ? -46.038 4.794 27.231 1.00 73.94 375 GLY A N 1
ATOM 3003 C CA . GLY A 1 375 ? -45.631 6.100 27.748 1.00 73.94 375 GLY A CA 1
ATOM 3004 C C . GLY A 1 375 ? -44.158 6.176 28.166 1.00 73.94 375 GLY A C 1
ATOM 3005 O O . GLY A 1 375 ? -43.553 7.236 28.026 1.00 73.94 375 GLY A O 1
ATOM 3006 N N . LEU A 1 376 ? -43.543 5.064 28.589 1.00 79.12 376 LEU A N 1
ATOM 3007 C CA . LEU A 1 376 ? -42.114 5.002 28.913 1.00 79.12 376 LEU A CA 1
ATOM 3008 C C . LEU A 1 376 ? -41.233 5.206 27.673 1.00 79.12 376 LEU A C 1
ATOM 3010 O O . LEU A 1 376 ? -40.241 5.921 27.743 1.00 79.12 376 LEU A O 1
ATOM 3014 N N . LEU A 1 377 ? -41.622 4.635 26.529 1.00 70.56 377 LEU A N 1
ATOM 3015 C CA . LEU A 1 377 ? -40.894 4.778 25.258 1.00 70.56 377 LEU A CA 1
ATOM 3016 C C . LEU A 1 377 ? -41.042 6.175 24.636 1.00 70.56 377 LEU A C 1
ATOM 3018 O O . LEU A 1 377 ? -40.337 6.503 23.688 1.00 70.56 377 LEU A O 1
ATOM 3022 N N . GLN A 1 378 ? -41.983 6.978 25.135 1.00 71.62 378 GLN A N 1
ATOM 3023 C CA . GLN A 1 378 ? -42.210 8.356 24.697 1.00 71.62 378 GLN A CA 1
ATOM 3024 C C . GLN A 1 378 ? -41.483 9.381 25.579 1.00 71.62 378 GLN A C 1
ATOM 3026 O O . GLN A 1 378 ? -41.634 10.583 25.357 1.00 71.62 378 GLN A O 1
ATOM 3031 N N . SER A 1 379 ? -40.733 8.936 26.591 1.00 74.94 379 SER A N 1
ATOM 3032 C CA . SER A 1 379 ? -39.950 9.835 27.435 1.00 74.94 379 SER A CA 1
ATOM 3033 C C . SER A 1 379 ? -38.707 10.353 26.702 1.00 74.94 379 SER A C 1
ATOM 3035 O O . SER A 1 379 ? -38.227 9.735 25.756 1.00 74.94 379 SER A O 1
ATOM 3037 N N . GLY A 1 380 ? -38.176 11.497 27.147 1.00 71.94 380 GLY A N 1
ATOM 3038 C CA . GLY A 1 380 ? -36.903 12.047 26.660 1.00 71.94 380 GLY A CA 1
ATOM 3039 C C . GLY A 1 380 ? -35.661 11.355 27.234 1.00 71.94 380 GLY A C 1
ATOM 3040 O O . GLY A 1 380 ? -34.551 11.818 26.995 1.00 71.94 380 GLY A O 1
ATOM 3041 N N . LEU A 1 381 ? -35.842 10.277 28.004 1.00 77.50 381 LEU A N 1
ATOM 3042 C CA . LEU A 1 381 ? -34.751 9.533 28.625 1.00 77.50 381 LEU A CA 1
ATOM 3043 C C . LEU A 1 381 ? -33.977 8.729 27.580 1.00 77.50 381 LEU A C 1
ATOM 3045 O O . LEU A 1 381 ? -34.572 8.039 26.751 1.00 77.50 381 LEU A O 1
ATOM 3049 N N . ASP A 1 382 ? -32.651 8.771 27.682 1.00 81.19 382 ASP A N 1
ATOM 3050 C CA . ASP A 1 382 ? -31.765 7.919 26.895 1.00 81.19 382 ASP A CA 1
ATOM 3051 C C . ASP A 1 382 ? -31.723 6.514 27.511 1.00 81.19 382 ASP A C 1
ATOM 3053 O O . ASP A 1 382 ? -30.953 6.210 28.426 1.00 81.19 382 ASP A O 1
ATOM 3057 N N . TRP A 1 383 ? -32.659 5.669 27.084 1.00 86.38 383 TRP A N 1
ATOM 3058 C CA . TRP A 1 383 ? -32.742 4.288 27.543 1.00 86.38 383 TRP A CA 1
ATOM 3059 C C . TRP A 1 383 ? -31.667 3.444 26.862 1.00 86.38 383 TRP A C 1
ATOM 3061 O O . TRP A 1 383 ? -31.685 3.287 25.643 1.00 86.38 383 TRP A O 1
ATOM 3071 N N . GLY A 1 384 ? -30.809 2.798 27.654 1.00 86.75 384 GLY A N 1
ATOM 3072 C CA . GLY A 1 384 ? -29.904 1.771 27.132 1.00 86.75 384 GLY A CA 1
ATOM 3073 C C . GLY A 1 384 ? -30.668 0.543 26.624 1.00 86.75 384 GLY A C 1
ATOM 3074 O O . GLY A 1 384 ? -30.300 -0.069 25.627 1.00 86.75 384 GLY A O 1
ATOM 3075 N N . GLU A 1 385 ? -31.772 0.190 27.286 1.00 91.25 385 GLU A N 1
ATOM 3076 C CA . GLU A 1 385 ? -32.757 -0.777 26.790 1.00 91.25 385 GLU A CA 1
ATOM 3077 C C . GLU A 1 385 ? -34.138 -0.426 27.350 1.00 91.25 385 GLU A C 1
ATOM 3079 O O . GLU A 1 385 ? -34.267 0.013 28.494 1.00 91.25 385 GLU A O 1
ATOM 3084 N N . ALA A 1 386 ? -35.192 -0.643 26.563 1.00 91.12 386 ALA A N 1
ATOM 3085 C CA . ALA A 1 386 ? -36.555 -0.394 27.006 1.00 91.12 386 ALA A CA 1
ATOM 3086 C C . ALA A 1 386 ? -37.520 -1.465 26.498 1.00 91.12 386 ALA A C 1
ATOM 3088 O O . ALA A 1 386 ? -37.521 -1.862 25.332 1.00 91.12 386 ALA A O 1
ATOM 3089 N N . MET A 1 387 ? -38.387 -1.925 27.394 1.00 90.62 387 MET A N 1
ATOM 3090 C CA . MET A 1 387 ? -39.344 -2.988 27.135 1.00 90.62 387 MET A CA 1
ATOM 3091 C C . MET A 1 387 ? -40.754 -2.572 27.536 1.00 90.62 387 MET A C 1
ATOM 3093 O O . MET A 1 387 ? -40.967 -1.998 28.599 1.00 90.62 387 MET A O 1
ATOM 3097 N N . GLY A 1 388 ? -41.724 -2.946 26.699 1.00 88.81 388 GLY A N 1
ATOM 3098 C CA . GLY A 1 388 ? -43.147 -2.781 26.984 1.00 88.81 388 GLY A CA 1
ATOM 3099 C C . GLY A 1 388 ? -43.610 -3.625 28.177 1.00 88.81 388 GLY A C 1
ATOM 3100 O O . GLY A 1 388 ? -43.347 -4.832 28.210 1.00 88.81 388 GLY A O 1
ATOM 3101 N N . TRP A 1 389 ? -44.349 -3.013 29.103 1.00 90.19 389 TRP A N 1
ATOM 3102 C CA . TRP A 1 389 ? -44.986 -3.669 30.243 1.00 90.19 389 TRP A CA 1
ATOM 3103 C C . TRP A 1 389 ? -45.959 -4.758 29.786 1.00 90.19 389 TRP A C 1
ATOM 3105 O O . TRP A 1 389 ? -46.730 -4.577 28.839 1.00 90.19 389 TRP A O 1
ATOM 3115 N N . ARG A 1 390 ? -45.946 -5.890 30.494 1.00 90.12 390 ARG A N 1
ATOM 3116 C CA . ARG A 1 390 ? -46.876 -7.011 30.310 1.00 90.12 390 ARG A CA 1
ATOM 3117 C C . ARG A 1 390 ? -47.220 -7.605 31.676 1.00 90.12 390 ARG A C 1
ATOM 3119 O O . ARG A 1 390 ? -46.414 -7.483 32.597 1.00 90.12 390 ARG A O 1
ATOM 3126 N N . PRO A 1 391 ? -48.381 -8.265 31.825 1.00 90.12 391 PRO A N 1
ATOM 3127 C CA . PRO A 1 391 ? -48.692 -9.009 33.041 1.00 90.12 391 PRO A CA 1
ATOM 3128 C C . PRO A 1 391 ? -47.589 -10.023 33.369 1.00 90.12 391 PRO A C 1
ATOM 3130 O O . PRO A 1 391 ? -47.068 -10.673 32.464 1.00 90.12 391 PRO A O 1
ATOM 3133 N N . ILE A 1 392 ? -47.263 -10.196 34.652 1.00 91.31 392 ILE A N 1
ATOM 3134 C CA . ILE A 1 392 ? -46.212 -11.130 35.091 1.00 91.31 392 ILE A CA 1
ATOM 3135 C C . ILE A 1 392 ? -46.523 -12.599 34.745 1.00 91.31 392 ILE A C 1
ATOM 3137 O O . ILE A 1 392 ? -45.613 -13.416 34.633 1.00 91.31 392 ILE A O 1
ATOM 3141 N N . GLU A 1 393 ? -47.793 -12.940 34.504 1.00 91.19 393 GLU A N 1
ATOM 3142 C CA . GLU A 1 393 ? -48.223 -14.255 34.011 1.00 91.19 393 GLU A CA 1
ATOM 3143 C C . GLU A 1 393 ? -47.833 -14.510 32.553 1.00 91.19 393 GLU A C 1
ATOM 3145 O O . GLU A 1 393 ? -47.830 -15.660 32.094 1.00 91.19 393 GLU A O 1
ATOM 3150 N N . ASP A 1 394 ? -47.548 -13.451 31.795 1.00 91.94 394 ASP A N 1
ATOM 3151 C CA . ASP A 1 394 ? -47.166 -13.566 30.401 1.00 91.94 394 ASP A CA 1
ATOM 3152 C C . ASP A 1 394 ? -45.763 -14.172 30.299 1.00 91.94 394 ASP A C 1
ATOM 3154 O O . ASP A 1 394 ? -44.734 -13.541 30.554 1.00 91.94 394 ASP A O 1
ATOM 3158 N N . ARG A 1 395 ? -45.710 -15.425 29.843 1.00 89.56 395 ARG A N 1
ATOM 3159 C CA . ARG A 1 395 ? -44.451 -16.152 29.636 1.00 89.56 395 ARG A CA 1
ATOM 3160 C C . ARG A 1 395 ? -43.509 -15.446 28.661 1.00 89.56 395 ARG A C 1
ATOM 3162 O O . ARG A 1 395 ? -42.308 -15.708 28.695 1.00 89.56 395 ARG A O 1
ATOM 3169 N N . THR A 1 396 ? -44.015 -14.574 27.791 1.00 91.56 396 THR A N 1
ATOM 3170 C CA . THR A 1 396 ? -43.174 -13.794 26.883 1.00 91.56 396 THR A CA 1
ATOM 3171 C C . THR A 1 396 ? -42.376 -12.712 27.606 1.00 91.56 396 THR A C 1
ATOM 3173 O O . THR A 1 396 ? -41.266 -12.439 27.168 1.00 91.56 396 THR A O 1
ATOM 3176 N N . LEU A 1 397 ? -42.853 -12.170 28.737 1.00 90.06 397 LEU A N 1
ATOM 3177 C CA . LEU A 1 397 ? -42.106 -11.190 29.535 1.00 90.06 397 LEU A CA 1
ATOM 3178 C C . LEU A 1 397 ? -40.790 -11.794 30.041 1.00 90.06 397 LEU A C 1
ATOM 3180 O O . LEU A 1 397 ? -39.712 -11.283 29.747 1.00 90.06 397 LEU A O 1
ATOM 3184 N N . SER A 1 398 ? -40.873 -12.940 30.725 1.00 91.00 398 SER A N 1
ATOM 3185 C CA . SER A 1 398 ? -39.687 -13.648 31.233 1.00 91.00 398 SER A CA 1
ATOM 3186 C C . SER A 1 398 ? -38.728 -14.072 30.116 1.00 91.00 398 SER A C 1
ATOM 3188 O O . SER A 1 398 ? -37.510 -13.964 30.261 1.00 91.00 398 SER A O 1
ATOM 3190 N N . ARG A 1 399 ? -39.258 -14.541 28.978 1.00 91.56 399 ARG A N 1
ATOM 3191 C CA . ARG A 1 399 ? -38.450 -14.902 27.807 1.00 91.56 399 ARG A CA 1
ATOM 3192 C C . ARG A 1 399 ? -37.703 -13.692 27.255 1.00 91.56 399 ARG A C 1
ATOM 3194 O O . ARG A 1 399 ? -36.521 -13.820 26.946 1.00 91.56 399 ARG A O 1
ATOM 3201 N N . ASP A 1 400 ? -38.379 -12.558 27.122 1.00 92.44 400 ASP A N 1
ATOM 3202 C CA . ASP A 1 400 ? -37.811 -11.369 26.502 1.00 92.44 400 ASP A CA 1
ATOM 3203 C C . ASP A 1 400 ? -36.780 -10.708 27.431 1.00 92.44 400 ASP A C 1
ATOM 3205 O O . ASP A 1 400 ? -35.696 -10.386 26.955 1.00 92.44 400 ASP A O 1
ATOM 3209 N N . ILE A 1 401 ? -37.030 -10.618 28.749 1.00 92.69 401 ILE A N 1
ATOM 3210 C CA . ILE A 1 401 ? -36.034 -10.129 29.729 1.00 92.69 401 ILE A CA 1
ATOM 3211 C C . ILE A 1 401 ? -34.771 -10.988 29.660 1.00 92.69 401 ILE A C 1
ATOM 3213 O O . ILE A 1 401 ? -33.665 -10.469 29.510 1.00 92.69 401 ILE A O 1
ATOM 3217 N N . ARG A 1 402 ? -34.928 -12.319 29.674 1.00 92.31 402 ARG A N 1
ATOM 3218 C CA . ARG A 1 402 ? -33.795 -13.242 29.531 1.00 92.31 402 ARG A CA 1
ATOM 3219 C C . ARG A 1 402 ? -33.067 -13.026 28.211 1.00 92.31 402 ARG A C 1
ATOM 3221 O O . ARG A 1 402 ? -31.842 -12.988 28.215 1.00 92.31 402 ARG A O 1
ATOM 3228 N N . ALA A 1 403 ? -33.788 -12.902 27.095 1.00 92.38 403 ALA A N 1
ATOM 3229 C CA . ALA A 1 403 ? -33.203 -12.706 25.769 1.00 92.38 403 ALA A CA 1
ATOM 3230 C C . ALA A 1 403 ? -32.422 -11.387 25.667 1.00 92.38 403 ALA A C 1
ATOM 3232 O O . ALA A 1 403 ? -31.289 -11.400 25.193 1.00 92.38 403 ALA A O 1
ATOM 3233 N N . ARG A 1 404 ? -32.977 -10.280 26.172 1.00 93.06 404 ARG A N 1
ATOM 3234 C CA . ARG A 1 404 ? -32.301 -8.976 26.234 1.00 93.06 404 ARG A CA 1
ATOM 3235 C C . ARG A 1 404 ? -31.075 -9.022 27.131 1.00 93.06 404 ARG A C 1
ATOM 3237 O O . ARG A 1 404 ? -29.997 -8.632 26.701 1.00 93.06 404 ARG A O 1
ATOM 3244 N N . ALA A 1 405 ? -31.188 -9.638 28.307 1.00 92.19 405 ALA A N 1
ATOM 3245 C CA . ALA A 1 405 ? -30.047 -9.830 29.191 1.00 92.19 405 ALA A CA 1
ATOM 3246 C C . ALA A 1 405 ? -28.959 -10.662 28.496 1.00 92.19 405 ALA A C 1
ATOM 3248 O O . ALA A 1 405 ? -27.783 -10.364 28.652 1.00 92.19 405 ALA A O 1
ATOM 3249 N N . ARG A 1 406 ? -29.312 -11.683 27.689 1.00 90.88 406 ARG A N 1
ATOM 3250 C CA . ARG A 1 406 ? -28.364 -12.438 26.831 1.00 90.88 406 ARG A CA 1
ATOM 3251 C C . ARG A 1 406 ? -27.665 -11.583 25.784 1.00 90.88 406 ARG A C 1
ATOM 3253 O O . ARG A 1 406 ? -26.504 -11.850 25.510 1.00 90.88 406 ARG A O 1
ATOM 3260 N N . ALA A 1 407 ? -28.370 -10.628 25.193 1.00 91.88 407 ALA A N 1
ATOM 3261 C CA . ALA A 1 407 ? -27.815 -9.766 24.162 1.00 91.88 407 ALA A CA 1
ATOM 3262 C C . ALA A 1 407 ? -26.876 -8.702 24.749 1.00 91.88 407 ALA A C 1
ATOM 3264 O O . ALA A 1 407 ? -25.809 -8.484 24.190 1.00 91.88 407 ALA A O 1
ATOM 3265 N N . ILE A 1 408 ? -27.257 -8.096 25.877 1.00 92.06 408 ILE A N 1
ATOM 3266 C CA . ILE A 1 408 ? -26.562 -6.954 26.491 1.00 92.06 408 ILE A CA 1
ATOM 3267 C C . ILE A 1 408 ? -25.398 -7.403 27.384 1.00 92.06 408 ILE A C 1
ATOM 3269 O O . ILE A 1 408 ? -24.342 -6.781 27.374 1.00 92.06 408 ILE A O 1
ATOM 3273 N N . LEU A 1 409 ? -25.564 -8.481 28.159 1.00 90.31 409 LEU A N 1
ATOM 3274 C CA . LEU A 1 409 ? -24.565 -8.922 29.140 1.00 90.31 409 LEU A CA 1
ATOM 3275 C C . LEU A 1 409 ? -23.697 -10.072 28.602 1.00 90.31 409 LEU A C 1
ATOM 3277 O O . LEU A 1 409 ? -24.246 -11.007 28.008 1.00 90.31 409 LEU A O 1
ATOM 3281 N N . PRO A 1 410 ? -22.394 -10.121 28.934 1.00 91.19 410 PRO A N 1
ATOM 3282 C CA . PRO A 1 410 ? -21.687 -9.209 29.839 1.00 91.19 410 PRO A CA 1
ATOM 3283 C C . PRO A 1 410 ? -21.226 -7.932 29.132 1.00 91.19 410 PRO A C 1
ATOM 3285 O O . PRO A 1 410 ? -20.903 -7.966 27.950 1.00 91.19 410 PRO A O 1
ATOM 3288 N N . PHE A 1 411 ? -21.142 -6.821 29.862 1.00 90.19 411 PHE A N 1
ATOM 3289 C CA . PHE A 1 411 ? -20.542 -5.608 29.313 1.00 90.19 411 PHE A CA 1
ATOM 3290 C C . PHE A 1 411 ? -19.055 -5.849 29.047 1.00 90.19 411 PHE A C 1
ATOM 3292 O O . PHE A 1 411 ? -18.334 -6.355 29.912 1.00 90.19 411 PHE A O 1
ATOM 3299 N N . LYS A 1 412 ? -18.610 -5.515 27.838 1.00 89.94 412 LYS A N 1
ATOM 3300 C CA . LYS A 1 412 ? -17.245 -5.762 27.381 1.00 89.94 412 LYS A CA 1
ATOM 3301 C C . LYS A 1 412 ? -16.426 -4.487 27.464 1.00 89.94 412 LYS A C 1
ATOM 3303 O O . LYS A 1 412 ? -16.902 -3.406 27.120 1.00 89.94 412 LYS A O 1
ATOM 3308 N N . THR A 1 413 ? -15.189 -4.636 27.905 1.00 86.12 413 THR A N 1
ATOM 3309 C CA . THR A 1 413 ? -14.197 -3.572 27.924 1.00 86.12 413 THR A CA 1
ATOM 3310 C C . THR A 1 413 ? -13.025 -3.983 27.051 1.00 86.12 413 THR A C 1
ATOM 3312 O O . THR A 1 413 ? -12.510 -5.093 27.160 1.00 86.12 413 THR A O 1
ATOM 3315 N N . MET A 1 414 ? -12.593 -3.062 26.202 1.00 84.75 414 MET A N 1
ATOM 3316 C CA . MET A 1 414 ? -11.347 -3.133 25.461 1.00 84.75 414 MET A CA 1
ATOM 3317 C C . MET A 1 414 ? -10.585 -1.840 25.743 1.00 84.75 414 MET A C 1
ATOM 3319 O O . MET A 1 414 ? -10.890 -0.794 25.167 1.00 84.75 414 MET A O 1
ATOM 3323 N N . LEU A 1 415 ? -9.633 -1.916 26.675 1.00 73.88 415 LEU A N 1
ATOM 3324 C CA . LEU A 1 415 ? -8.729 -0.813 26.987 1.00 73.88 415 LEU A CA 1
ATOM 3325 C C . LEU A 1 415 ? -7.625 -0.817 25.933 1.00 73.88 415 LEU A C 1
ATOM 3327 O O . LEU A 1 415 ? -6.706 -1.630 25.986 1.00 73.88 415 LEU A O 1
ATOM 3331 N N . HIS A 1 416 ? -7.764 0.048 24.937 1.00 71.56 416 HIS A N 1
ATOM 3332 C CA . HIS A 1 416 ? -6.757 0.226 23.903 1.00 71.56 416 HIS A CA 1
ATOM 3333 C C . HIS A 1 416 ? -6.572 1.715 23.649 1.00 71.56 416 HIS A C 1
ATOM 3335 O O . HIS A 1 416 ? -7.207 2.295 22.773 1.00 71.56 416 HIS A O 1
ATOM 3341 N N . ASP A 1 417 ? -5.732 2.343 24.464 1.00 69.06 417 ASP A N 1
ATOM 3342 C CA . ASP A 1 417 ? -5.388 3.752 24.308 1.00 69.06 417 ASP A CA 1
ATOM 3343 C C . ASP A 1 417 ? -4.205 3.945 23.343 1.00 69.06 417 ASP A C 1
ATOM 3345 O O . ASP A 1 417 ? -3.553 2.980 22.930 1.00 69.06 417 ASP A O 1
ATOM 3349 N N . ASP A 1 418 ? -3.891 5.207 23.040 1.00 65.06 418 ASP A N 1
ATOM 3350 C CA . ASP A 1 418 ? -2.767 5.626 22.187 1.00 65.06 418 ASP A CA 1
ATOM 3351 C C . ASP A 1 418 ? -1.375 5.221 22.729 1.00 65.06 418 ASP A C 1
ATOM 3353 O O . ASP A 1 418 ? -0.345 5.549 22.131 1.00 65.06 418 ASP A O 1
ATOM 3357 N N . SER A 1 419 ? -1.307 4.556 23.886 1.00 67.19 419 SER A N 1
ATOM 3358 C CA . SER A 1 419 ? -0.087 4.040 24.510 1.00 67.19 419 SER A CA 1
ATOM 3359 C C . SER A 1 419 ? 0.018 2.509 24.472 1.00 67.19 419 SER A C 1
ATOM 3361 O O . SER A 1 419 ? 1.051 1.959 24.878 1.00 67.19 419 SER A O 1
ATOM 3363 N N . THR A 1 420 ? -1.000 1.825 23.936 1.00 73.88 420 THR A N 1
ATOM 3364 C CA . THR A 1 420 ? -1.019 0.366 23.805 1.00 73.88 420 THR A CA 1
ATOM 3365 C C . THR A 1 420 ? 0.097 -0.096 22.882 1.00 73.88 420 THR A C 1
ATOM 3367 O O . THR A 1 420 ? 0.210 0.339 21.737 1.00 73.88 420 THR A O 1
ATOM 3370 N N . ARG A 1 421 ? 0.951 -0.982 23.401 1.00 76.81 421 ARG A N 1
ATOM 3371 C CA . ARG A 1 421 ? 2.147 -1.460 22.707 1.00 76.81 421 ARG A CA 1
ATOM 3372 C C . ARG A 1 421 ? 1.858 -2.779 22.024 1.00 76.81 421 ARG A C 1
ATOM 3374 O O . ARG A 1 421 ? 1.758 -3.807 22.693 1.00 76.81 421 ARG A O 1
ATOM 3381 N N . VAL A 1 422 ? 1.816 -2.761 20.702 1.00 76.88 422 VAL A N 1
ATOM 3382 C CA . VAL A 1 422 ? 1.721 -3.990 19.918 1.00 76.88 422 VAL A CA 1
ATOM 3383 C C . VAL A 1 422 ? 3.111 -4.390 19.455 1.00 76.88 422 VAL A C 1
ATOM 3385 O O . VAL A 1 422 ? 3.761 -3.663 18.704 1.00 76.88 422 VAL A O 1
ATOM 3388 N N . LYS A 1 423 ? 3.589 -5.531 19.953 1.00 79.44 423 LYS A N 1
ATOM 3389 C CA . LYS A 1 423 ? 4.937 -6.031 19.680 1.00 79.44 423 LYS A CA 1
ATOM 3390 C C . LYS A 1 423 ? 5.095 -6.389 18.199 1.00 79.44 423 LYS A C 1
ATOM 3392 O O . LYS A 1 423 ? 4.249 -7.066 17.629 1.00 79.44 423 LYS A O 1
ATOM 3397 N N . ILE A 1 424 ? 6.219 -5.979 17.623 1.00 78.69 424 ILE A N 1
ATOM 3398 C CA . ILE A 1 424 ? 6.710 -6.449 16.331 1.00 78.69 424 ILE A CA 1
ATOM 3399 C C . ILE A 1 424 ? 7.674 -7.594 16.627 1.00 78.69 424 ILE A C 1
ATOM 3401 O O . ILE A 1 424 ? 8.643 -7.421 17.376 1.00 78.69 424 ILE A O 1
ATOM 3405 N N . ASP A 1 425 ? 7.384 -8.776 16.094 1.00 79.56 425 ASP A N 1
ATOM 3406 C CA . ASP A 1 425 ? 8.253 -9.925 16.301 1.00 79.56 425 ASP A CA 1
ATOM 3407 C C . ASP A 1 425 ? 9.535 -9.803 15.470 1.00 79.56 425 ASP A C 1
ATOM 3409 O O . ASP A 1 425 ? 9.493 -9.341 14.325 1.00 79.56 425 ASP A O 1
ATOM 3413 N N . PRO A 1 426 ? 10.687 -10.191 16.045 1.00 75.00 426 PRO A N 1
ATOM 3414 C CA . PRO A 1 426 ? 11.942 -10.151 15.326 1.00 75.00 426 PRO A CA 1
ATOM 3415 C C . PRO A 1 426 ? 11.920 -11.157 14.168 1.00 75.00 426 PRO A C 1
ATOM 3417 O O . PRO A 1 426 ? 11.511 -12.304 14.372 1.00 75.00 426 PRO A O 1
ATOM 3420 N N . PRO A 1 427 ? 12.365 -10.764 12.965 1.00 81.44 427 PRO A N 1
ATOM 3421 C CA . PRO A 1 427 ? 12.488 -11.696 11.857 1.00 81.44 427 PRO A CA 1
ATOM 3422 C C . PRO A 1 427 ? 13.604 -12.717 12.121 1.00 81.44 427 PRO A C 1
ATOM 3424 O O . PRO A 1 427 ? 14.584 -12.429 12.803 1.00 81.44 427 PRO A O 1
ATOM 3427 N N . GLU A 1 428 ? 13.481 -13.915 11.541 1.00 85.00 428 GLU A N 1
ATOM 3428 C CA . GLU A 1 428 ? 14.499 -14.982 11.646 1.00 85.00 428 GLU A CA 1
ATOM 3429 C C . GLU A 1 428 ? 15.756 -14.722 10.791 1.00 85.00 428 GLU A C 1
ATOM 3431 O O . GLU A 1 428 ? 16.691 -15.523 10.787 1.00 85.00 428 GLU A O 1
ATOM 3436 N N . VAL A 1 429 ? 15.778 -13.617 10.045 1.00 86.00 429 VAL A N 1
ATOM 3437 C CA . VAL A 1 429 ? 16.866 -13.218 9.148 1.00 86.00 429 VAL A CA 1
ATOM 3438 C C . VAL A 1 429 ? 17.490 -11.907 9.613 1.00 86.00 429 VAL A C 1
ATOM 3440 O O . VAL A 1 429 ? 16.831 -11.093 10.257 1.00 86.00 429 VAL A O 1
ATOM 3443 N N . GLU A 1 430 ? 18.758 -11.693 9.265 1.00 87.69 430 GLU A N 1
ATOM 3444 C CA . GLU A 1 430 ? 19.440 -10.424 9.523 1.00 87.69 430 GLU A CA 1
ATOM 3445 C C . GLU A 1 430 ? 18.779 -9.302 8.712 1.00 87.69 430 GLU A C 1
ATOM 3447 O O . GLU A 1 430 ? 18.589 -9.411 7.498 1.00 87.69 430 GLU A O 1
ATOM 3452 N N . VAL A 1 431 ? 18.396 -8.235 9.407 1.00 87.25 431 VAL A N 1
ATOM 3453 C CA . VAL A 1 431 ? 17.689 -7.083 8.851 1.00 87.25 431 VAL A CA 1
ATOM 3454 C C . VAL A 1 431 ? 18.491 -5.833 9.163 1.00 87.25 431 VAL A C 1
ATOM 3456 O O . VAL A 1 431 ? 18.893 -5.625 10.303 1.00 87.25 431 VAL A O 1
ATOM 3459 N N . GLU A 1 432 ? 18.674 -4.971 8.163 1.00 86.69 432 GLU A N 1
ATOM 3460 C CA . GLU A 1 432 ? 19.288 -3.655 8.356 1.00 86.69 432 GLU A CA 1
ATOM 3461 C C . GLU A 1 432 ? 18.247 -2.621 8.795 1.00 86.69 432 GLU A C 1
ATOM 3463 O O . GLU A 1 432 ? 18.491 -1.778 9.664 1.00 86.69 432 GLU A O 1
ATOM 3468 N N . LYS A 1 433 ? 17.084 -2.627 8.134 1.00 86.44 433 LYS A N 1
ATOM 3469 C CA . LYS A 1 433 ? 16.041 -1.607 8.285 1.00 86.44 433 LYS A CA 1
ATOM 3470 C C . LYS A 1 433 ? 14.663 -2.218 8.088 1.00 86.44 433 LYS A C 1
ATOM 3472 O O . LYS A 1 433 ? 14.506 -3.178 7.342 1.00 86.44 433 LYS A O 1
ATOM 3477 N N . PHE A 1 434 ? 13.648 -1.621 8.691 1.00 85.69 434 PHE A N 1
ATOM 3478 C CA . PHE A 1 434 ? 12.257 -1.987 8.449 1.00 85.69 434 PHE A CA 1
ATOM 3479 C C . PHE A 1 434 ? 11.393 -0.749 8.263 1.00 85.69 434 PHE A C 1
ATOM 3481 O O . PHE A 1 434 ? 11.750 0.346 8.698 1.00 85.69 434 PHE A O 1
ATOM 3488 N N . LYS A 1 435 ? 10.252 -0.917 7.607 1.00 81.06 435 LYS A N 1
ATOM 3489 C CA . LYS A 1 435 ? 9.242 0.123 7.488 1.00 81.06 435 LYS A CA 1
ATOM 3490 C C . LYS A 1 435 ? 7.849 -0.453 7.596 1.00 81.06 435 LYS A C 1
ATOM 3492 O O . LYS A 1 435 ? 7.612 -1.628 7.324 1.00 81.06 435 LYS A O 1
ATOM 3497 N N . LEU A 1 436 ? 6.937 0.413 8.000 1.00 78.19 436 LEU A N 1
ATOM 3498 C CA . LEU A 1 436 ? 5.516 0.147 7.945 1.00 78.19 436 LEU A CA 1
ATOM 3499 C C . LEU A 1 436 ? 5.022 0.371 6.509 1.00 78.19 436 LEU A C 1
ATOM 3501 O O . LEU A 1 436 ? 5.475 1.316 5.864 1.00 78.19 436 LEU A O 1
ATOM 3505 N N . CYS A 1 437 ? 4.126 -0.497 6.037 1.00 76.94 437 CYS A N 1
ATOM 3506 C CA . CYS A 1 437 ? 3.526 -0.432 4.700 1.00 76.94 437 CYS A CA 1
ATOM 3507 C C . CYS A 1 437 ? 2.024 -0.178 4.719 1.00 76.94 437 CYS A C 1
ATOM 3509 O O . CYS A 1 437 ? 1.491 0.516 3.856 1.00 76.94 437 CYS A O 1
ATOM 3511 N N . ALA A 1 438 ? 1.337 -0.782 5.685 1.00 76.69 438 ALA A N 1
ATOM 3512 C CA . ALA A 1 438 ? -0.094 -0.628 5.858 1.00 76.69 438 ALA A CA 1
ATOM 3513 C C . ALA A 1 438 ? -0.482 -0.944 7.303 1.00 76.69 438 ALA A C 1
ATOM 3515 O O . ALA A 1 438 ? 0.140 -1.791 7.948 1.00 76.69 438 ALA A O 1
ATOM 3516 N N . SER A 1 439 ? -1.539 -0.293 7.788 1.00 75.25 439 SER A N 1
ATOM 3517 C CA . SER A 1 439 ? -2.254 -0.720 8.990 1.00 75.25 439 SER A CA 1
ATOM 3518 C C . SER A 1 439 ? -3.756 -0.489 8.830 1.00 75.25 439 SER A C 1
ATOM 3520 O O . SER A 1 439 ? -4.182 0.460 8.168 1.00 75.25 439 SER A O 1
ATOM 3522 N N . ASN A 1 440 ? -4.549 -1.390 9.399 1.00 74.00 440 ASN A N 1
ATOM 3523 C CA . ASN A 1 440 ? -6.010 -1.406 9.372 1.00 74.00 440 ASN A CA 1
ATOM 3524 C C . ASN A 1 440 ? -6.483 -1.723 10.804 1.00 74.00 440 ASN A C 1
ATOM 3526 O O . ASN A 1 440 ? -5.973 -2.696 11.365 1.00 74.00 440 ASN A O 1
ATOM 3530 N N . PRO A 1 441 ? -7.424 -0.965 11.410 1.00 64.19 441 PRO A N 1
ATOM 3531 C CA . PRO A 1 441 ? -8.331 0.031 10.819 1.00 64.19 441 PRO A CA 1
ATOM 3532 C C . PRO A 1 441 ? -7.815 1.461 10.683 1.00 64.19 441 PRO A C 1
ATOM 3534 O O . PRO A 1 441 ? -8.491 2.272 10.048 1.00 64.19 441 PRO A O 1
ATOM 3537 N N . ARG A 1 442 ? -6.663 1.810 11.261 1.00 67.81 442 ARG A N 1
ATOM 3538 C CA . ARG A 1 442 ? -6.140 3.182 11.214 1.00 67.81 442 ARG A CA 1
ATOM 3539 C C . ARG A 1 442 ? -4.673 3.214 10.812 1.00 67.81 442 ARG A C 1
ATOM 3541 O O . ARG A 1 442 ? -3.949 2.236 10.947 1.00 67.81 442 ARG A O 1
ATOM 3548 N N . SER A 1 443 ? -4.221 4.375 10.340 1.00 63.28 443 SER A N 1
ATOM 3549 C CA . SER A 1 443 ? -2.798 4.635 10.144 1.00 63.28 443 SER A CA 1
ATOM 3550 C C . SER A 1 443 ? -2.097 4.700 11.501 1.00 63.28 443 SER A C 1
ATOM 3552 O O . SER A 1 443 ? -2.449 5.533 12.336 1.00 63.28 443 SER A O 1
ATOM 3554 N N . ILE A 1 444 ? -1.087 3.858 11.713 1.00 64.56 444 ILE A N 1
ATOM 3555 C CA . ILE A 1 444 ? -0.212 3.943 12.889 1.00 64.56 444 ILE A CA 1
ATOM 3556 C C . ILE A 1 444 ? 0.525 5.279 12.839 1.00 64.56 444 ILE A C 1
ATOM 3558 O O . ILE A 1 444 ? 1.201 5.567 11.853 1.00 64.56 444 ILE A O 1
ATOM 3562 N N . GLU A 1 445 ? 0.442 6.071 13.907 1.00 64.50 445 GLU A N 1
ATOM 3563 C CA . GLU A 1 445 ? 1.084 7.391 13.985 1.00 64.50 445 GLU A CA 1
ATOM 3564 C C . GLU A 1 445 ? 2.495 7.344 14.590 1.00 64.50 445 GLU A C 1
ATOM 3566 O O . GLU A 1 445 ? 3.300 8.260 14.384 1.00 64.50 445 GLU A O 1
ATOM 3571 N N . LYS A 1 446 ? 2.796 6.313 15.395 1.00 71.31 446 LYS A N 1
ATOM 3572 C CA . LYS A 1 446 ? 4.011 6.247 16.218 1.00 71.31 446 LYS A CA 1
ATOM 3573 C C . LYS A 1 446 ? 4.570 4.824 16.331 1.00 71.31 446 LYS A C 1
ATOM 3575 O O . LYS A 1 446 ? 3.840 3.877 16.613 1.00 71.31 446 LYS A O 1
ATOM 3580 N N . ILE A 1 447 ? 5.889 4.697 16.199 1.00 71.31 447 ILE A N 1
ATOM 3581 C CA . ILE A 1 447 ? 6.662 3.471 16.453 1.00 71.31 447 ILE A CA 1
ATOM 3582 C C . ILE A 1 447 ? 7.558 3.712 17.669 1.00 71.31 447 ILE A C 1
ATOM 3584 O O . ILE A 1 447 ? 8.285 4.703 17.718 1.00 71.31 447 ILE A O 1
ATOM 3588 N N . GLY A 1 448 ? 7.500 2.820 18.657 1.00 72.81 448 GLY A N 1
ATOM 3589 C CA . GLY A 1 448 ? 8.333 2.862 19.855 1.00 72.81 448 GLY A CA 1
ATOM 3590 C C . GLY A 1 448 ? 9.461 1.831 19.800 1.00 72.81 448 GLY A C 1
ATOM 3591 O O . GLY A 1 448 ? 9.220 0.658 19.521 1.00 72.81 448 GLY A O 1
ATOM 3592 N N . LEU A 1 449 ? 10.687 2.261 20.112 1.00 75.62 449 LEU A N 1
ATOM 3593 C CA . LEU A 1 449 ? 11.877 1.407 20.169 1.00 75.62 449 LEU A CA 1
ATOM 3594 C C . LEU A 1 449 ? 12.502 1.374 21.569 1.00 75.62 449 LEU A C 1
ATOM 3596 O O . LEU A 1 449 ? 12.675 2.418 22.208 1.00 75.62 449 LEU A O 1
ATOM 3600 N N . GLY A 1 450 ? 12.925 0.183 22.002 1.00 65.94 450 GLY A N 1
ATOM 3601 C CA . GLY A 1 450 ? 13.857 -0.009 23.118 1.00 65.94 450 GLY A CA 1
ATOM 3602 C C . GLY A 1 450 ? 13.243 -0.081 24.523 1.00 65.94 450 GLY A C 1
ATOM 3603 O O . GLY A 1 450 ? 12.025 -0.126 24.719 1.00 65.94 450 GLY A O 1
ATOM 3604 N N . ARG A 1 451 ? 14.131 -0.134 25.529 1.00 62.88 451 ARG A N 1
ATOM 3605 C CA . ARG A 1 451 ? 13.784 -0.149 26.964 1.00 62.88 451 ARG A CA 1
ATOM 3606 C C . ARG A 1 451 ? 13.461 1.255 27.489 1.00 62.88 451 ARG A C 1
ATOM 3608 O O . ARG A 1 451 ? 13.796 2.252 26.869 1.00 62.88 451 ARG A O 1
ATOM 3615 N N . GLN A 1 452 ? 12.788 1.324 28.641 1.00 55.28 452 GLN A N 1
ATOM 3616 C CA . GLN A 1 452 ? 12.286 2.575 29.223 1.00 55.28 452 GLN A CA 1
ATOM 3617 C C . GLN A 1 452 ? 13.390 3.638 29.465 1.00 55.28 452 GLN A C 1
ATOM 3619 O O . GLN A 1 452 ? 14.371 3.321 30.139 1.00 55.28 452 GLN A O 1
ATOM 3624 N N . PRO A 1 453 ? 13.195 4.905 29.036 1.00 60.94 453 PRO A N 1
ATOM 3625 C CA . PRO A 1 453 ? 12.079 5.399 28.231 1.00 60.94 453 PRO A CA 1
ATOM 3626 C C . PRO A 1 453 ? 12.257 5.045 26.742 1.00 60.94 453 PRO A C 1
ATOM 3628 O O . PRO A 1 453 ? 13.352 5.191 26.204 1.00 60.94 453 PRO A O 1
ATOM 3631 N N . PRO A 1 454 ? 11.186 4.602 26.066 1.00 70.19 454 PRO A N 1
ATOM 3632 C CA . PRO A 1 454 ? 11.268 4.245 24.658 1.00 70.19 454 PRO A CA 1
ATOM 3633 C C . PRO A 1 454 ? 11.546 5.470 23.786 1.00 70.19 454 PRO A C 1
ATOM 3635 O O . PRO A 1 454 ? 11.034 6.561 24.051 1.00 70.19 454 PRO A O 1
ATOM 3638 N N . THR A 1 455 ? 12.297 5.272 22.705 1.00 73.12 455 THR A N 1
ATOM 3639 C CA . THR A 1 455 ? 12.398 6.285 21.650 1.00 73.12 455 THR A CA 1
ATOM 3640 C C . THR A 1 455 ? 11.170 6.163 20.761 1.00 73.12 455 THR A C 1
ATOM 3642 O O . THR A 1 455 ? 10.910 5.090 20.224 1.00 73.12 455 THR A O 1
ATOM 3645 N N . ILE A 1 456 ? 10.392 7.238 20.639 1.00 71.94 456 ILE A N 1
ATOM 3646 C CA . ILE A 1 456 ? 9.164 7.257 19.842 1.00 71.94 456 ILE A CA 1
ATOM 3647 C C . ILE A 1 456 ? 9.431 8.016 18.548 1.00 71.94 456 ILE A C 1
ATOM 3649 O O . ILE A 1 456 ? 9.760 9.202 18.567 1.00 71.94 456 ILE A O 1
ATOM 3653 N N . TYR A 1 457 ? 9.244 7.332 17.430 1.00 70.25 457 TYR A N 1
ATOM 3654 C CA . TYR A 1 457 ? 9.338 7.883 16.089 1.00 70.25 457 TYR A CA 1
ATOM 3655 C C . TYR A 1 457 ? 7.938 8.105 15.540 1.00 70.25 457 TYR A C 1
ATOM 3657 O O . TYR A 1 457 ? 7.078 7.237 15.687 1.00 70.25 457 TYR A O 1
ATOM 3665 N N . ARG A 1 458 ? 7.696 9.256 14.909 1.00 66.25 458 ARG A N 1
ATOM 3666 C CA . ARG A 1 458 ? 6.444 9.466 14.178 1.00 66.25 458 ARG A CA 1
ATOM 3667 C C . ARG A 1 458 ? 6.577 8.905 12.766 1.00 66.25 458 ARG A C 1
ATOM 3669 O O . ARG A 1 458 ? 7.555 9.198 12.076 1.00 66.25 458 ARG A O 1
ATOM 3676 N N . THR A 1 459 ? 5.609 8.096 12.359 1.00 63.03 459 THR A N 1
ATOM 3677 C CA . THR A 1 459 ? 5.604 7.378 11.072 1.00 63.03 459 THR A CA 1
ATOM 3678 C C . THR A 1 459 ? 5.425 8.304 9.869 1.00 63.03 459 THR A C 1
ATOM 3680 O O . THR A 1 459 ? 5.849 7.958 8.773 1.00 63.03 459 THR A O 1
ATOM 3683 N N . ASP A 1 460 ? 4.857 9.498 10.069 1.00 60.59 460 ASP A N 1
ATOM 3684 C CA . ASP A 1 460 ? 4.728 10.546 9.048 1.00 60.59 460 ASP A CA 1
ATOM 3685 C C . ASP A 1 460 ? 6.042 11.299 8.786 1.00 60.59 460 ASP A C 1
ATOM 3687 O O . ASP A 1 460 ? 6.175 11.976 7.771 1.00 60.59 460 ASP A O 1
ATOM 3691 N N . ILE A 1 461 ? 7.014 11.192 9.698 1.00 51.94 461 ILE A N 1
ATOM 3692 C CA . ILE A 1 461 ? 8.325 11.854 9.596 1.00 51.94 461 ILE A CA 1
ATOM 3693 C C . ILE A 1 461 ? 9.403 10.861 9.152 1.00 51.94 461 ILE A C 1
ATOM 3695 O O . ILE A 1 461 ? 10.383 11.241 8.513 1.00 51.94 461 ILE A O 1
ATOM 3699 N N . ILE A 1 462 ? 9.249 9.588 9.515 1.00 56.22 462 ILE A N 1
ATOM 3700 C CA . ILE A 1 462 ? 10.266 8.559 9.323 1.00 56.22 462 ILE A CA 1
ATOM 3701 C C . ILE A 1 462 ? 9.648 7.395 8.555 1.00 56.22 462 ILE A C 1
ATOM 3703 O O . ILE A 1 462 ? 8.909 6.586 9.110 1.00 56.22 462 ILE A O 1
ATOM 3707 N N . GLY A 1 463 ? 9.991 7.314 7.268 1.00 64.81 463 GLY A N 1
ATOM 3708 C CA . GLY A 1 463 ? 9.557 6.241 6.372 1.00 64.81 463 GLY A CA 1
ATOM 3709 C C . GLY A 1 463 ? 10.266 4.897 6.584 1.00 64.81 463 GLY A C 1
ATOM 3710 O O . GLY A 1 463 ? 9.930 3.943 5.894 1.00 64.81 463 GLY A O 1
ATOM 3711 N N . TRP A 1 464 ? 11.249 4.801 7.491 1.00 74.69 464 TRP A N 1
ATOM 3712 C CA . TRP A 1 464 ? 11.991 3.571 7.815 1.00 74.69 464 TRP A CA 1
ATOM 3713 C C . TRP A 1 464 ? 12.741 3.691 9.148 1.00 74.69 464 TRP A C 1
ATOM 3715 O O . TRP A 1 464 ? 13.205 4.762 9.524 1.00 74.69 464 TRP A O 1
ATOM 3725 N N . VAL A 1 465 ? 12.942 2.578 9.841 1.00 77.44 465 VAL A N 1
ATOM 3726 C CA . VAL A 1 465 ? 13.602 2.511 11.146 1.00 77.44 465 VAL A CA 1
ATOM 3727 C C . VAL A 1 465 ? 14.752 1.496 11.083 1.00 77.44 465 VAL A C 1
ATOM 3729 O O . VAL A 1 465 ? 14.573 0.429 10.491 1.00 77.44 465 VAL A O 1
ATOM 3732 N N . PRO A 1 466 ? 15.948 1.794 11.634 1.00 80.06 466 PRO A N 1
ATOM 3733 C CA . PRO A 1 466 ? 17.030 0.815 11.687 1.00 80.06 466 PRO A CA 1
ATOM 3734 C C . PRO A 1 466 ? 16.642 -0.369 12.577 1.00 80.06 466 PRO A C 1
ATOM 3736 O O . PRO A 1 466 ? 16.074 -0.186 13.656 1.00 80.06 466 PRO A O 1
ATOM 3739 N N . TRP A 1 467 ? 16.969 -1.575 12.128 1.00 81.19 467 TRP A N 1
ATOM 3740 C CA . TRP A 1 467 ? 16.827 -2.781 12.929 1.00 81.19 467 TRP A CA 1
ATOM 3741 C C . TRP A 1 467 ? 18.166 -3.064 13.610 1.00 81.19 467 TRP A C 1
ATOM 3743 O O . TRP A 1 467 ? 19.168 -3.305 12.945 1.00 81.19 467 TRP A O 1
ATOM 3753 N N . THR A 1 468 ? 18.214 -2.954 14.936 1.00 76.56 468 THR A N 1
ATOM 3754 C CA . THR A 1 468 ? 19.443 -3.163 15.710 1.00 76.56 468 THR A CA 1
ATOM 3755 C C . THR A 1 468 ? 19.149 -4.000 16.948 1.00 76.56 468 THR A C 1
ATOM 3757 O O . THR A 1 468 ? 18.104 -3.841 17.580 1.00 76.56 468 THR A O 1
ATOM 3760 N N . ASP A 1 469 ? 20.109 -4.838 17.339 1.00 70.19 469 ASP A N 1
ATOM 3761 C CA . ASP A 1 469 ? 20.034 -5.637 18.572 1.00 70.19 469 ASP A CA 1
ATOM 3762 C C . ASP A 1 469 ? 20.080 -4.774 19.848 1.00 70.19 469 ASP A C 1
ATOM 3764 O O . ASP A 1 469 ? 19.837 -5.260 20.953 1.00 70.19 469 ASP A O 1
ATOM 3768 N N . GLU A 1 470 ? 20.386 -3.477 19.719 1.00 66.56 470 GLU A N 1
ATOM 3769 C CA . GLU A 1 470 ? 20.321 -2.520 20.827 1.00 66.56 470 GLU A CA 1
ATOM 3770 C C . GLU A 1 470 ? 18.874 -2.288 21.296 1.00 6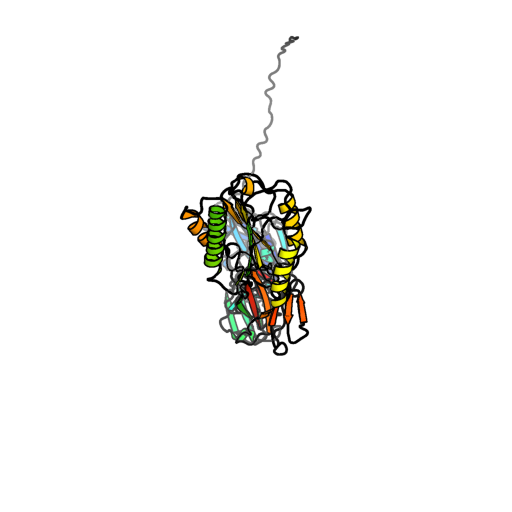6.56 470 GLU A C 1
ATOM 3772 O O . GLU A 1 470 ? 18.637 -1.943 22.459 1.00 66.56 470 GLU A O 1
ATOM 3777 N N . PHE A 1 471 ? 17.891 -2.494 20.413 1.00 68.31 471 PHE A N 1
ATOM 3778 C CA . PHE A 1 471 ? 16.478 -2.383 20.745 1.00 68.31 471 PHE A CA 1
ATOM 3779 C C . PHE A 1 471 ? 15.915 -3.753 21.129 1.00 68.31 471 PHE A C 1
ATOM 3781 O O . PHE A 1 471 ? 15.602 -4.584 20.287 1.00 68.31 471 PHE A O 1
ATOM 3788 N N . GLU A 1 472 ? 15.714 -3.982 22.427 1.00 62.12 472 GLU A N 1
ATOM 3789 C CA . GLU A 1 472 ? 15.160 -5.264 22.887 1.00 62.12 472 GLU A CA 1
ATOM 3790 C C . GLU A 1 472 ? 13.700 -5.515 22.487 1.00 62.12 472 GLU A C 1
ATOM 3792 O O . GLU A 1 472 ? 13.253 -6.661 22.464 1.00 62.12 472 GLU A O 1
ATOM 3797 N N . ILE A 1 473 ? 12.924 -4.452 22.255 1.00 63.25 473 ILE A N 1
ATOM 3798 C CA . ILE A 1 473 ? 11.506 -4.549 21.909 1.00 63.25 473 ILE A CA 1
ATOM 3799 C C . ILE A 1 473 ? 11.193 -3.495 20.854 1.00 63.25 473 ILE A C 1
ATOM 3801 O O . ILE A 1 473 ? 11.408 -2.299 21.071 1.00 63.25 473 ILE A O 1
ATOM 3805 N N . PHE A 1 474 ? 10.631 -3.964 19.747 1.00 72.50 474 PHE A N 1
ATOM 3806 C CA . PHE A 1 474 ? 9.992 -3.151 18.727 1.00 72.50 474 PHE A CA 1
ATOM 3807 C C . PHE A 1 474 ? 8.486 -3.235 18.947 1.00 72.50 474 PHE A C 1
ATOM 3809 O O . PHE A 1 474 ? 7.943 -4.327 19.128 1.00 72.50 474 PHE A O 1
ATOM 3816 N N . TYR A 1 475 ? 7.806 -2.096 18.982 1.00 75.50 475 TYR A N 1
ATOM 3817 C CA . TYR A 1 475 ? 6.352 -2.066 19.042 1.00 75.50 475 TYR A CA 1
ATOM 3818 C C . TYR A 1 475 ? 5.812 -0.826 18.347 1.00 75.50 475 TYR A C 1
ATOM 3820 O O . TYR A 1 475 ? 6.497 0.191 18.223 1.00 75.50 475 TYR A O 1
ATOM 3828 N N . PHE A 1 476 ? 4.561 -0.889 17.923 1.00 73.94 476 PHE A N 1
ATOM 3829 C CA . PHE A 1 476 ? 3.835 0.295 17.497 1.00 73.94 476 PHE A CA 1
ATOM 3830 C C . PHE A 1 476 ? 2.815 0.714 18.548 1.00 73.94 476 PHE A C 1
ATOM 3832 O O . PHE A 1 476 ? 2.428 -0.071 19.419 1.00 73.94 476 PHE A O 1
ATOM 3839 N N . LEU A 1 477 ? 2.448 1.988 18.471 1.00 70.69 477 LEU A N 1
ATOM 3840 C CA . LEU A 1 477 ? 1.376 2.582 19.246 1.00 70.69 477 LEU A CA 1
ATOM 3841 C C . LEU A 1 477 ? 0.217 2.838 18.293 1.00 70.69 477 LEU A C 1
ATOM 3843 O O . LEU A 1 477 ? 0.347 3.633 17.358 1.00 70.69 477 LEU A O 1
ATOM 3847 N N . GLU A 1 478 ? -0.893 2.151 18.520 1.00 68.44 478 GLU A N 1
ATOM 3848 C CA . GLU A 1 478 ? -2.117 2.358 17.757 1.00 68.44 478 GLU A CA 1
ATOM 3849 C C . GLU A 1 478 ? -3.219 2.881 18.674 1.00 68.44 478 GLU A C 1
ATOM 3851 O O . GLU A 1 478 ? -3.435 2.368 19.767 1.00 68.44 478 GLU A O 1
ATOM 3856 N N . GLY A 1 479 ? -3.901 3.932 18.231 1.00 66.50 479 GLY A N 1
ATOM 3857 C CA . GLY A 1 479 ? -5.093 4.440 18.895 1.00 66.50 479 GLY A CA 1
ATOM 3858 C C . GLY A 1 479 ? -6.325 3.777 18.298 1.00 66.50 479 GLY A C 1
ATOM 3859 O O . GLY A 1 479 ? -6.784 4.184 17.225 1.00 66.50 479 GLY A O 1
ATOM 3860 N N . LEU A 1 480 ? -6.867 2.764 18.972 1.00 70.19 480 LEU A N 1
ATOM 3861 C CA . LEU A 1 480 ? -8.207 2.267 18.666 1.00 70.19 480 LEU A CA 1
ATOM 3862 C C . LEU A 1 480 ? -9.240 3.108 19.414 1.00 70.19 480 LEU A C 1
ATOM 3864 O O . LEU A 1 480 ? -8.936 3.772 20.401 1.00 70.19 480 LEU A O 1
ATOM 3868 N N . GLU A 1 481 ? -10.477 3.100 18.927 1.00 74.06 481 GLU A N 1
ATOM 3869 C CA . GLU A 1 481 ? -11.569 3.682 19.698 1.00 74.06 481 GLU A CA 1
ATOM 3870 C C . GLU A 1 481 ? -11.784 2.848 20.962 1.00 74.06 481 GLU A C 1
ATOM 3872 O O . GLU A 1 481 ? -12.036 1.640 20.906 1.00 74.06 481 GLU A O 1
ATOM 3877 N N . GLU A 1 482 ? -11.620 3.499 22.109 1.00 77.38 482 GLU A N 1
ATOM 3878 C CA . GLU A 1 482 ? -11.741 2.841 23.394 1.00 77.38 482 GLU A CA 1
ATOM 3879 C C . GLU A 1 482 ? -13.200 2.442 23.653 1.00 77.38 482 GLU A C 1
ATOM 3881 O O . GLU A 1 482 ? -14.104 3.275 23.621 1.00 77.38 482 GLU A O 1
ATOM 3886 N N . GLN A 1 483 ? -13.432 1.164 23.962 1.00 84.56 483 GLN A N 1
ATOM 3887 C CA . GLN A 1 483 ? -14.754 0.652 24.326 1.00 84.56 483 GLN A CA 1
ATOM 3888 C C . GLN A 1 483 ? -14.751 0.286 25.809 1.00 84.56 483 GLN A C 1
ATOM 3890 O O . GLN A 1 483 ? -14.243 -0.768 26.190 1.00 84.56 483 GLN A O 1
ATOM 3895 N N . ARG A 1 484 ? -15.310 1.151 26.665 1.00 85.69 484 ARG A N 1
ATOM 3896 C CA . ARG A 1 484 ? -15.384 0.927 28.121 1.00 85.69 484 ARG A CA 1
ATOM 3897 C C . ARG A 1 484 ? -16.764 0.428 28.544 1.00 85.69 484 ARG A C 1
ATOM 3899 O O . ARG A 1 484 ? -17.725 1.196 28.530 1.00 85.69 484 ARG A O 1
ATOM 3906 N N . ALA A 1 485 ? -16.845 -0.826 28.992 1.00 86.25 485 ALA A N 1
ATOM 3907 C CA . ALA A 1 485 ? -18.071 -1.451 29.493 1.00 86.25 485 ALA A CA 1
ATOM 3908 C C . ALA A 1 485 ? -19.286 -1.230 28.561 1.00 86.25 485 ALA A C 1
ATOM 3910 O O . ALA A 1 485 ? -20.348 -0.751 28.976 1.00 86.25 485 ALA A O 1
ATOM 3911 N N . VAL A 1 486 ? -19.121 -1.553 27.278 1.00 89.31 486 VAL A N 1
ATOM 3912 C CA . VAL A 1 486 ? -20.178 -1.451 26.259 1.00 89.31 486 VAL A CA 1
ATOM 3913 C C . VAL A 1 486 ? -21.061 -2.707 26.251 1.00 89.31 486 VAL A C 1
ATOM 3915 O O . VAL A 1 486 ? -20.574 -3.786 26.611 1.00 89.31 486 VAL A O 1
ATOM 3918 N N . PRO A 1 487 ? -22.355 -2.608 25.886 1.00 91.50 487 PRO A N 1
ATOM 3919 C CA . PRO A 1 487 ? -23.225 -3.774 25.728 1.00 91.50 487 PRO A CA 1
ATOM 3920 C C . PRO A 1 487 ? -22.619 -4.827 24.791 1.00 91.50 487 PRO A C 1
ATOM 3922 O O . PRO A 1 487 ? -22.025 -4.498 23.768 1.00 91.50 487 PRO A O 1
ATOM 3925 N N . ASN A 1 488 ? -22.792 -6.113 25.096 1.00 91.38 488 ASN A N 1
ATOM 3926 C CA . ASN A 1 488 ? -22.209 -7.207 24.310 1.00 91.38 488 ASN A CA 1
ATOM 3927 C C . ASN A 1 488 ? -22.685 -7.233 22.843 1.00 91.38 488 ASN A C 1
ATOM 3929 O O . ASN A 1 488 ? -21.947 -7.665 21.965 1.00 91.38 488 ASN A O 1
ATOM 3933 N N . ASN A 1 489 ? -23.907 -6.781 22.568 1.00 92.00 489 ASN A N 1
ATOM 3934 C CA . ASN A 1 489 ? -24.468 -6.650 21.221 1.00 92.00 489 ASN A CA 1
ATOM 3935 C C . ASN A 1 489 ? -23.956 -5.423 20.449 1.00 92.00 489 ASN A C 1
ATOM 3937 O O . ASN A 1 489 ? -24.176 -5.350 19.243 1.00 92.00 489 ASN A O 1
ATOM 3941 N N . GLU A 1 490 ? -23.313 -4.479 21.131 1.00 91.56 490 GLU A N 1
ATOM 3942 C CA . GLU A 1 490 ? -22.708 -3.276 20.547 1.00 91.56 490 GLU A CA 1
ATOM 3943 C C . GLU A 1 490 ? -21.181 -3.364 20.506 1.00 91.56 490 GLU A C 1
ATOM 3945 O O . GLU A 1 490 ? -20.542 -2.613 19.776 1.00 91.56 490 GLU A O 1
ATOM 3950 N N . TYR A 1 491 ? -20.594 -4.298 21.257 1.00 90.19 491 TYR A N 1
ATOM 3951 C CA . TYR A 1 491 ? -19.160 -4.532 21.287 1.00 90.19 491 TYR A CA 1
ATOM 3952 C C . TYR A 1 491 ? -18.629 -4.951 19.912 1.00 90.19 491 TYR A C 1
ATOM 3954 O O . TYR A 1 491 ? -18.987 -6.005 19.375 1.00 90.19 491 TYR A O 1
ATOM 3962 N N . ILE A 1 492 ? -17.711 -4.152 19.371 1.00 87.88 492 ILE A N 1
ATOM 3963 C CA . ILE A 1 492 ? -17.018 -4.445 18.118 1.00 87.88 492 ILE A CA 1
ATOM 3964 C C . ILE A 1 492 ? -15.586 -4.836 18.448 1.00 87.88 492 ILE A C 1
ATOM 3966 O O . ILE A 1 492 ? -14.781 -4.024 18.903 1.00 87.88 492 ILE A O 1
ATOM 3970 N N . ARG A 1 493 ? -15.235 -6.093 18.181 1.00 85.25 493 ARG A N 1
ATOM 3971 C CA . ARG A 1 493 ? -13.847 -6.530 18.302 1.00 85.25 493 ARG A CA 1
ATOM 3972 C C . ARG A 1 493 ? -13.058 -6.032 17.098 1.00 85.25 493 ARG A C 1
ATOM 3974 O O . ARG A 1 493 ? -13.279 -6.502 15.984 1.00 85.25 493 ARG A O 1
ATOM 3981 N N . HIS A 1 494 ? -12.135 -5.111 17.333 1.00 82.25 494 HIS A N 1
ATOM 3982 C CA . HIS A 1 494 ? -11.188 -4.686 16.313 1.00 82.25 494 HIS A CA 1
ATOM 3983 C C . HIS A 1 494 ? -10.017 -5.669 16.255 1.00 82.25 494 HIS A C 1
ATOM 3985 O O . HIS A 1 494 ? -9.450 -6.040 17.282 1.00 82.25 494 HIS A O 1
ATOM 3991 N N . GLU A 1 495 ? -9.674 -6.104 15.049 1.00 84.06 495 GLU A N 1
ATOM 3992 C CA . GLU A 1 495 ? -8.396 -6.746 14.763 1.00 84.06 495 GLU A CA 1
ATOM 3993 C C . GLU A 1 495 ? -7.512 -5.693 14.106 1.00 84.06 495 GLU A C 1
ATOM 3995 O O . GLU A 1 495 ? -7.932 -5.044 13.147 1.00 84.06 495 GLU A O 1
ATOM 4000 N N . ILE A 1 496 ? -6.311 -5.519 14.644 1.00 80.69 496 ILE A N 1
ATOM 4001 C CA . ILE A 1 496 ? -5.275 -4.719 14.014 1.00 80.69 496 ILE A CA 1
ATOM 4002 C C . ILE A 1 496 ? -4.494 -5.641 13.090 1.00 80.69 496 ILE A C 1
ATOM 4004 O O . ILE A 1 496 ? -3.944 -6.653 13.533 1.00 80.69 496 ILE A O 1
ATOM 4008 N N . VAL A 1 497 ? -4.446 -5.277 11.813 1.00 83.38 497 VAL A N 1
ATOM 4009 C CA . VAL A 1 497 ? -3.602 -5.940 10.818 1.00 83.38 497 VAL A CA 1
ATOM 4010 C C . VAL A 1 497 ? -2.580 -4.937 10.334 1.00 83.38 497 VAL A C 1
ATOM 4012 O O . VAL A 1 497 ? -2.941 -3.880 9.818 1.00 83.38 497 VAL A O 1
ATOM 4015 N N . THR A 1 498 ? -1.311 -5.288 10.480 1.00 79.12 498 THR A N 1
ATOM 4016 C CA . THR A 1 498 ? -0.196 -4.416 10.141 1.00 79.12 498 THR A CA 1
ATOM 4017 C C . THR A 1 498 ? 0.761 -5.146 9.216 1.00 79.12 498 THR A C 1
ATOM 4019 O O . THR A 1 498 ? 1.169 -6.270 9.499 1.00 79.12 498 THR A O 1
ATOM 4022 N N . VAL A 1 499 ? 1.134 -4.502 8.113 1.00 82.62 499 VAL A N 1
ATOM 4023 C CA . VAL A 1 499 ? 2.101 -5.038 7.152 1.00 82.62 499 VAL A CA 1
ATOM 4024 C C . VAL A 1 499 ? 3.401 -4.263 7.278 1.00 82.62 499 VAL A C 1
ATOM 4026 O O . VAL A 1 499 ? 3.421 -3.036 7.143 1.00 82.62 499 VAL A O 1
ATOM 4029 N N . TYR A 1 500 ? 4.488 -4.991 7.511 1.00 82.44 500 TYR A N 1
ATOM 4030 C CA . TYR A 1 500 ? 5.845 -4.463 7.514 1.00 82.44 500 TYR A CA 1
ATOM 4031 C C . TYR A 1 500 ? 6.601 -4.969 6.308 1.00 82.44 500 TYR A C 1
ATOM 4033 O O . TYR A 1 500 ? 6.409 -6.101 5.872 1.00 82.44 500 TYR A O 1
ATOM 4041 N N . GLU A 1 501 ? 7.534 -4.156 5.847 1.00 86.25 501 GLU A N 1
ATOM 4042 C CA . GLU A 1 501 ? 8.566 -4.583 4.926 1.00 86.25 501 GLU A CA 1
ATOM 4043 C C . GLU A 1 501 ? 9.923 -4.406 5.591 1.00 86.25 501 GLU A C 1
ATOM 4045 O O . GLU A 1 501 ? 10.275 -3.335 6.093 1.00 86.25 501 GLU A O 1
ATOM 4050 N N . PHE A 1 502 ? 10.677 -5.490 5.611 1.00 88.00 502 PHE A N 1
ATOM 4051 C CA . PHE A 1 502 ? 12.026 -5.561 6.122 1.00 88.00 502 PHE A CA 1
ATOM 4052 C C . PHE A 1 502 ? 12.988 -5.536 4.948 1.00 88.00 502 PHE A C 1
ATOM 4054 O O . PHE A 1 502 ? 12.812 -6.265 3.974 1.00 88.00 502 PHE A O 1
ATOM 4061 N N . CYS A 1 503 ? 14.019 -4.711 5.059 1.00 89.88 503 CYS A N 1
ATOM 4062 C CA . CYS A 1 503 ? 15.122 -4.674 4.125 1.00 89.88 503 CYS A CA 1
ATOM 4063 C C . CYS A 1 503 ? 16.347 -5.337 4.760 1.00 89.88 503 CYS A C 1
ATOM 4065 O O . CYS A 1 503 ? 16.817 -4.932 5.828 1.00 89.88 503 CYS A O 1
ATOM 4067 N N . THR A 1 504 ? 16.850 -6.374 4.096 1.00 91.31 504 THR A N 1
ATOM 4068 C CA . THR A 1 504 ? 17.999 -7.156 4.560 1.00 91.31 504 THR A CA 1
ATOM 4069 C C . THR A 1 504 ? 19.309 -6.608 4.024 1.00 91.31 504 THR A C 1
ATOM 4071 O O . THR A 1 504 ? 20.315 -6.687 4.717 1.00 91.31 504 THR A O 1
ATOM 4074 N N . ARG A 1 505 ? 19.316 -6.079 2.792 1.00 91.31 505 ARG A N 1
ATOM 4075 C CA . ARG A 1 505 ? 20.516 -5.575 2.107 1.00 91.31 505 ARG A CA 1
ATOM 4076 C C . ARG A 1 505 ? 20.169 -4.495 1.094 1.00 91.31 505 ARG A C 1
ATOM 4078 O O . ARG A 1 505 ? 19.077 -4.485 0.523 1.00 91.31 505 ARG A O 1
ATOM 4085 N N . PHE A 1 506 ? 21.152 -3.645 0.799 1.00 92.69 506 PHE A N 1
ATOM 4086 C CA . PHE A 1 506 ? 21.088 -2.641 -0.272 1.00 92.69 506 PHE A CA 1
ATOM 4087 C C . PHE A 1 506 ? 19.949 -1.628 -0.098 1.00 92.69 506 PHE A C 1
ATOM 4089 O O . PHE A 1 506 ? 19.448 -1.067 -1.068 1.00 92.69 506 PHE A O 1
ATOM 4096 N N . CYS A 1 507 ? 19.550 -1.348 1.143 1.00 89.31 507 CYS A N 1
ATOM 4097 C CA . CYS A 1 507 ? 18.390 -0.503 1.429 1.00 89.31 507 CYS A CA 1
ATOM 4098 C C . CYS A 1 507 ? 18.550 0.940 0.930 1.00 89.31 507 CYS A C 1
ATOM 4100 O O . CYS A 1 507 ? 17.565 1.646 0.761 1.00 89.31 507 CYS A O 1
ATOM 4102 N N . ALA A 1 508 ? 19.790 1.385 0.710 1.00 89.56 508 ALA A N 1
ATOM 4103 C CA . ALA A 1 508 ? 20.110 2.711 0.191 1.00 89.56 508 ALA A CA 1
ATOM 4104 C C . ALA A 1 508 ? 20.210 2.778 -1.348 1.00 89.56 508 ALA A C 1
ATOM 4106 O O . ALA A 1 508 ? 20.541 3.836 -1.881 1.00 89.56 508 ALA A O 1
ATOM 4107 N N . ASN A 1 509 ? 20.006 1.660 -2.050 1.00 91.31 509 ASN A N 1
ATOM 4108 C CA . ASN A 1 509 ? 20.147 1.593 -3.499 1.00 91.31 509 ASN A CA 1
ATOM 4109 C C . ASN A 1 509 ? 18.814 1.839 -4.219 1.00 91.31 509 ASN A C 1
ATOM 4111 O O . ASN A 1 509 ? 17.750 1.538 -3.663 1.00 91.31 509 ASN A O 1
ATOM 4115 N N . PRO A 1 510 ? 18.875 2.329 -5.471 1.00 89.12 510 PRO A N 1
ATOM 4116 C CA . PRO A 1 510 ? 17.689 2.550 -6.278 1.00 89.12 510 PRO A CA 1
ATOM 4117 C C . PRO A 1 510 ? 16.988 1.238 -6.616 1.00 89.12 510 PRO A C 1
ATOM 4119 O O . PRO A 1 510 ? 17.621 0.191 -6.765 1.00 89.12 510 PRO A O 1
ATOM 4122 N N . PHE A 1 511 ? 15.670 1.307 -6.757 1.00 86.12 511 PHE A N 1
ATOM 4123 C CA . PHE A 1 511 ? 14.846 0.188 -7.197 1.00 86.12 511 PHE A CA 1
ATOM 4124 C C . PHE A 1 511 ? 13.604 0.699 -7.925 1.00 86.12 511 PHE A C 1
ATOM 4126 O O . PHE A 1 511 ? 13.222 1.863 -7.794 1.00 86.12 511 PHE A O 1
ATOM 4133 N N . ARG A 1 512 ? 12.947 -0.198 -8.657 1.00 84.94 512 ARG A N 1
ATOM 4134 C CA . ARG A 1 512 ? 11.642 0.060 -9.260 1.00 84.94 512 ARG A CA 1
ATOM 4135 C C . ARG A 1 512 ? 10.540 -0.527 -8.394 1.00 84.94 512 ARG A C 1
ATOM 4137 O O . ARG A 1 512 ? 10.563 -1.708 -8.050 1.00 84.94 512 ARG A O 1
ATOM 4144 N N . THR A 1 513 ? 9.564 0.296 -8.050 1.00 77.75 513 THR A N 1
ATOM 4145 C CA . THR A 1 513 ? 8.341 -0.138 -7.369 1.00 77.75 513 THR A CA 1
ATOM 4146 C C . THR A 1 513 ? 7.495 -1.019 -8.287 1.00 77.75 513 THR A C 1
ATOM 4148 O O . THR A 1 513 ? 7.616 -0.966 -9.511 1.00 77.75 513 THR A O 1
ATOM 4151 N N . GLN A 1 514 ? 6.555 -1.772 -7.721 1.00 72.06 514 GLN A N 1
ATOM 4152 C CA . GLN A 1 514 ? 5.613 -2.554 -8.528 1.00 72.06 514 GLN A CA 1
ATOM 4153 C C . GLN A 1 514 ? 4.761 -1.694 -9.474 1.00 72.06 514 GLN A C 1
ATOM 4155 O O . GLN A 1 514 ? 4.404 -2.139 -10.560 1.00 72.06 514 GLN A O 1
ATOM 4160 N N . GLY A 1 515 ? 4.482 -0.441 -9.096 1.00 73.44 515 GLY A N 1
ATOM 4161 C CA . GLY A 1 515 ? 3.782 0.529 -9.942 1.00 73.44 515 GLY A CA 1
ATOM 4162 C C . GLY A 1 515 ? 4.608 1.048 -11.126 1.00 73.44 515 GLY A C 1
ATOM 4163 O O . GLY A 1 515 ? 4.122 1.897 -11.868 1.00 73.44 515 GLY A O 1
ATOM 4164 N N . GLY A 1 516 ? 5.848 0.577 -11.299 1.00 81.12 516 GLY A N 1
ATOM 4165 C CA . GLY A 1 516 ? 6.755 1.001 -12.365 1.00 81.12 516 GLY A CA 1
ATOM 4166 C C . GLY A 1 516 ? 7.495 2.309 -12.080 1.00 81.12 516 GLY A C 1
ATOM 4167 O O . GLY A 1 516 ? 8.176 2.816 -12.965 1.00 81.12 516 GLY A O 1
ATOM 4168 N N . LEU A 1 517 ? 7.369 2.861 -10.868 1.00 83.31 517 LEU A N 1
ATOM 4169 C CA . LEU A 1 517 ? 8.086 4.068 -10.460 1.00 83.31 517 LEU A CA 1
ATOM 4170 C C . LEU A 1 517 ? 9.505 3.719 -10.016 1.00 83.31 517 LEU A C 1
ATOM 4172 O O . LEU A 1 517 ? 9.670 2.895 -9.116 1.00 83.31 517 LEU A O 1
ATOM 4176 N N . ASP A 1 518 ? 10.493 4.380 -10.608 1.00 85.19 518 ASP A N 1
ATOM 4177 C CA . ASP A 1 518 ? 11.890 4.315 -10.187 1.00 85.19 518 ASP A CA 1
ATOM 4178 C C . ASP A 1 518 ? 12.132 5.264 -9.017 1.00 85.19 518 ASP A C 1
ATOM 4180 O O . ASP A 1 518 ? 11.776 6.442 -9.076 1.00 85.19 518 ASP A O 1
ATOM 4184 N N . VAL A 1 519 ? 12.726 4.747 -7.944 1.00 84.56 519 VAL A N 1
ATOM 4185 C CA . VAL A 1 519 ? 13.024 5.518 -6.735 1.00 84.56 519 VAL A CA 1
ATOM 4186 C C . VAL A 1 519 ? 14.499 5.387 -6.374 1.00 84.56 519 VAL A C 1
ATOM 4188 O O . VAL A 1 519 ? 15.109 4.338 -6.583 1.00 84.56 519 VAL A O 1
ATOM 4191 N N . GLU A 1 520 ? 15.089 6.456 -5.834 1.00 86.88 520 GLU A N 1
ATOM 4192 C CA . GLU A 1 520 ? 16.535 6.512 -5.575 1.00 86.88 520 GLU A CA 1
ATOM 4193 C C . GLU A 1 520 ? 16.979 5.578 -4.447 1.00 86.88 520 GLU A C 1
ATOM 4195 O O . GLU A 1 520 ? 18.127 5.130 -4.425 1.00 86.88 520 GLU A O 1
ATOM 4200 N N . SER A 1 521 ? 16.081 5.296 -3.501 1.00 86.06 521 SER A N 1
ATOM 4201 C CA . SER A 1 521 ? 16.368 4.459 -2.345 1.00 86.06 521 SER A CA 1
ATOM 4202 C C . SER A 1 521 ? 15.093 3.948 -1.676 1.00 86.06 521 SER A C 1
ATOM 4204 O O . SER A 1 521 ? 14.092 4.657 -1.578 1.00 86.06 521 SER A O 1
ATOM 4206 N N . TRP A 1 522 ? 15.155 2.738 -1.115 1.00 82.69 522 TRP A N 1
ATOM 4207 C CA . TRP A 1 522 ? 14.107 2.198 -0.237 1.00 82.69 522 TRP A CA 1
ATOM 4208 C C . TRP A 1 522 ? 13.937 3.002 1.054 1.00 82.69 522 TRP A C 1
ATOM 4210 O O . TRP A 1 522 ? 12.877 2.958 1.678 1.00 82.69 522 TRP A O 1
ATOM 4220 N N . THR A 1 523 ? 14.961 3.770 1.427 1.00 80.25 523 THR A N 1
ATOM 4221 C CA . THR A 1 523 ? 14.979 4.641 2.603 1.00 80.25 523 THR A CA 1
ATOM 4222 C C . THR A 1 523 ? 14.652 6.102 2.290 1.00 80.25 523 THR A C 1
ATOM 4224 O O . THR A 1 523 ? 14.864 6.957 3.151 1.00 80.25 523 THR A O 1
ATOM 4227 N N . ASP A 1 524 ? 14.230 6.432 1.071 1.00 75.94 524 ASP A N 1
ATOM 4228 C CA . ASP A 1 524 ? 13.901 7.812 0.713 1.00 75.94 524 ASP A CA 1
ATOM 4229 C C . ASP A 1 524 ? 12.562 8.242 1.352 1.00 75.94 524 ASP A C 1
ATOM 4231 O O . ASP A 1 524 ? 11.536 7.605 1.099 1.00 75.94 524 ASP A O 1
ATOM 4235 N N . PRO A 1 525 ? 12.536 9.290 2.201 1.00 61.16 525 PRO A N 1
ATOM 4236 C CA . PRO A 1 525 ? 11.302 9.795 2.797 1.00 61.16 525 PRO A CA 1
ATOM 4237 C C . PRO A 1 525 ? 10.448 10.651 1.842 1.00 61.16 525 PRO A C 1
ATOM 4239 O O . PRO A 1 525 ? 9.384 11.098 2.258 1.00 61.16 525 PRO A O 1
ATOM 4242 N N . GLN A 1 526 ? 10.893 10.943 0.610 1.00 55.22 526 GLN A N 1
ATOM 4243 C CA . GLN A 1 526 ? 10.304 11.985 -0.253 1.00 55.22 526 GLN A CA 1
ATOM 4244 C C . GLN A 1 526 ? 8.962 11.662 -0.934 1.00 55.22 526 GLN A C 1
ATOM 4246 O O . GLN A 1 526 ? 8.496 12.452 -1.757 1.00 55.22 526 GLN A O 1
ATOM 4251 N N . PHE A 1 527 ? 8.286 10.573 -0.582 1.00 53.88 527 PHE A N 1
ATOM 4252 C CA . PHE A 1 527 ? 6.953 10.293 -1.117 1.00 53.88 527 PHE A CA 1
ATOM 4253 C C . PHE A 1 527 ? 5.879 10.809 -0.156 1.00 53.88 527 PHE A C 1
ATOM 4255 O O . PHE A 1 527 ? 6.048 10.750 1.059 1.00 53.88 527 PHE A O 1
ATOM 4262 N N . GLU A 1 528 ? 4.822 11.411 -0.713 1.00 45.56 528 GLU A N 1
ATOM 4263 C CA . GLU A 1 528 ? 3.799 12.177 0.013 1.00 45.56 528 GLU A CA 1
ATOM 4264 C C . GLU A 1 528 ? 3.317 11.486 1.305 1.00 45.56 528 GLU A C 1
ATOM 4266 O O . GLU A 1 528 ? 3.264 10.255 1.352 1.00 45.56 528 GLU A O 1
ATOM 4271 N N . PRO A 1 529 ? 2.894 12.239 2.341 1.00 39.47 529 PRO A N 1
ATOM 4272 C CA . PRO A 1 529 ? 2.292 11.658 3.540 1.00 39.47 529 PRO A CA 1
ATOM 4273 C C . PRO A 1 529 ? 1.143 10.704 3.165 1.00 39.47 529 PRO A C 1
ATOM 4275 O O . PRO A 1 529 ? 0.081 11.144 2.731 1.00 39.47 529 PRO A O 1
ATOM 4278 N N . GLY A 1 530 ? 1.373 9.393 3.301 1.00 45.19 530 GLY A N 1
ATOM 4279 C CA . GLY A 1 530 ? 0.429 8.336 2.913 1.00 45.19 530 GLY A CA 1
ATOM 4280 C C . GLY A 1 530 ? 0.891 7.415 1.774 1.00 45.19 530 GLY A C 1
ATOM 4281 O O . GLY A 1 530 ? 0.313 6.344 1.613 1.00 45.19 530 GLY A O 1
ATOM 4282 N N . MET A 1 531 ? 1.949 7.756 1.031 1.00 50.03 531 MET A N 1
ATOM 4283 C CA . MET A 1 531 ? 2.600 6.848 0.079 1.00 50.03 531 MET A CA 1
ATOM 4284 C C . MET A 1 531 ? 3.766 6.123 0.757 1.00 50.03 531 MET A C 1
ATOM 4286 O O . MET A 1 531 ? 4.931 6.485 0.604 1.00 50.03 531 MET A O 1
ATOM 4290 N N . GLN A 1 532 ? 3.463 5.074 1.524 1.00 55.41 532 GLN A N 1
ATOM 4291 C CA . GLN A 1 532 ? 4.498 4.131 1.947 1.00 55.41 532 GLN A CA 1
ATOM 4292 C C . GLN A 1 532 ? 4.911 3.309 0.722 1.00 55.41 532 GLN A C 1
ATOM 4294 O O . GLN A 1 532 ? 4.170 2.448 0.253 1.00 55.41 532 GLN A O 1
ATOM 4299 N N . VAL A 1 533 ? 6.081 3.619 0.157 1.00 59.38 533 VAL A N 1
ATOM 4300 C CA . VAL A 1 533 ? 6.615 2.949 -1.037 1.00 59.38 533 VAL A CA 1
ATOM 4301 C C . VAL A 1 533 ? 7.117 1.558 -0.670 1.00 59.38 533 VAL A C 1
ATOM 4303 O O . VAL A 1 533 ? 8.319 1.337 -0.580 1.00 59.38 533 VAL A O 1
ATOM 4306 N N . CYS A 1 534 ? 6.227 0.615 -0.396 1.00 68.06 534 CYS A N 1
ATOM 4307 C CA . CYS A 1 534 ? 6.609 -0.775 -0.170 1.00 68.06 534 CYS A CA 1
ATOM 4308 C C . CYS A 1 534 ? 6.690 -1.558 -1.481 1.00 68.06 534 CYS A C 1
ATOM 4310 O O . CYS A 1 534 ? 5.988 -1.254 -2.444 1.00 68.06 534 CYS A O 1
ATOM 4312 N N . GLN A 1 535 ? 7.547 -2.576 -1.519 1.00 65.56 535 GLN A N 1
ATOM 4313 C CA . GLN A 1 535 ? 7.563 -3.593 -2.575 1.00 65.56 535 GLN A CA 1
ATOM 4314 C C . GLN A 1 535 ? 6.521 -4.705 -2.318 1.00 65.56 535 GLN A C 1
ATOM 4316 O O . GLN A 1 535 ? 6.573 -5.742 -2.976 1.00 65.56 535 GLN A O 1
ATOM 4321 N N . TRP A 1 536 ? 5.586 -4.508 -1.380 1.00 53.78 536 TRP A N 1
ATOM 4322 C CA . TRP A 1 536 ? 4.510 -5.439 -1.022 1.00 53.78 536 TRP A CA 1
ATOM 4323 C C . TRP A 1 536 ? 3.429 -5.545 -2.116 1.00 53.78 536 TRP A C 1
ATOM 4325 O O . TRP A 1 536 ? 2.939 -4.523 -2.595 1.00 53.78 536 TRP A O 1
ATOM 4335 N N . GLU A 1 537 ? 3.051 -6.778 -2.488 1.00 53.41 537 GLU A N 1
ATOM 4336 C CA . GLU A 1 537 ? 1.852 -7.085 -3.293 1.00 53.41 537 GLU A CA 1
ATOM 4337 C C . GLU A 1 537 ? 0.639 -7.171 -2.356 1.00 53.41 537 GLU A C 1
ATOM 4339 O O . GLU A 1 537 ? 0.649 -7.985 -1.431 1.00 53.41 537 GLU A O 1
ATOM 4344 N N . GLY A 1 538 ? -0.380 -6.338 -2.589 1.00 45.25 538 GLY A N 1
ATOM 4345 C CA . GLY A 1 538 ? -1.665 -6.404 -1.883 1.00 45.25 538 GLY A CA 1
ATOM 4346 C C . GLY A 1 538 ? -2.640 -7.407 -2.474 1.00 45.25 538 GLY A C 1
ATOM 4347 O O . GLY A 1 538 ? -2.712 -7.486 -3.723 1.00 45.25 538 GLY A O 1
#

Radius of gyration: 44.79 Å; chains: 1; bounding box: 91×64×120 Å